Protein 3RP8 (pdb70)

Structure (mmCIF, N/CA/C/O backbone):
data_3RP8
#
_entry.id   3RP8
#
_cell.length_a   67.031
_cell.length_b   68.769
_cell.length_c   81.584
_cell.angle_alpha   90.000
_cell.angle_beta   90.000
_cell.angle_gamma   90.000
#
_symmetry.space_group_name_H-M   'P 21 21 21'
#
loop_
_entity.id
_entity.type
_entity.pdbx_description
1 polymer 'flavoprotein monooxygenase'
2 non-polymer 'FLAVIN-ADENINE DINUCLEOTIDE'
3 non-polymer 'CHLORIDE ION'
4 water water
#
loop_
_atom_site.group_PDB
_atom_site.id
_atom_site.type_symbol
_atom_site.label_atom_id
_atom_site.label_alt_id
_atom_site.label_comp_id
_atom_site.label_asym_id
_atom_site.label_entity_id
_atom_site.label_seq_id
_atom_site.pdbx_PDB_ins_code
_atom_site.Cartn_x
_atom_site.Cartn_y
_atom_site.Cartn_z
_atom_site.occupancy
_atom_site.B_iso_or_equiv
_atom_site.auth_seq_id
_atom_site.auth_comp_id
_atom_site.auth_asym_id
_atom_site.auth_atom_id
_atom_site.pdbx_PDB_model_num
ATOM 1 N N . HIS A 1 23 ? -3.856 7.260 20.562 1.00 63.18 0 HIS A N 1
ATOM 2 C CA . HIS A 1 23 ? -4.696 6.353 19.786 1.00 62.39 0 HIS A CA 1
ATOM 3 C C . HIS A 1 23 ? -4.207 6.211 18.342 1.00 53.93 0 HIS A C 1
ATOM 4 O O . HIS A 1 23 ? -3.525 5.243 18.003 1.00 59.66 0 HIS A O 1
ATOM 11 N N . MET A 1 24 ? -4.561 7.166 17.487 1.00 49.82 1 MET A N 1
ATOM 12 C CA . MET A 1 24 ? -4.067 7.151 16.113 1.00 42.66 1 MET A CA 1
ATOM 13 C C . MET A 1 24 ? -2.940 8.171 15.960 1.00 36.25 1 MET A C 1
ATOM 14 O O . MET A 1 24 ? -3.087 9.319 16.367 1.00 34.03 1 MET A O 1
ATOM 19 N N . LYS A 1 25 ? -1.819 7.741 15.382 1.00 33.82 2 LYS A N 1
ATOM 20 C CA . LYS A 1 25 ? -0.645 8.600 15.251 1.00 34.58 2 LYS A CA 1
ATOM 21 C C . LYS A 1 25 ? -0.428 9.001 13.801 1.00 25.33 2 LYS A C 1
ATOM 22 O O . LYS A 1 25 ? -0.317 8.149 12.928 1.00 28.64 2 LYS A O 1
ATOM 24 N N . ALA A 1 26 ? -0.385 10.303 13.549 1.00 25.64 3 ALA A N 1
ATOM 25 C CA . ALA A 1 26 ? -0.056 10.791 12.223 1.00 28.81 3 ALA A CA 1
ATOM 26 C C . ALA A 1 26 ? 1.340 11.362 12.255 1.00 24.45 3 ALA A C 1
ATOM 27 O O . ALA A 1 26 ? 1.698 12.093 13.173 1.00 28.25 3 ALA A O 1
ATOM 29 N N . ILE A 1 27 ? 2.134 11.024 11.257 1.00 21.62 4 ILE A N 1
ATOM 30 C CA . ILE A 1 27 ? 3.422 11.674 11.100 1.00 22.56 4 ILE A CA 1
ATOM 31 C C . ILE A 1 27 ? 3.255 12.771 10.039 1.00 22.94 4 ILE A C 1
ATOM 32 O O . ILE A 1 27 ? 2.813 12.495 8.931 1.00 22.58 4 ILE A O 1
ATOM 37 N N . VAL A 1 28 ? 3.600 14.008 10.387 1.00 21.10 5 VAL A N 1
ATOM 38 C CA . VAL A 1 28 ? 3.532 15.115 9.440 1.00 18.11 5 VAL A CA 1
ATOM 39 C C . VAL A 1 28 ? 4.950 15.586 9.099 1.00 21.29 5 VAL A C 1
ATOM 40 O O . VAL A 1 28 ? 5.716 15.969 9.988 1.00 24.77 5 VAL A O 1
ATOM 44 N N . ILE A 1 29 ? 5.297 15.541 7.816 1.00 19.18 6 ILE A N 1
ATOM 45 C CA . ILE A 1 29 ? 6.624 15.971 7.368 1.00 20.87 6 ILE A CA 1
ATOM 46 C C . ILE A 1 29 ? 6.520 17.356 6.759 1.00 22.64 6 ILE A C 1
ATOM 47 O O . ILE A 1 29 ? 5.825 17.541 5.756 1.00 19.07 6 ILE A O 1
ATOM 52 N N . GLY A 1 30 ? 7.197 18.324 7.378 1.00 20.60 7 GLY A N 1
ATOM 53 C CA . GLY A 1 30 ? 7.172 19.713 6.944 1.00 20.33 7 GLY A CA 1
ATOM 54 C C . GLY A 1 30 ? 6.470 20.587 7.978 1.00 23.32 7 GLY A C 1
ATOM 55 O O . GLY A 1 30 ? 5.376 20.262 8.415 1.00 23.44 7 GLY A O 1
ATOM 56 N N . ALA A 1 31 ? 7.105 21.684 8.376 1.00 19.11 8 ALA A N 1
ATOM 57 C CA . ALA A 1 31 ? 6.507 22.624 9.325 1.00 21.77 8 ALA A CA 1
ATOM 58 C C . ALA A 1 31 ? 6.238 23.967 8.668 1.00 22.47 8 ALA A C 1
ATOM 59 O O . ALA A 1 31 ? 6.352 25.026 9.307 1.00 21.92 8 ALA A O 1
ATOM 61 N N . GLY A 1 32 ? 5.907 23.937 7.383 1.00 21.85 9 GLY A N 1
ATOM 62 C CA . GLY A 1 32 ? 5.485 25.147 6.707 1.00 19.32 9 GLY A CA 1
ATOM 63 C C . GLY A 1 32 ? 3.987 25.334 6.892 1.00 22.02 9 GLY A C 1
ATOM 64 O O . GLY A 1 32 ? 3.355 24.649 7.705 1.00 19.40 9 GLY A O 1
ATOM 65 N N . ILE A 1 33 ? 3.407 26.269 6.146 1.00 18.78 10 ILE A N 1
ATOM 66 C CA . ILE A 1 33 ? 1.964 26.490 6.222 1.00 18.56 10 ILE A CA 1
ATOM 67 C C . ILE A 1 33 ? 1.198 25.178 6.115 1.00 21.63 10 ILE A C 1
ATOM 68 O O . ILE A 1 33 ? 0.219 24.957 6.833 1.00 19.85 10 ILE A O 1
ATOM 73 N N . GLY A 1 34 ? 1.632 24.306 5.210 1.00 20.22 11 GLY A N 1
ATOM 74 C CA . GLY A 1 34 ? 0.898 23.078 4.970 1.00 20.69 11 GLY A CA 1
ATOM 75 C C . GLY A 1 34 ? 0.937 22.103 6.145 1.00 23.65 11 GLY A C 1
ATOM 76 O O . GLY A 1 34 ? -0.100 21.664 6.632 1.00 20.14 11 GLY A O 1
ATOM 77 N N . GLY A 1 35 ? 2.144 21.747 6.574 1.00 19.18 12 GLY A N 1
ATOM 78 C CA . GLY A 1 35 ? 2.343 20.795 7.649 1.00 18.90 12 GLY A CA 1
ATOM 79 C C . GLY A 1 35 ? 1.701 21.255 8.951 1.00 21.50 12 GLY A C 1
ATOM 80 O O . GLY A 1 35 ? 1.021 20.481 9.612 1.00 20.65 12 GLY A O 1
ATOM 81 N N . LEU A 1 36 ? 1.911 22.513 9.318 1.00 20.54 13 LEU A N 1
ATOM 82 C CA . LEU A 1 36 ? 1.318 23.050 10.549 1.00 21.79 13 LEU A CA 1
ATOM 83 C C . LEU A 1 36 ? -0.208 23.115 10.470 1.00 22.66 13 LEU A C 1
ATOM 84 O O . LEU A 1 36 ? -0.899 22.757 11.427 1.00 22.19 13 LEU A O 1
ATOM 89 N N . SER A 1 37 ? -0.748 23.557 9.336 1.00 21.59 14 SER A N 1
ATOM 90 C CA . SER A 1 37 ? -2.205 23.505 9.157 1.00 20.85 14 SER A CA 1
ATOM 91 C C . SER A 1 37 ? -2.764 22.075 9.233 1.00 19.52 14 SER A C 1
ATOM 92 O O . SER A 1 37 ? -3.818 21.850 9.807 1.00 21.28 14 SER A O 1
ATOM 95 N N . ALA A 1 38 ? -2.074 21.116 8.630 1.00 20.17 15 ALA A N 1
ATOM 96 C CA . ALA A 1 38 ? -2.535 19.728 8.658 1.00 20.29 15 ALA A CA 1
ATOM 97 C C . ALA A 1 38 ? -2.525 19.167 10.079 1.00 21.67 15 ALA A C 1
ATOM 98 O O . ALA A 1 38 ? -3.457 18.465 10.469 1.00 18.32 15 ALA A O 1
ATOM 100 N N . ALA A 1 39 ? -1.473 19.491 10.836 1.00 21.30 16 ALA A N 1
ATOM 101 C CA . ALA A 1 39 ? -1.324 19.021 12.216 1.00 23.54 16 ALA A CA 1
ATOM 102 C C . ALA A 1 39 ? -2.414 19.623 13.100 1.00 23.08 16 ALA A C 1
ATOM 103 O O . ALA A 1 39 ? -3.002 18.936 13.938 1.00 22.33 16 ALA A O 1
ATOM 105 N N . VAL A 1 40 ? -2.690 20.902 12.898 1.00 22.79 17 VAL A N 1
ATOM 106 C CA . VAL A 1 40 ? -3.796 21.540 13.593 1.00 22.53 17 VAL A CA 1
ATOM 107 C C . VAL A 1 40 ? -5.142 20.887 13.260 1.00 24.84 17 VAL A C 1
ATOM 108 O O . VAL A 1 40 ? -5.969 20.671 14.152 1.00 23.62 17 VAL A O 1
ATOM 112 N N . ALA A 1 41 ? -5.354 20.556 11.987 1.00 19.70 18 ALA A N 1
ATOM 113 C CA . ALA A 1 41 ? -6.631 19.979 11.545 1.00 20.99 18 ALA A CA 1
ATOM 114 C C . ALA A 1 41 ? -6.829 18.544 12.008 1.00 22.53 18 ALA A C 1
ATOM 115 O O . ALA A 1 41 ? -7.941 18.124 12.335 1.00 27.18 18 ALA A O 1
ATOM 117 N N . LEU A 1 42 ? -5.749 17.779 11.998 1.00 21.44 19 LEU A N 1
ATOM 118 C CA . LEU A 1 42 ? -5.815 16.398 12.426 1.00 22.27 19 LEU A CA 1
ATOM 119 C C . LEU A 1 42 ? -6.108 16.342 13.920 1.00 25.56 19 LEU A C 1
ATOM 120 O O . LEU A 1 42 ? -6.876 15.500 14.374 1.00 27.99 19 LEU A O 1
ATOM 125 N N . LYS A 1 43 ? -5.524 17.269 14.674 1.00 25.59 20 LYS A N 1
ATOM 126 C CA . LYS A 1 43 ? -5.723 17.300 16.123 1.00 26.15 20 LYS A CA 1
ATOM 127 C C . LYS A 1 43 ? -7.171 17.678 16.450 1.00 29.74 20 LYS A C 1
ATOM 128 O O . LYS A 1 43 ? -7.805 17.050 17.305 1.00 30.52 20 LYS A O 1
ATOM 134 N N . GLN A 1 44 ? -7.697 18.690 15.756 1.00 26.78 21 GLN A N 1
ATOM 135 C CA . GLN A 1 44 ? -9.121 18.996 15.827 1.00 29.14 21 GLN A CA 1
ATOM 136 C C . GLN A 1 44 ? -9.975 17.742 15.664 1.00 28.51 21 GLN A C 1
ATOM 137 O O . GLN A 1 44 ? -11.064 17.658 16.224 1.00 30.23 21 GLN A O 1
ATOM 143 N N . SER A 1 45 ? -9.499 16.774 14.888 1.00 24.93 22 SER A N 1
ATOM 144 C CA . SER A 1 45 ? -10.266 15.548 14.671 1.00 28.42 22 SER A CA 1
ATOM 145 C C . SER A 1 45 ? -9.840 14.401 15.592 1.00 30.05 22 SER A C 1
ATOM 146 O O . SER A 1 45 ? -10.206 13.247 15.373 1.00 27.15 22 SER A O 1
ATOM 149 N N . GLY A 1 46 ? -9.062 14.727 16.616 1.00 27.74 23 GLY A N 1
ATOM 150 C CA . GLY A 1 46 ? -8.720 13.761 17.645 1.00 31.21 23 GLY A CA 1
ATOM 151 C C . GLY A 1 46 ? -7.546 12.871 17.290 1.00 29.94 23 GLY A C 1
ATOM 152 O O . GLY A 1 46 ? -7.390 11.798 17.863 1.00 31.87 23 GLY A O 1
ATOM 153 N N . ILE A 1 47 ? -6.725 13.313 16.341 1.00 25.67 24 ILE A N 1
ATOM 154 C CA . ILE A 1 47 ? -5.569 12.536 15.900 1.00 27.36 24 ILE A CA 1
ATOM 155 C C . ILE A 1 47 ? -4.270 13.163 16.412 1.00 28.14 24 ILE A C 1
ATOM 156 O O . ILE A 1 47 ? -4.062 14.371 16.292 1.00 27.89 24 ILE A O 1
ATOM 161 N N . ASP A 1 48 ? -3.414 12.349 17.019 1.00 25.90 25 ASP A N 1
ATOM 162 C CA . ASP A 1 48 ? -2.139 12.842 17.548 1.00 32.36 25 ASP A CA 1
ATOM 163 C C . ASP A 1 48 ? -1.122 12.978 16.430 1.00 25.64 25 ASP A C 1
ATOM 164 O O . ASP A 1 48 ? -0.906 12.029 15.687 1.00 29.20 25 ASP A O 1
ATOM 169 N N . CYS A 1 49 ? -0.483 14.139 16.334 1.00 23.45 26 CYS A N 1
ATOM 170 C CA . CYS A 1 49 ? 0.490 14.387 15.267 1.00 25.17 26 CYS A CA 1
ATOM 171 C C . CYS A 1 49 ? 1.884 14.698 15.785 1.00 26.62 26 CYS A C 1
ATOM 172 O O . CYS A 1 49 ? 2.056 15.562 16.644 1.00 27.61 26 CYS A O 1
ATOM 175 N N . ASP A 1 50 ? 2.879 14.005 15.244 1.00 26.44 27 ASP A N 1
ATOM 176 C CA . ASP A 1 50 ? 4.264 14.417 15.423 1.00 29.50 27 ASP A CA 1
ATOM 177 C C . ASP A 1 50 ? 4.751 15.091 14.145 1.00 26.61 27 ASP A C 1
ATOM 178 O O . ASP A 1 50 ? 4.733 14.480 13.070 1.00 28.40 27 ASP A O 1
ATOM 183 N N . VAL A 1 51 ? 5.202 16.331 14.274 1.00 23.69 28 VAL A N 1
ATOM 184 C CA . VAL A 1 51 ? 5.636 17.113 13.122 1.00 27.11 28 VAL A CA 1
ATOM 185 C C . VAL A 1 51 ? 7.163 17.132 13.019 1.00 28.28 28 VAL A C 1
ATOM 186 O O . VAL A 1 51 ? 7.877 17.414 13.998 1.00 24.51 28 VAL A O 1
ATOM 190 N N . TYR A 1 52 ? 7.653 16.818 11.825 1.00 24.06 29 TYR A N 1
ATOM 191 C CA . TYR A 1 52 ? 9.085 16.765 11.564 1.00 20.99 29 TYR A CA 1
ATOM 192 C C . TYR A 1 52 ? 9.456 17.802 10.504 1.00 27.34 29 TYR A C 1
ATOM 193 O O . TYR A 1 52 ? 8.725 17.991 9.537 1.00 28.41 29 TYR A O 1
ATOM 202 N N . GLU A 1 53 ? 10.594 18.461 10.690 1.00 23.16 30 GLU A N 1
ATOM 203 C CA . G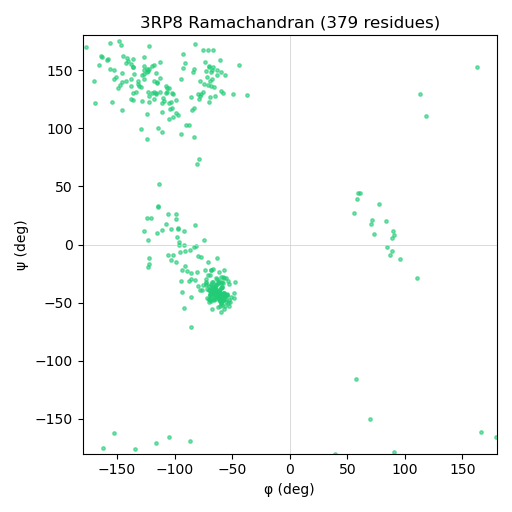LU A 1 53 ? 11.044 19.518 9.798 1.00 23.85 30 GLU A CA 1
ATOM 204 C C . GLU A 1 53 ? 12.534 19.358 9.498 1.00 25.08 30 GLU A C 1
ATOM 205 O O . GLU A 1 53 ? 13.334 19.198 10.420 1.00 24.43 30 GLU A O 1
ATOM 211 N N . ALA A 1 54 ? 12.905 19.399 8.214 1.00 21.55 31 ALA A N 1
ATOM 212 C CA . ALA A 1 54 ? 14.308 19.213 7.814 1.00 24.97 31 ALA A CA 1
ATOM 213 C C . ALA A 1 54 ? 15.275 20.280 8.355 1.00 26.51 31 ALA A C 1
ATOM 214 O O . ALA A 1 54 ? 16.374 19.948 8.803 1.00 26.13 31 ALA A O 1
ATOM 216 N N . VAL A 1 55 ? 14.876 21.552 8.306 1.00 21.84 32 VAL A N 1
ATOM 217 C CA . VAL A 1 55 ? 15.800 22.635 8.646 1.00 27.99 32 VAL A CA 1
ATOM 218 C C . VAL A 1 55 ? 16.019 22.660 10.146 1.00 28.54 32 VAL A C 1
ATOM 219 O O . VAL A 1 55 ? 15.196 22.144 10.906 1.00 27.86 32 VAL A O 1
ATOM 223 N N . LYS A 1 56 ? 17.134 23.232 10.582 1.00 29.44 33 LYS A N 1
ATOM 224 C CA . LYS A 1 56 ? 17.450 23.205 12.014 1.00 34.01 33 LYS A CA 1
ATOM 225 C C . LYS A 1 56 ? 16.906 24.427 12.727 1.00 40.29 33 LYS A C 1
ATOM 226 O O . LYS A 1 56 ? 16.759 24.432 13.953 1.00 47.86 33 LYS A O 1
ATOM 232 N N . GLU A 1 57 ? 16.599 25.457 11.949 1.00 37.37 34 GLU A N 1
ATOM 233 C CA . GLU A 1 57 ? 15.912 26.632 12.466 1.00 48.79 34 GLU A CA 1
ATOM 234 C C . GLU A 1 57 ? 15.384 27.471 11.306 1.00 46.80 34 GLU A C 1
ATOM 235 O O . GLU A 1 57 ? 15.921 27.413 10.200 1.00 45.42 34 GLU A O 1
ATOM 237 N N . ILE A 1 58 ? 14.330 28.241 11.562 1.00 56.34 35 ILE A N 1
ATOM 238 C CA . ILE A 1 58 ? 13.769 29.154 10.562 1.00 57.04 35 ILE A CA 1
ATOM 239 C C . ILE A 1 58 ? 13.762 28.568 9.147 1.00 56.63 35 ILE A C 1
ATOM 240 O O . ILE A 1 58 ? 13.479 29.271 8.172 1.00 57.15 35 ILE A O 1
ATOM 242 N N . ALA A 1 63 ? 9.071 36.850 2.204 1.00 47.87 40 ALA A N 1
ATOM 243 C CA . ALA A 1 63 ? 8.604 38.218 2.425 1.00 37.34 40 ALA A CA 1
ATOM 244 C C . ALA A 1 63 ? 7.157 38.247 2.902 1.00 33.96 40 ALA A C 1
ATOM 245 O O . ALA A 1 63 ? 6.889 38.569 4.061 1.00 33.08 40 ALA A O 1
ATOM 247 N N . ALA A 1 64 ? 6.222 37.920 2.011 1.00 30.06 41 ALA A N 1
ATOM 248 C CA . ALA A 1 64 ? 4.805 37.955 2.375 1.00 28.34 41 ALA A CA 1
ATOM 249 C C . ALA A 1 64 ? 3.905 37.180 1.414 1.00 25.41 41 ALA A C 1
ATOM 250 O O . ALA A 1 64 ? 4.286 36.880 0.283 1.00 25.75 41 ALA A O 1
ATOM 252 N N . ILE A 1 65 ? 2.706 36.860 1.874 1.00 25.58 42 ILE A N 1
ATOM 253 C CA . ILE A 1 65 ? 1.700 36.303 0.979 1.00 22.11 42 ILE A CA 1
ATOM 254 C C . ILE A 1 65 ? 0.385 36.979 1.284 1.00 26.21 42 ILE A C 1
ATOM 255 O O . ILE A 1 65 ? 0.158 37.466 2.403 1.00 27.04 42 ILE A O 1
ATOM 260 N N . SER A 1 66 ? -0.470 37.040 0.277 1.00 21.75 43 SER A N 1
ATOM 261 C CA . SER A 1 66 ? -1.797 37.580 0.461 1.00 22.88 43 SER A CA 1
ATOM 262 C C . SER A 1 66 ? -2.762 36.428 0.679 1.00 22.81 43 SER A C 1
ATOM 263 O O . SER A 1 66 ? -3.016 35.645 -0.233 1.00 22.98 43 SER A O 1
ATOM 266 N N . VAL A 1 67 ? -3.291 36.311 1.893 1.00 23.82 44 VAL A N 1
ATOM 267 C CA . VAL A 1 67 ? -4.251 35.251 2.194 1.00 25.51 44 VAL A CA 1
ATOM 268 C C . VAL A 1 67 ? -5.661 35.710 1.868 1.00 23.68 44 VAL A C 1
ATOM 269 O O . VAL A 1 67 ? -6.260 36.486 2.612 1.00 24.52 44 VAL A O 1
ATOM 273 N N . TRP A 1 68 ? -6.182 35.231 0.741 1.00 22.52 45 TRP A N 1
ATOM 274 C CA . TRP A 1 68 ? -7.499 35.652 0.275 1.00 22.53 45 TRP A CA 1
ATOM 275 C C . TRP A 1 68 ? -8.576 35.060 1.165 1.00 19.33 45 TRP A C 1
ATOM 276 O O . TRP A 1 68 ? -8.289 34.187 1.989 1.00 23.33 45 TRP A O 1
ATOM 287 N N . PRO A 1 69 ? -9.815 35.549 1.036 1.00 24.23 46 PRO A N 1
ATOM 288 C CA . PRO A 1 69 ? -10.876 35.134 1.964 1.00 22.56 46 PRO A CA 1
ATOM 289 C C . PRO A 1 69 ? -11.076 33.620 2.112 1.00 23.12 46 PRO A C 1
ATOM 290 O O . PRO A 1 69 ? -11.431 33.209 3.219 1.00 21.94 46 PRO A O 1
ATOM 294 N N . ASN A 1 70 ? -10.886 32.818 1.061 1.00 19.46 47 ASN A N 1
ATOM 295 C CA . ASN A 1 70 ? -10.977 31.355 1.224 1.00 21.92 47 ASN A CA 1
ATOM 296 C C . ASN A 1 70 ? -9.921 30.835 2.216 1.00 22.16 47 ASN A C 1
ATOM 297 O O . ASN A 1 70 ? -10.208 30.030 3.108 1.00 21.85 47 ASN A O 1
ATOM 302 N N . GLY A 1 71 ? -8.693 31.306 2.053 1.00 19.12 48 GLY A N 1
ATOM 303 C CA . GLY A 1 71 ? -7.638 31.022 3.007 1.00 21.27 48 GLY A CA 1
ATOM 304 C C . GLY A 1 71 ? -7.987 31.508 4.405 1.00 23.05 48 GLY A C 1
ATOM 305 O O . GLY A 1 71 ? -7.815 30.777 5.370 1.00 26.12 48 GLY A O 1
ATOM 306 N N . VAL A 1 72 ? -8.509 32.730 4.521 1.00 21.74 49 VAL A N 1
ATOM 307 C CA . VAL A 1 72 ? -8.806 33.295 5.833 1.00 19.66 49 VAL A CA 1
ATOM 308 C C . VAL A 1 72 ? -9.857 32.445 6.546 1.00 23.06 49 VAL A C 1
ATOM 309 O O . VAL A 1 72 ? -9.710 32.104 7.717 1.00 24.73 49 VAL A O 1
ATOM 313 N N . LYS A 1 73 ? -10.907 32.079 5.821 1.00 24.56 50 LYS A N 1
ATOM 314 C CA . LYS A 1 73 ? -11.987 31.277 6.392 1.00 25.66 50 LYS A CA 1
ATOM 315 C C . LYS A 1 73 ? -11.485 29.910 6.854 1.00 24.54 50 LYS A C 1
ATOM 316 O O . LYS A 1 73 ? -11.986 29.366 7.841 1.00 23.19 50 LYS A O 1
ATOM 322 N N . CYS A 1 74 ? -10.486 29.369 6.151 1.00 20.94 51 CYS A N 1
ATOM 323 C CA . CYS A 1 74 ? -9.906 28.087 6.533 1.00 21.94 51 CYS A CA 1
ATOM 324 C C . CYS A 1 74 ? -9.129 28.222 7.834 1.00 22.58 51 CYS A C 1
ATOM 325 O O . CYS A 1 74 ? -9.299 27.412 8.746 1.00 24.47 51 CYS A O 1
ATOM 328 N N . MET A 1 75 ? -8.279 29.241 7.920 1.00 23.70 52 MET A N 1
ATOM 329 C CA . MET A 1 75 ? -7.544 29.520 9.150 1.00 24.29 52 MET A CA 1
ATOM 330 C C . MET A 1 75 ? -8.529 29.652 10.314 1.00 26.90 52 MET A C 1
ATOM 331 O O . MET A 1 75 ? -8.299 29.111 11.400 1.00 27.15 52 MET A O 1
ATOM 336 N N . ALA A 1 76 ? -9.635 30.351 10.073 1.00 22.51 53 ALA A N 1
ATOM 337 C CA . ALA A 1 76 ? -10.648 30.556 11.113 1.00 26.79 53 ALA A CA 1
ATOM 338 C C . ALA A 1 76 ? -11.273 29.231 11.533 1.00 27.48 53 ALA A C 1
ATOM 339 O O . ALA A 1 76 ? -11.480 28.967 12.715 1.00 26.77 53 ALA A O 1
ATOM 341 N N . HIS A 1 77 ? -11.576 28.402 10.547 1.00 23.84 54 HIS A N 1
ATOM 342 C CA . HIS A 1 77 ? -12.090 27.073 10.796 1.00 27.62 54 HIS A CA 1
ATOM 343 C C . HIS A 1 77 ? -11.092 26.245 11.617 1.00 29.56 54 HIS A C 1
ATOM 344 O O . HIS A 1 77 ? -11.482 25.407 12.431 1.00 24.38 54 HIS A O 1
ATOM 351 N N . LEU A 1 78 ? -9.803 26.491 11.400 1.00 28.02 55 LEU A N 1
ATOM 352 C CA . LEU A 1 78 ? -8.746 25.727 12.066 1.00 28.90 55 LEU A CA 1
ATOM 353 C C . LEU A 1 78 ? -8.428 26.251 13.468 1.00 27.26 55 LEU A C 1
ATOM 354 O O . LEU A 1 78 ? -7.573 25.697 14.159 1.00 28.01 55 LEU A O 1
ATOM 359 N N . GLY A 1 79 ? -9.098 27.324 13.881 1.00 27.44 56 GLY A N 1
ATOM 360 C CA . GLY A 1 79 ? -8.835 27.908 15.184 1.00 27.69 56 GLY A CA 1
ATOM 361 C C . GLY A 1 79 ? -7.733 28.953 15.174 1.00 30.88 56 GLY A C 1
ATOM 362 O O . GLY A 1 79 ? -7.345 29.472 16.221 1.00 28.55 56 GLY A O 1
ATOM 363 N N . MET A 1 80 ? -7.231 29.277 13.989 1.00 28.30 57 MET A N 1
ATOM 364 C CA . MET A 1 80 ? -6.183 30.288 13.856 1.00 29.45 57 MET A CA 1
ATOM 365 C C . MET A 1 80 ? -6.698 31.612 13.278 1.00 31.58 57 MET A C 1
ATOM 366 O O . MET A 1 80 ? -5.942 32.383 12.675 1.00 29.97 57 MET A O 1
ATOM 371 N N . GLY A 1 81 ? -7.983 31.882 13.472 1.00 29.21 58 GLY A N 1
ATOM 372 C CA . GLY A 1 81 ? -8.575 33.100 12.945 1.00 31.64 58 GLY A CA 1
ATOM 373 C C . GLY A 1 81 ? -7.909 34.368 13.453 1.00 32.12 58 GLY A C 1
ATOM 374 O O . GLY A 1 81 ? -7.773 35.343 12.711 1.00 29.50 58 GLY A O 1
ATOM 375 N N . ASP A 1 82 ? -7.484 34.353 14.716 1.00 33.18 59 ASP A N 1
ATOM 376 C CA . ASP A 1 82 ? -6.841 35.519 15.330 1.00 34.49 59 ASP A CA 1
ATOM 377 C C . ASP A 1 82 ? -5.544 35.924 14.636 1.00 35.88 59 ASP A C 1
ATOM 378 O O . ASP A 1 82 ? -5.202 37.105 14.589 1.00 34.72 59 ASP A O 1
ATOM 383 N N . ILE A 1 83 ? -4.804 34.951 14.114 1.00 31.12 60 ILE A N 1
ATOM 384 C CA . ILE A 1 83 ? -3.560 35.269 13.428 1.00 34.00 60 ILE A CA 1
ATOM 385 C C . ILE A 1 83 ? -3.821 36.169 12.214 1.00 33.39 60 ILE A C 1
ATOM 386 O O . ILE A 1 83 ? -3.143 37.175 12.021 1.00 34.44 60 ILE A O 1
ATOM 391 N N . MET A 1 84 ? -4.804 35.789 11.398 1.00 34.37 61 MET A N 1
ATOM 392 C CA . MET A 1 84 ? -5.162 36.545 10.200 1.00 34.18 61 MET A CA 1
ATOM 393 C C . MET A 1 84 ? -5.607 37.953 10.556 1.00 35.77 61 MET A C 1
ATOM 394 O O . MET A 1 84 ? -5.116 38.935 10.000 1.00 34.47 61 MET A O 1
ATOM 399 N N . GLU A 1 85 ? -6.564 38.040 11.469 1.00 34.06 62 GLU A N 1
ATOM 400 C CA . GLU A 1 85 ? -7.162 39.324 11.798 1.00 38.05 62 GLU A CA 1
ATOM 401 C C . GLU A 1 85 ? -6.121 40.279 12.361 1.00 38.23 62 GLU A C 1
ATOM 402 O O . GLU A 1 85 ? -6.121 41.464 12.039 1.00 40.36 62 GLU A O 1
ATOM 408 N N . THR A 1 86 ? -5.227 39.751 13.191 1.00 37.70 63 THR A N 1
ATOM 409 C CA . THR A 1 86 ? -4.228 40.568 13.863 1.00 35.55 63 THR A CA 1
ATOM 410 C C . THR A 1 86 ? -3.078 40.997 12.953 1.00 35.92 63 THR A C 1
ATOM 411 O O . THR A 1 86 ? -2.607 42.132 13.045 1.00 32.63 63 THR A O 1
ATOM 415 N N . PHE A 1 87 ? -2.633 40.098 12.074 1.00 32.11 64 PHE A N 1
ATOM 416 C CA . PHE A 1 87 ? -1.446 40.357 11.254 1.00 32.82 64 PHE A CA 1
ATOM 417 C C . PHE A 1 87 ? -1.733 40.670 9.786 1.00 34.35 64 PHE A C 1
ATOM 418 O O . PHE A 1 87 ? -0.826 41.058 9.045 1.00 33.35 64 PHE A O 1
ATOM 426 N N . GLY A 1 88 ? -2.985 40.493 9.371 1.00 28.35 65 GLY A N 1
ATOM 427 C CA . GLY A 1 88 ? -3.391 40.834 8.018 1.00 30.84 65 GLY A CA 1
ATOM 428 C C . GLY A 1 88 ? -3.404 42.337 7.800 1.00 34.60 65 GLY A C 1
ATOM 429 O O . GLY A 1 88 ? -4.090 43.066 8.514 1.00 32.89 65 GLY A O 1
ATOM 430 N N . GLY A 1 89 ? -2.639 42.803 6.816 1.00 32.80 66 GLY A N 1
ATOM 431 C CA . GLY A 1 89 ? -2.566 44.223 6.520 1.00 30.53 66 GLY A CA 1
ATOM 432 C C . GLY A 1 89 ? -3.920 44.792 6.134 1.00 34.39 66 GLY A C 1
ATOM 433 O O . GLY A 1 89 ? -4.808 44.054 5.716 1.00 33.67 66 GLY A O 1
ATOM 434 N N . PRO A 1 90 ? -4.086 46.119 6.269 1.00 37.69 67 PRO A N 1
ATOM 435 C CA . PRO A 1 90 ? -5.364 46.766 5.964 1.00 34.72 67 PRO A CA 1
ATOM 436 C C . PRO A 1 90 ? -5.560 46.959 4.463 1.00 38.10 67 PRO A C 1
ATOM 437 O O . PRO A 1 90 ? -5.464 48.090 3.970 1.00 37.62 67 PRO A O 1
ATOM 441 N N . LEU A 1 91 ? -5.833 45.871 3.750 1.00 35.77 68 LEU A N 1
ATOM 442 C CA . LEU A 1 91 ? -6.107 45.937 2.318 1.00 33.37 68 LEU A CA 1
ATOM 443 C C . LEU A 1 91 ? -7.584 46.250 2.068 1.00 34.15 68 LEU A C 1
ATOM 444 O O . LEU A 1 91 ? -8.458 45.445 2.399 1.00 34.59 68 LEU A O 1
ATOM 449 N N . ARG A 1 92 ? -7.869 47.407 1.465 1.00 31.81 69 ARG A N 1
ATOM 450 C CA . ARG A 1 92 ? -9.264 47.837 1.289 1.00 32.27 69 ARG A CA 1
ATOM 451 C C . ARG A 1 92 ? -9.687 48.115 -0.155 1.00 32.87 69 ARG A C 1
ATOM 452 O O . ARG A 1 92 ? -10.885 48.132 -0.463 1.00 32.20 69 ARG A O 1
ATOM 460 N N . ARG A 1 93 ? -8.712 48.333 -1.032 1.00 29.62 70 ARG A N 1
ATOM 461 C CA . ARG A 1 93 ? -8.985 48.598 -2.439 1.00 31.02 70 ARG A CA 1
ATOM 462 C C . ARG A 1 93 ? -7.767 48.229 -3.268 1.00 31.05 70 ARG A C 1
ATOM 463 O O . ARG A 1 93 ? -6.704 47.906 -2.720 1.00 33.51 70 ARG A O 1
ATOM 471 N N . MET A 1 94 ? -7.912 48.282 -4.589 1.00 28.82 71 MET A N 1
ATOM 472 C CA . MET A 1 94 ? -6.795 47.949 -5.465 1.00 31.50 71 MET A CA 1
ATOM 473 C C . MET A 1 94 ? -6.787 48.793 -6.726 1.00 29.04 71 MET A C 1
ATOM 474 O O . MET A 1 94 ? -7.794 49.395 -7.094 1.00 32.04 71 MET A O 1
ATOM 479 N N . ALA A 1 95 ? -5.637 48.826 -7.386 1.00 34.20 72 ALA A N 1
ATOM 480 C CA . ALA A 1 95 ? -5.450 49.670 -8.554 1.00 32.26 72 ALA A CA 1
ATOM 481 C C . ALA A 1 95 ? -4.398 49.070 -9.463 1.00 31.01 72 ALA A C 1
ATOM 482 O O . ALA A 1 95 ? -3.484 48.381 -9.002 1.00 26.13 72 ALA A O 1
ATOM 484 N N . TYR A 1 96 ? -4.528 49.330 -10.758 1.00 30.27 73 TYR A N 1
ATOM 485 C CA . TYR A 1 96 ? -3.446 49.072 -11.694 1.00 25.63 73 TYR A CA 1
ATOM 486 C C . TYR A 1 96 ? -3.014 50.420 -12.258 1.00 32.11 73 TYR A C 1
ATOM 487 O O . TYR A 1 96 ? -3.862 51.270 -12.534 1.00 32.62 73 TYR A O 1
ATOM 496 N N . ARG A 1 97 ? -1.708 50.623 -12.412 1.00 29.19 74 ARG A N 1
ATOM 497 C CA . ARG A 1 97 ? -1.197 51.897 -12.910 1.00 31.17 74 ARG A CA 1
ATOM 498 C C . ARG A 1 97 ? -0.350 51.712 -14.151 1.00 31.64 74 ARG A C 1
ATOM 499 O O . ARG A 1 97 ? 0.281 50.679 -14.327 1.00 27.36 74 ARG A O 1
ATOM 507 N N . ASP A 1 98 ? -0.365 52.714 -15.023 1.00 33.30 75 ASP A N 1
ATOM 508 C CA . ASP A 1 98 ? 0.426 52.683 -16.241 1.00 29.84 75 ASP A CA 1
ATOM 509 C C . ASP A 1 98 ? 1.899 52.707 -15.868 1.00 28.84 75 ASP A C 1
ATOM 510 O O . ASP A 1 98 ? 2.306 53.472 -15.002 1.00 30.42 75 ASP A O 1
ATOM 515 N N . PHE A 1 99 ? 2.707 51.871 -16.507 1.00 30.55 76 PHE A N 1
ATOM 516 C CA . PHE A 1 99 ? 4.116 51.777 -16.113 1.00 32.64 76 PHE A CA 1
ATOM 517 C C . PHE A 1 99 ? 4.904 53.065 -16.367 1.00 35.59 76 PHE A C 1
ATOM 518 O O . PHE A 1 99 ? 5.777 53.438 -15.583 1.00 36.05 76 PHE A O 1
ATOM 526 N N . ARG A 1 100 ? 4.590 53.736 -17.467 1.00 33.39 77 ARG A N 1
ATOM 527 C CA . ARG A 1 100 ? 5.375 54.880 -17.913 1.00 33.21 77 ARG A CA 1
ATOM 528 C C . ARG A 1 100 ? 4.889 56.148 -17.230 1.00 32.17 77 ARG A C 1
ATOM 529 O O . ARG A 1 100 ? 5.684 56.936 -16.726 1.00 37.24 77 ARG A O 1
ATOM 537 N N . SER A 1 101 ? 3.574 56.320 -17.175 1.00 33.82 78 SER A N 1
ATOM 538 C CA . SER A 1 101 ? 2.993 57.545 -16.644 1.00 32.72 78 SER A CA 1
ATOM 539 C C . SER A 1 101 ? 2.651 57.466 -15.156 1.00 38.91 78 SER A C 1
ATOM 540 O O . SER A 1 101 ? 2.524 58.493 -14.483 1.00 34.05 78 SER A O 1
ATOM 543 N N . GLY A 1 102 ? 2.486 56.254 -14.635 1.00 33.54 79 GLY A N 1
ATOM 544 C CA . GLY A 1 102 ? 2.097 56.102 -13.244 1.00 31.73 79 GLY A CA 1
ATOM 545 C C . GLY A 1 102 ? 0.646 56.464 -12.966 1.00 33.99 79 GLY A C 1
ATOM 546 O O . GLY A 1 102 ? 0.228 56.533 -11.807 1.00 33.39 79 GLY A O 1
ATOM 547 N N . GLU A 1 103 ? -0.138 56.689 -14.016 1.00 31.91 80 GLU A N 1
ATOM 548 C CA . GLU A 1 103 ? -1.537 57.051 -13.823 1.00 35.31 80 GLU A CA 1
ATOM 549 C C . GLU A 1 103 ? -2.413 55.815 -13.639 1.00 34.73 80 GLU A C 1
ATOM 550 O O . GLU A 1 103 ? -2.123 54.755 -14.194 1.00 32.69 80 GLU A O 1
ATOM 552 N N . ASN A 1 104 ? -3.476 55.955 -12.850 1.00 35.04 81 ASN A N 1
ATOM 553 C CA . ASN A 1 104 ? -4.448 54.877 -12.680 1.00 34.44 81 ASN A CA 1
ATOM 554 C C . ASN A 1 104 ? -5.081 54.441 -13.995 1.00 38.68 81 ASN A C 1
ATOM 555 O O . ASN A 1 104 ? -5.545 55.268 -14.781 1.00 38.10 81 ASN A O 1
ATOM 560 N N . MET A 1 105 ? -5.083 53.136 -14.239 1.00 32.37 82 MET A N 1
ATOM 561 C CA . MET A 1 105 ? -5.828 52.562 -15.350 1.00 31.45 82 MET A CA 1
ATOM 562 C C . MET A 1 105 ? -7.185 52.156 -14.786 1.00 39.02 82 MET A C 1
ATOM 563 O O . MET A 1 105 ? -8.240 52.362 -15.399 1.00 32.20 82 MET A O 1
ATOM 568 N N . THR A 1 106 ? -7.145 51.605 -13.581 1.00 34.51 83 THR A N 1
ATOM 569 C CA . THR A 1 106 ? -8.350 51.234 -12.874 1.00 35.28 83 THR A CA 1
ATOM 570 C C . THR A 1 106 ? -8.052 51.293 -11.378 1.00 37.76 83 THR A C 1
ATOM 571 O O . THR A 1 106 ? -6.939 50.982 -10.940 1.00 34.20 83 THR A O 1
ATOM 575 N N . GLN A 1 107 ? -9.027 51.753 -10.605 1.00 32.31 84 GLN A N 1
ATOM 576 C CA . GLN A 1 107 ? -8.899 51.804 -9.158 1.00 31.36 84 GLN A CA 1
ATOM 577 C C . GLN A 1 107 ? -10.293 51.605 -8.582 1.00 39.42 84 GLN A C 1
ATOM 578 O O . GLN A 1 107 ? -11.265 52.186 -9.076 1.00 36.40 84 GLN A O 1
ATOM 584 N N . PHE A 1 108 ? -10.403 50.763 -7.560 1.00 33.53 85 PHE A N 1
ATOM 585 C CA . PHE A 1 108 ? -11.713 50.418 -7.015 1.00 33.08 85 PHE A CA 1
ATOM 586 C C . PHE A 1 108 ? -11.625 49.772 -5.641 1.00 37.68 85 PHE A C 1
ATOM 587 O O . PHE A 1 108 ? -10.568 49.287 -5.225 1.00 33.93 85 PHE A O 1
ATOM 595 N N . SER A 1 109 ? -12.750 49.766 -4.939 1.00 32.86 86 SER A N 1
ATOM 596 C CA . SER A 1 109 ? -12.805 49.210 -3.600 1.00 34.91 86 SER A CA 1
ATOM 597 C C . SER A 1 109 ? -12.981 47.693 -3.623 1.00 30.48 86 SER A C 1
ATOM 598 O O . SER A 1 109 ? -13.576 47.143 -4.547 1.00 32.22 86 SER A O 1
ATOM 601 N N . LEU A 1 110 ? -12.469 47.025 -2.598 1.00 31.22 87 LEU A N 1
ATOM 602 C CA . LEU A 1 110 ? -12.663 45.584 -2.461 1.00 31.25 87 LEU A CA 1
ATOM 603 C C . LEU A 1 110 ? -13.726 45.325 -1.413 1.00 34.97 87 LEU A C 1
ATOM 604 O O . LEU A 1 110 ? -13.881 44.207 -0.951 1.00 31.45 87 LEU A O 1
ATOM 609 N N . ALA A 1 111 ? -14.462 46.366 -1.033 1.00 30.80 88 ALA A N 1
ATOM 610 C CA . ALA A 1 111 ? -15.539 46.188 -0.077 1.00 32.47 88 ALA A CA 1
ATOM 611 C C . ALA A 1 111 ? -16.538 45.128 -0.536 1.00 32.50 88 ALA A C 1
ATOM 612 O O . ALA A 1 111 ? -16.960 44.301 0.259 1.00 37.44 88 ALA A O 1
ATOM 614 N N . PRO A 1 112 ? -16.918 45.144 -1.826 1.00 30.30 89 PRO A N 1
ATOM 615 C CA . PRO A 1 112 ? -17.868 44.136 -2.323 1.00 32.32 89 PRO A CA 1
ATOM 616 C C . PRO A 1 112 ? -17.319 42.703 -2.252 1.00 35.99 89 PRO A C 1
ATOM 617 O O . PRO A 1 112 ? -18.080 41.736 -2.128 1.00 36.32 89 PRO A O 1
ATOM 621 N N . LEU A 1 113 ? -16.003 42.572 -2.354 1.00 35.07 90 LEU A N 1
ATOM 622 C CA . LEU A 1 113 ? -15.353 41.271 -2.285 1.00 32.81 90 LEU A CA 1
ATOM 623 C C . LEU A 1 113 ? -15.563 40.732 -0.877 1.00 34.00 90 LEU A C 1
ATOM 624 O O . LEU A 1 113 ? -15.948 39.581 -0.685 1.00 37.61 90 LEU A O 1
ATOM 629 N N . ILE A 1 114 ? -15.334 41.594 0.106 1.00 31.79 91 ILE A N 1
ATOM 630 C CA . ILE A 1 114 ? -15.484 41.236 1.505 1.00 33.34 91 ILE A CA 1
ATOM 631 C C . ILE A 1 114 ? -16.930 40.916 1.866 1.00 37.86 91 ILE A C 1
ATOM 632 O O . ILE A 1 114 ? -17.204 40.025 2.676 1.00 37.21 91 ILE A O 1
ATOM 637 N N . GLU A 1 115 ? -17.860 41.641 1.259 1.00 36.47 92 GLU A N 1
ATOM 638 C CA . GLU A 1 115 ? -19.274 41.425 1.528 1.00 39.35 92 GLU A CA 1
ATOM 639 C C . GLU A 1 115 ? -19.738 40.089 0.962 1.00 39.59 92 GLU A C 1
ATOM 640 O O . GLU A 1 115 ? -20.478 39.355 1.615 1.00 39.72 92 GLU A O 1
ATOM 646 N N . ARG A 1 116 ? -19.305 39.774 -0.254 1.00 33.54 93 ARG A N 1
ATOM 647 C CA . ARG A 1 116 ? -19.735 38.542 -0.912 1.00 37.47 93 ARG A CA 1
ATOM 648 C C . ARG A 1 116 ? -19.111 37.264 -0.331 1.00 37.08 93 ARG A C 1
ATOM 649 O O . ARG A 1 116 ? -19.741 36.207 -0.333 1.00 34.01 93 ARG A O 1
ATOM 657 N N . THR A 1 117 ? -17.879 37.358 0.161 1.00 29.76 94 THR A N 1
ATOM 658 C CA . THR A 1 117 ? -17.154 36.163 0.600 1.00 29.14 94 THR A CA 1
ATOM 659 C C . THR A 1 117 ? -17.112 36.006 2.121 1.00 35.13 94 THR A C 1
ATOM 660 O O . THR A 1 117 ? -16.731 34.953 2.630 1.00 36.40 94 THR A O 1
ATOM 664 N N . GLY A 1 118 ? -17.475 37.060 2.845 1.00 32.45 95 GLY A N 1
ATOM 665 C CA . GLY A 1 118 ? -17.614 36.974 4.288 1.00 30.20 95 GLY A CA 1
ATOM 666 C C . GLY A 1 118 ? -16.349 37.216 5.090 1.00 35.47 95 GLY A C 1
ATOM 667 O O . GLY A 1 118 ? -16.405 37.307 6.311 1.00 40.77 95 GLY A O 1
ATOM 668 N N . SER A 1 119 ? -15.206 37.307 4.417 1.00 32.34 96 SER A N 1
ATOM 669 C CA . SER A 1 119 ? -13.940 37.554 5.098 1.00 31.89 96 SER A CA 1
ATOM 670 C C . SER A 1 119 ? -13.134 38.554 4.288 1.00 31.54 96 SER A C 1
ATOM 671 O O . SER A 1 119 ? -13.328 38.690 3.085 1.00 32.30 96 SER A O 1
ATOM 674 N N . ARG A 1 120 ? -12.235 39.268 4.946 1.00 33.37 97 ARG A N 1
ATOM 675 C CA . ARG A 1 120 ? -11.399 40.215 4.235 1.00 31.39 97 ARG A CA 1
ATOM 676 C C . ARG A 1 120 ? -10.117 39.514 3.793 1.00 31.27 97 ARG A C 1
ATOM 677 O O . ARG A 1 120 ? -9.723 38.506 4.392 1.00 29.35 97 ARG A O 1
ATOM 685 N N . PRO A 1 121 ? -9.464 40.036 2.742 1.00 31.35 98 PRO A N 1
ATOM 686 C CA . PRO A 1 121 ? -8.148 39.496 2.384 1.00 27.09 98 PRO A CA 1
ATOM 687 C C . PRO A 1 121 ? -7.090 39.973 3.366 1.00 31.89 98 PRO A C 1
ATOM 688 O O . PRO A 1 121 ? -7.096 41.136 3.781 1.00 32.26 98 PRO A O 1
ATOM 692 N N . CYS A 1 122 ? -6.206 39.065 3.758 1.00 26.48 99 CYS A N 1
ATOM 693 C CA . CYS A 1 122 ? -5.219 39.356 4.781 1.00 28.70 99 CYS A CA 1
ATOM 694 C C . CYS A 1 122 ? -3.803 39.115 4.283 1.00 27.73 99 CYS A C 1
ATOM 695 O O . CYS A 1 122 ? -3.298 38.002 4.412 1.00 26.58 99 CYS A O 1
ATOM 698 N N . PRO A 1 123 ? -3.156 40.151 3.710 1.00 27.73 100 PRO A N 1
ATOM 699 C CA . PRO A 1 123 ? -1.729 40.041 3.382 1.00 27.96 100 PRO A CA 1
ATOM 700 C C . PRO A 1 123 ? -0.916 39.975 4.664 1.00 30.46 100 PRO A C 1
ATOM 701 O O . PRO A 1 123 ? -1.193 40.742 5.579 1.00 35.67 100 PRO A O 1
ATOM 705 N N . VAL A 1 124 ? 0.067 39.082 4.733 1.00 28.88 101 VAL A N 1
ATOM 706 C CA . VAL A 1 124 ? 0.795 38.847 5.976 1.00 29.05 101 VAL A CA 1
ATOM 707 C C . VAL A 1 124 ? 2.242 38.531 5.660 1.00 30.32 101 VAL A C 1
ATOM 708 O O . VAL A 1 124 ? 2.529 37.817 4.703 1.00 25.76 101 VAL A O 1
ATOM 712 N N . SER A 1 125 ? 3.168 39.058 6.449 1.00 26.94 102 SER A N 1
ATOM 713 C CA . SER A 1 125 ? 4.561 38.736 6.201 1.00 28.56 102 SER A CA 1
ATOM 714 C C . SER A 1 125 ? 4.776 37.259 6.515 1.00 29.03 102 SER A C 1
ATOM 715 O O . SER A 1 125 ? 4.189 36.733 7.457 1.00 28.85 102 SER A O 1
ATOM 718 N N . ARG A 1 126 ? 5.605 36.596 5.714 1.00 30.30 103 ARG A N 1
ATOM 719 C CA . ARG A 1 126 ? 5.888 35.172 5.894 1.00 31.23 103 ARG A CA 1
ATOM 720 C C . ARG A 1 126 ? 6.429 34.893 7.284 1.00 32.77 103 ARG A C 1
ATOM 721 O O . ARG A 1 126 ? 6.046 33.911 7.922 1.00 31.87 103 ARG A O 1
ATOM 729 N N . ALA A 1 127 ? 7.320 35.766 7.745 1.00 32.78 104 ALA A N 1
ATOM 730 C CA . ALA A 1 127 ? 7.977 35.592 9.036 1.00 34.03 104 ALA A CA 1
ATOM 731 C C . ALA A 1 127 ? 6.966 35.539 10.166 1.00 34.25 104 ALA A C 1
ATOM 732 O O . ALA A 1 127 ? 6.976 34.614 10.974 1.00 37.12 104 ALA A O 1
ATOM 734 N N . GLU A 1 128 ? 6.086 36.529 10.219 1.00 31.62 105 GLU A N 1
ATOM 735 C CA . GLU A 1 128 ? 5.063 36.567 11.252 1.00 31.04 105 GLU A CA 1
ATOM 736 C C . GLU A 1 128 ? 4.115 35.377 11.145 1.00 33.20 105 GLU A C 1
ATOM 737 O O . GLU A 1 128 ? 3.781 34.746 12.150 1.00 31.62 105 GLU A O 1
ATOM 743 N N . LEU A 1 129 ? 3.679 35.061 9.930 1.00 29.40 106 LEU A N 1
ATOM 744 C CA . LEU A 1 129 ? 2.752 33.950 9.752 1.00 28.19 106 LEU A CA 1
ATOM 745 C C . LEU A 1 129 ? 3.378 32.644 10.244 1.00 28.14 106 LEU A C 1
ATOM 746 O O . LEU A 1 129 ? 2.750 31.881 10.975 1.00 26.13 106 LEU A O 1
ATOM 751 N N . GLN A 1 130 ? 4.615 32.392 9.838 1.00 29.76 107 GLN A N 1
ATOM 752 C CA . GLN A 1 130 ? 5.332 31.194 10.276 1.00 31.50 107 GLN A CA 1
ATOM 753 C C . GLN A 1 130 ? 5.471 31.162 11.805 1.00 35.82 107 GLN A C 1
ATOM 754 O O . GLN A 1 130 ? 5.154 30.163 12.448 1.00 34.01 107 GLN A O 1
ATOM 760 N N . ARG A 1 131 ? 5.939 32.265 12.380 1.00 35.38 108 ARG A N 1
ATOM 761 C CA . ARG A 1 131 ? 6.129 32.374 13.824 1.00 37.01 108 ARG A CA 1
ATOM 762 C C . ARG A 1 131 ? 4.839 32.099 14.593 1.00 35.54 108 ARG A C 1
ATOM 763 O O . ARG A 1 131 ? 4.841 31.369 15.591 1.00 32.89 108 ARG A O 1
ATOM 771 N N . GLU A 1 132 ? 3.738 32.688 14.135 1.00 30.02 109 GLU A N 1
ATOM 772 C CA . GLU A 1 132 ? 2.454 32.541 14.822 1.00 31.19 109 GLU A CA 1
ATOM 773 C C . GLU A 1 132 ? 1.875 31.131 14.692 1.00 31.32 109 GLU A C 1
ATOM 774 O O . GLU A 1 132 ? 1.300 30.594 15.639 1.00 28.38 109 GLU A O 1
ATOM 780 N N . MET A 1 133 ? 2.019 30.528 13.519 1.00 28.88 110 MET A N 1
ATOM 781 C CA . MET A 1 133 ? 1.509 29.176 13.324 1.00 24.91 110 MET A CA 1
ATOM 782 C C . MET A 1 133 ? 2.299 28.177 14.168 1.00 29.00 110 MET A C 1
ATOM 783 O O . MET A 1 133 ? 1.729 27.242 14.735 1.00 27.46 110 MET A O 1
ATOM 788 N N . LEU A 1 134 ? 3.608 28.391 14.254 1.00 26.77 111 LEU A N 1
ATOM 789 C CA . LEU A 1 134 ? 4.477 27.516 15.031 1.00 35.90 111 LEU A CA 1
ATOM 790 C C . LEU A 1 134 ? 4.140 27.649 16.519 1.00 34.09 111 LEU A C 1
ATOM 791 O O . LEU A 1 134 ? 4.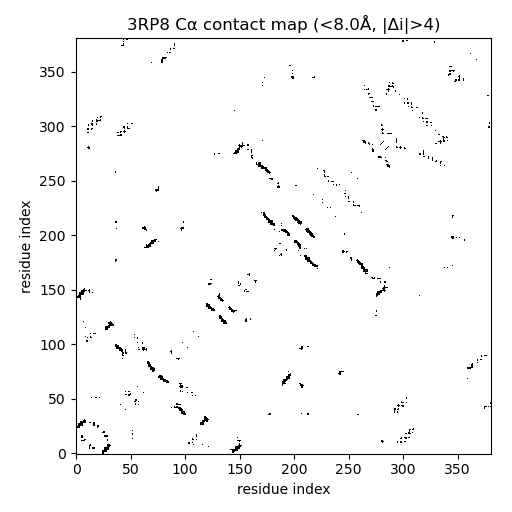077 26.655 17.247 1.00 32.84 111 LEU A O 1
ATOM 796 N N . ASP A 1 135 ? 3.918 28.885 16.958 1.00 33.16 112 ASP A N 1
ATOM 797 C CA . ASP A 1 135 ? 3.481 29.163 18.328 1.00 36.60 112 ASP A CA 1
ATOM 798 C C . ASP A 1 135 ? 2.125 28.516 18.627 1.00 36.39 112 ASP A C 1
ATOM 799 O O . ASP A 1 135 ? 1.906 27.989 19.715 1.00 32.52 112 ASP A O 1
ATOM 804 N N . TYR A 1 136 ? 1.218 28.541 17.655 1.00 33.55 113 TYR A N 1
ATOM 805 C CA . TYR A 1 136 ? -0.099 27.959 17.858 1.00 32.54 113 TYR A CA 1
ATOM 806 C C . TYR A 1 136 ? -0.006 26.440 18.014 1.00 32.98 113 TYR A C 1
ATOM 807 O O . TYR A 1 136 ? -0.607 25.865 18.918 1.00 30.82 113 TYR A O 1
ATOM 816 N N . TRP A 1 137 ? 0.750 25.790 17.136 1.00 30.95 114 TRP A N 1
ATOM 817 C CA . TRP A 1 137 ? 0.958 24.350 17.257 1.00 33.50 114 TRP A CA 1
ATOM 818 C C . TRP A 1 137 ? 1.807 24.002 18.487 1.00 30.08 114 TRP A C 1
ATOM 819 O O . TRP A 1 137 ? 1.445 23.126 19.263 1.00 32.72 114 TRP A O 1
ATOM 830 N N . GLY A 1 138 ? 2.932 24.695 18.644 1.00 31.33 115 GLY A N 1
ATOM 831 C CA . GLY A 1 138 ? 3.870 24.449 19.733 1.00 35.52 115 GLY A CA 1
ATOM 832 C C . GLY A 1 138 ? 5.237 24.010 19.238 1.00 31.86 115 GLY A C 1
ATOM 833 O O . GLY A 1 138 ? 5.384 22.911 18.730 1.00 29.31 115 GLY A O 1
ATOM 834 N N . ARG A 1 139 ? 6.243 24.862 19.383 1.00 35.08 116 ARG A N 1
ATOM 835 C CA . ARG A 1 139 ? 7.566 24.567 18.818 1.00 40.27 116 ARG A CA 1
ATOM 836 C C . ARG A 1 139 ? 8.198 23.270 19.322 1.00 40.51 116 ARG A C 1
ATOM 837 O O . ARG A 1 139 ? 8.946 22.610 18.594 1.00 37.28 116 ARG A O 1
ATOM 845 N N . ASP A 1 140 ? 7.908 22.907 20.566 1.00 39.91 117 ASP A N 1
ATOM 846 C CA . ASP A 1 140 ? 8.488 21.708 21.158 1.00 38.38 117 ASP A CA 1
ATOM 847 C C . ASP A 1 140 ? 7.813 20.451 20.650 1.00 41.99 117 ASP A C 1
ATOM 848 O O . ASP A 1 140 ? 8.282 19.342 20.905 1.00 43.66 117 ASP A O 1
ATOM 853 N N . SER A 1 141 ? 6.700 20.619 19.948 1.00 32.53 118 SER A N 1
ATOM 854 C CA . SER A 1 141 ? 6.043 19.483 19.320 1.00 38.99 118 SER A CA 1
ATOM 855 C C . SER A 1 141 ? 6.452 19.371 17.851 1.00 37.03 118 SER A C 1
ATOM 856 O O . SER A 1 141 ? 5.796 18.674 17.068 1.00 42.90 118 SER A O 1
ATOM 859 N N . VAL A 1 142 ? 7.510 20.087 17.474 1.00 31.68 119 VAL A N 1
ATOM 860 C CA . VAL A 1 142 ? 8.113 19.927 16.155 1.00 28.62 119 VAL A CA 1
ATOM 861 C C . VAL A 1 142 ? 9.545 19.456 16.336 1.00 30.60 119 VAL A C 1
ATOM 862 O O . VAL A 1 142 ? 10.299 20.032 17.123 1.00 27.68 119 VAL A O 1
ATOM 866 N N . GLN A 1 143 ? 9.923 18.413 15.609 1.00 26.49 120 GLN A N 1
ATOM 867 C CA . GLN A 1 143 ? 11.297 17.933 15.653 1.00 25.97 120 GLN A CA 1
ATOM 868 C C . GLN A 1 143 ? 12.068 18.462 14.454 1.00 27.39 120 GLN A C 1
ATOM 869 O O . GLN A 1 143 ? 11.767 18.126 13.302 1.00 25.80 120 GLN A O 1
ATOM 875 N N . PHE A 1 144 ? 13.037 19.330 14.736 1.00 26.81 1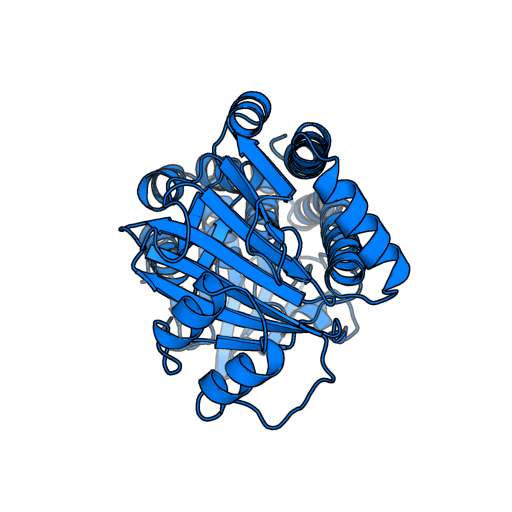21 PHE A N 1
ATOM 876 C CA . PHE A 1 144 ? 13.780 20.024 13.699 1.00 25.68 121 PHE A CA 1
ATOM 877 C C . PHE A 1 144 ? 15.035 19.235 13.353 1.00 25.11 121 PHE A C 1
ATOM 878 O O . PHE A 1 144 ? 15.439 18.348 14.096 1.00 28.90 121 PHE A O 1
ATOM 886 N N . GLY A 1 145 ? 15.644 19.538 12.217 1.00 27.47 122 GLY A N 1
ATOM 887 C CA . GLY A 1 145 ? 16.819 18.801 11.779 1.00 26.26 122 GLY A CA 1
ATOM 888 C C . GLY A 1 145 ? 16.507 17.392 11.323 1.00 27.77 122 GLY A C 1
ATOM 889 O O . GLY A 1 145 ? 17.388 16.529 11.278 1.00 26.44 122 GLY A O 1
ATOM 890 N N . LYS A 1 146 ? 15.246 17.150 10.970 1.00 25.50 123 LYS A N 1
ATOM 891 C CA . LYS A 1 146 ? 14.808 15.821 10.565 1.00 21.97 123 LYS A CA 1
ATOM 892 C C . LYS A 1 146 ? 14.396 15.806 9.099 1.00 23.41 123 LYS A C 1
ATOM 893 O O . LYS A 1 146 ? 13.286 16.205 8.746 1.00 20.66 123 LYS A O 1
ATOM 899 N N . ARG A 1 147 ? 15.287 15.328 8.248 1.00 22.67 124 ARG A N 1
ATOM 900 C CA . ARG A 1 147 ? 15.062 15.380 6.809 1.00 23.98 124 ARG A CA 1
ATOM 901 C C . ARG A 1 147 ? 14.692 14.010 6.284 1.00 22.85 124 ARG A C 1
ATOM 902 O O . ARG A 1 147 ? 15.532 13.106 6.214 1.00 19.46 124 ARG A O 1
ATOM 910 N N . VAL A 1 148 ? 13.425 13.844 5.914 1.00 20.64 125 VAL A N 1
ATOM 911 C CA . VAL A 1 148 ? 12.953 12.530 5.492 1.00 19.89 125 VAL A CA 1
ATOM 912 C C . VAL A 1 148 ? 13.500 12.147 4.127 1.00 23.21 125 VAL A C 1
ATOM 913 O O . VAL A 1 148 ? 13.648 12.986 3.229 1.00 22.80 125 VAL A O 1
ATOM 917 N N . THR A 1 149 ? 13.796 10.868 3.955 1.00 17.11 126 THR A N 1
ATOM 918 C CA . THR A 1 149 ? 14.365 10.412 2.705 1.00 21.65 126 THR A CA 1
ATOM 919 C C . THR A 1 149 ? 13.500 9.337 2.066 1.00 27.50 126 THR A C 1
ATOM 920 O O . THR A 1 149 ? 13.641 9.030 0.881 1.00 26.52 126 THR A O 1
ATOM 924 N N . ARG A 1 150 ? 12.612 8.749 2.856 1.00 25.41 127 ARG A N 1
ATOM 925 C CA . ARG A 1 150 ? 11.965 7.521 2.429 1.00 31.02 127 ARG A CA 1
ATOM 926 C C . ARG A 1 150 ? 10.820 7.172 3.362 1.00 25.64 127 ARG A C 1
ATOM 927 O O . ARG A 1 150 ? 10.930 7.353 4.570 1.00 23.96 127 ARG A O 1
ATOM 935 N N . CYS A 1 151 ? 9.723 6.683 2.792 1.00 25.65 128 CYS A N 1
ATOM 936 C CA . CYS A 1 151 ? 8.655 6.095 3.588 1.00 27.95 128 CYS A CA 1
ATOM 937 C C . CYS A 1 151 ? 8.402 4.669 3.105 1.00 27.68 128 CYS A C 1
ATOM 938 O O . CYS A 1 151 ? 8.649 4.339 1.945 1.00 26.90 128 CYS A O 1
ATOM 941 N N . GLU A 1 152 ? 7.951 3.816 4.017 1.00 29.15 129 GLU A N 1
ATOM 942 C CA . GLU A 1 152 ? 7.600 2.435 3.688 1.00 31.12 129 GLU A CA 1
ATOM 943 C C . GLU A 1 152 ? 6.311 2.117 4.426 1.00 29.95 129 GLU A C 1
ATOM 944 O O . GLU A 1 152 ? 6.167 2.473 5.590 1.00 28.86 129 GLU A O 1
ATOM 950 N N . GLU A 1 153 ? 5.380 1.457 3.749 1.00 34.88 130 GLU A N 1
ATOM 951 C CA . GLU A 1 153 ? 4.110 1.073 4.362 1.00 34.50 130 GLU A CA 1
ATOM 952 C C . GLU A 1 153 ? 3.964 -0.444 4.426 1.00 36.97 130 GLU A C 1
ATOM 953 O O . GLU A 1 153 ? 4.200 -1.140 3.440 1.00 36.56 130 GLU A O 1
ATOM 959 N N . ASP A 1 154 ? 3.611 -0.955 5.603 1.00 39.12 131 ASP A N 1
ATOM 960 C CA . ASP A 1 154 ? 3.287 -2.370 5.753 1.00 41.57 131 ASP A CA 1
ATOM 961 C C . ASP A 1 154 ? 1.818 -2.492 6.159 1.00 43.40 131 ASP A C 1
ATOM 962 O O . ASP A 1 154 ? 1.083 -1.504 6.131 1.00 37.61 131 ASP A O 1
ATOM 967 N N . ALA A 1 155 ? 1.384 -3.691 6.533 1.00 41.48 132 ALA A N 1
ATOM 968 C CA . ALA A 1 155 ? -0.025 -3.890 6.853 1.00 42.24 132 ALA A CA 1
ATOM 969 C C . ALA A 1 155 ? -0.476 -2.998 8.006 1.00 38.51 132 ALA A C 1
ATOM 970 O O . ALA A 1 155 ? -1.592 -2.478 7.999 1.00 40.56 132 ALA A O 1
ATOM 972 N N . ASP A 1 156 ? 0.404 -2.815 8.985 1.00 36.48 133 ASP A N 1
ATOM 973 C CA . ASP A 1 156 ? 0.039 -2.168 10.244 1.00 39.12 133 ASP A CA 1
ATOM 974 C C . ASP A 1 156 ? 0.324 -0.667 10.329 1.00 36.70 133 ASP A C 1
ATOM 975 O O . ASP A 1 156 ? -0.033 -0.026 11.314 1.00 33.31 133 ASP A O 1
ATOM 980 N N . GLY A 1 157 ? 0.986 -0.100 9.332 1.00 34.05 134 GLY A N 1
ATOM 981 C CA . GLY A 1 157 ? 1.352 1.302 9.443 1.00 31.89 134 GLY A CA 1
ATOM 982 C C . GLY A 1 157 ? 2.376 1.777 8.437 1.00 27.71 134 GLY A C 1
ATOM 983 O O . GLY A 1 157 ? 2.581 1.150 7.403 1.00 30.78 134 GLY A O 1
ATOM 984 N N . VAL A 1 158 ? 3.011 2.900 8.740 1.00 27.65 135 VAL A N 1
ATOM 985 C CA . VAL A 1 158 ? 3.965 3.491 7.815 1.00 26.89 135 VAL A CA 1
ATOM 986 C C . VAL A 1 158 ? 5.202 3.911 8.585 1.00 28.63 135 VAL A C 1
ATOM 987 O O . VAL A 1 158 ? 5.117 4.285 9.751 1.00 28.83 135 VAL A O 1
ATOM 991 N N . THR A 1 159 ? 6.356 3.821 7.942 1.00 25.31 136 THR A N 1
ATOM 992 C CA . THR A 1 159 ? 7.590 4.282 8.565 1.00 25.79 136 THR A CA 1
ATOM 993 C C . THR A 1 159 ? 8.338 5.233 7.643 1.00 22.01 136 THR A C 1
ATOM 994 O O . THR A 1 159 ? 8.266 5.087 6.428 1.00 22.06 136 THR A O 1
ATOM 998 N N . VAL A 1 160 ? 9.007 6.221 8.241 1.00 23.75 137 VAL A N 1
ATOM 999 C CA . VAL A 1 160 ? 9.861 7.151 7.520 1.00 23.47 137 VAL A CA 1
ATOM 1000 C C . VAL A 1 160 ? 11.284 7.107 8.079 1.00 25.95 137 VAL A C 1
ATOM 1001 O O . VAL A 1 160 ? 11.493 6.818 9.264 1.00 25.44 137 VAL A O 1
ATOM 1005 N N . TRP A 1 161 ? 12.258 7.389 7.218 1.00 24.17 138 TRP A N 1
ATOM 1006 C CA . TRP A 1 161 ? 13.660 7.472 7.625 1.00 26.13 138 TRP A CA 1
ATOM 1007 C C . TRP A 1 161 ? 14.169 8.884 7.418 1.00 24.78 138 TRP A C 1
ATOM 1008 O O . TRP A 1 161 ? 13.733 9.563 6.494 1.00 22.60 138 TRP A O 1
ATOM 1019 N N . PHE A 1 162 ? 15.095 9.316 8.273 1.00 19.98 139 PHE A N 1
ATOM 1020 C CA . PHE A 1 162 ? 15.630 10.666 8.209 1.00 19.80 139 PHE A CA 1
ATOM 1021 C C . PHE A 1 162 ? 17.138 10.594 7.924 1.00 23.70 139 PHE A C 1
ATOM 1022 O O . PHE A 1 162 ? 17.772 9.587 8.217 1.00 25.76 139 PHE A O 1
ATOM 1030 N N . THR A 1 163 ? 17.702 11.638 7.322 1.00 24.00 140 THR A N 1
ATOM 1031 C CA . THR A 1 163 ? 19.126 11.616 6.992 1.00 23.97 140 THR A CA 1
ATOM 1032 C C . THR A 1 163 ? 20.031 11.411 8.203 1.00 24.33 140 THR A C 1
ATOM 1033 O O . THR A 1 163 ? 21.142 10.893 8.058 1.00 25.39 140 THR A O 1
ATOM 1037 N N . ASP A 1 164 ? 19.578 11.832 9.385 1.00 24.98 141 ASP A N 1
ATOM 1038 C CA . ASP A 1 164 ? 20.375 11.682 10.601 1.00 28.49 141 ASP A CA 1
ATOM 1039 C C . ASP A 1 164 ? 20.408 10.243 11.124 1.00 27.79 141 ASP A C 1
ATOM 1040 O O . ASP A 1 164 ? 20.985 9.971 12.170 1.00 31.15 141 ASP A O 1
ATOM 1045 N N . GLY A 1 165 ? 19.795 9.329 10.386 1.00 24.66 142 GLY A N 1
ATOM 1046 C CA . GLY A 1 165 ? 19.836 7.917 10.731 1.00 26.27 142 GLY A CA 1
ATOM 1047 C C . GLY A 1 165 ? 18.637 7.436 11.533 1.00 32.69 142 GLY A C 1
ATOM 1048 O O . GLY A 1 165 ? 18.436 6.233 11.684 1.00 34.05 142 GLY A O 1
ATOM 1049 N N . SER A 1 166 ? 17.836 8.363 12.049 1.00 32.12 143 SER A N 1
ATOM 1050 C CA . SER A 1 166 ? 16.670 7.963 12.832 1.00 31.46 143 SER A CA 1
ATOM 1051 C C . SER A 1 166 ? 15.485 7.597 11.937 1.00 29.71 143 SER A C 1
ATOM 1052 O O . SER A 1 166 ? 15.525 7.759 10.711 1.00 25.74 143 SER A O 1
ATOM 1055 N N . SER A 1 167 ? 14.436 7.077 12.557 1.00 30.61 144 SER A N 1
ATOM 1056 C CA . SER A 1 167 ? 13.213 6.758 11.839 1.00 29.30 144 SER A CA 1
ATOM 1057 C C . SER A 1 167 ? 12.019 6.989 12.754 1.00 33.82 144 SER A C 1
ATOM 1058 O O . SER A 1 167 ? 12.183 7.251 13.945 1.00 31.90 144 SER A O 1
ATOM 1061 N N . ALA A 1 168 ? 10.820 6.908 12.190 1.00 30.15 145 ALA A N 1
ATOM 1062 C CA . ALA A 1 168 ? 9.608 7.020 12.989 1.00 31.94 145 ALA A CA 1
ATOM 1063 C C . ALA A 1 168 ? 8.454 6.326 12.278 1.00 29.23 145 ALA A C 1
ATOM 1064 O O . ALA A 1 168 ? 8.429 6.225 11.046 1.00 29.21 145 ALA A O 1
ATOM 1066 N N . SER A 1 169 ? 7.513 5.830 13.070 1.00 30.78 146 SER A N 1
ATOM 1067 C CA . SER A 1 169 ? 6.409 5.025 12.573 1.00 29.72 146 SER A CA 1
ATOM 1068 C C . SER A 1 169 ? 5.095 5.623 13.039 1.00 31.95 146 SER A C 1
ATOM 1069 O O . SER A 1 169 ? 5.021 6.234 14.106 1.00 31.67 146 SER A O 1
ATOM 1072 N N . GLY A 1 170 ? 4.053 5.434 12.243 1.00 28.61 147 GLY A N 1
ATOM 1073 C CA . GLY A 1 170 ? 2.744 5.911 12.630 1.00 27.94 147 GLY A CA 1
ATOM 1074 C C . GLY A 1 170 ? 1.675 5.227 11.822 1.00 25.16 147 GLY A C 1
ATOM 1075 O O . GLY A 1 170 ? 1.967 4.342 11.015 1.00 24.16 147 GLY A O 1
ATOM 1076 N N . ASP A 1 171 ? 0.434 5.667 12.014 1.00 27.17 148 ASP A N 1
ATOM 1077 C CA . ASP A 1 171 ? -0.699 5.096 11.296 1.00 27.03 148 ASP A CA 1
ATOM 1078 C C . ASP A 1 171 ? -0.932 5.787 9.965 1.00 28.09 148 ASP A C 1
ATOM 1079 O O . ASP A 1 171 ? -1.385 5.155 9.000 1.00 23.46 148 ASP A O 1
ATOM 1084 N N . LEU A 1 172 ? -0.598 7.079 9.929 1.00 23.08 149 LEU A N 1
ATOM 1085 C CA . LEU A 1 172 ? -0.883 7.948 8.792 1.00 24.06 149 LEU A CA 1
ATOM 1086 C C . LEU A 1 172 ? 0.331 8.839 8.513 1.00 24.63 149 LEU A C 1
ATOM 1087 O O . LEU A 1 172 ? 0.992 9.290 9.439 1.00 22.00 149 LEU A O 1
ATOM 1092 N N . LEU A 1 173 ? 0.620 9.099 7.239 1.00 23.13 150 LEU A N 1
ATOM 1093 C CA . LEU A 1 173 ? 1.720 10.002 6.878 1.00 20.61 150 LEU A CA 1
ATOM 1094 C C . LEU A 1 173 ? 1.240 11.173 6.014 1.00 20.24 150 LEU A C 1
ATOM 1095 O O . LEU A 1 173 ? 0.685 10.957 4.941 1.00 21.74 150 LEU A O 1
ATOM 1100 N N . ILE A 1 174 ? 1.468 12.401 6.473 1.00 18.47 151 ILE A N 1
ATOM 1101 C CA . ILE A 1 174 ? 1.168 13.578 5.661 1.00 17.89 151 ILE A CA 1
ATOM 1102 C C . ILE A 1 174 ? 2.471 14.149 5.118 1.00 18.86 151 ILE A C 1
ATOM 1103 O O . ILE A 1 174 ? 3.332 14.585 5.873 1.00 19.14 151 ILE A O 1
ATOM 1108 N N . ALA A 1 175 ? 2.612 14.134 3.807 1.00 21.15 152 ALA A N 1
ATOM 1109 C CA . ALA A 1 175 ? 3.804 14.669 3.180 1.00 21.01 152 ALA A CA 1
ATOM 1110 C C . ALA A 1 175 ? 3.504 16.110 2.794 1.00 18.61 152 ALA A C 1
ATOM 1111 O O . ALA A 1 175 ? 2.916 16.370 1.751 1.00 19.43 152 ALA A O 1
ATOM 1113 N N . ALA A 1 176 ? 3.879 17.044 3.662 1.00 18.11 153 ALA A N 1
ATOM 1114 C CA . ALA A 1 176 ? 3.784 18.462 3.341 1.00 17.65 153 ALA A CA 1
ATOM 1115 C C . ALA A 1 176 ? 5.195 19.037 3.256 1.00 17.48 153 ALA A C 1
ATOM 1116 O O . ALA A 1 176 ? 5.531 20.050 3.895 1.00 18.69 153 ALA A O 1
ATOM 1118 N N . ASP A 1 177 ? 6.022 18.378 2.451 1.00 18.47 154 ASP A N 1
ATOM 1119 C CA . ASP A 1 177 ? 7.440 18.691 2.401 1.00 20.49 154 ASP A CA 1
ATOM 1120 C C . ASP A 1 177 ? 7.840 19.595 1.224 1.00 22.69 154 ASP A C 1
ATOM 1121 O O . ASP A 1 177 ? 8.998 19.617 0.814 1.00 20.87 154 ASP A O 1
ATOM 1126 N N . GLY A 1 178 ? 6.877 20.338 0.683 1.00 19.19 155 GLY A N 1
ATOM 1127 C CA . GLY A 1 178 ? 7.198 21.428 -0.229 1.00 19.52 155 GLY A CA 1
ATOM 1128 C C . GLY A 1 178 ? 7.274 21.095 -1.709 1.00 20.89 155 GLY A C 1
ATOM 1129 O O . GLY A 1 178 ? 7.063 19.962 -2.119 1.00 19.36 155 GLY A O 1
ATOM 1130 N N . SER A 1 179 ? 7.594 22.094 -2.531 1.00 22.22 156 SER A N 1
ATOM 1131 C CA . SER A 1 179 ? 7.570 21.873 -3.975 1.00 18.43 156 SER A CA 1
ATOM 1132 C C . SER A 1 179 ? 8.673 20.910 -4.464 1.00 21.12 156 SER A C 1
ATOM 1133 O O . SER A 1 179 ? 8.536 20.316 -5.532 1.00 23.60 156 SER A O 1
ATOM 1136 N N . HIS A 1 180 ? 9.751 20.749 -3.690 1.00 21.99 157 HIS A N 1
ATOM 1137 C CA . HIS A 1 180 ? 10.797 19.758 -3.997 1.00 24.48 157 HIS A CA 1
ATOM 1138 C C . HIS A 1 180 ? 10.618 18.472 -3.170 1.00 25.63 157 HIS A C 1
ATOM 1139 O O . HIS A 1 180 ? 11.579 17.746 -2.889 1.00 25.02 157 HIS A O 1
ATOM 1146 N N . SER A 1 181 ? 9.381 18.203 -2.781 1.00 20.15 158 SER A N 1
ATOM 1147 C CA . SER A 1 181 ? 9.034 17.067 -1.917 1.00 21.77 158 SER A CA 1
ATOM 1148 C C . SER A 1 181 ? 9.838 15.792 -2.184 1.00 24.08 158 SER A C 1
ATOM 1149 O O . SER A 1 181 ? 9.910 15.322 -3.307 1.00 20.49 158 SER A O 1
ATOM 1152 N N . ALA A 1 182 ? 10.413 15.227 -1.130 1.00 20.00 159 ALA A N 1
ATOM 1153 C CA . ALA A 1 182 ? 11.145 13.974 -1.211 1.00 21.91 159 ALA A CA 1
ATOM 1154 C C . ALA A 1 182 ? 10.191 12.769 -1.208 1.00 18.61 159 ALA A C 1
ATOM 1155 O O . ALA A 1 182 ? 10.528 11.695 -1.698 1.00 20.60 159 ALA A O 1
ATOM 1157 N N . LEU A 1 183 ? 8.994 12.951 -0.667 1.00 19.52 160 LEU A N 1
ATOM 1158 C CA . LEU A 1 183 ? 8.050 11.832 -0.559 1.00 21.49 160 LEU A CA 1
ATOM 1159 C C . LEU A 1 183 ? 7.167 11.700 -1.784 1.00 21.40 160 LEU A C 1
ATOM 1160 O O . LEU A 1 183 ? 6.628 10.619 -2.066 1.00 20.20 160 LEU A O 1
ATOM 1165 N N . ARG A 1 184 ? 7.022 12.799 -2.516 1.00 21.13 161 ARG A N 1
ATOM 1166 C CA . ARG A 1 184 ? 6.136 12.813 -3.670 1.00 18.65 161 ARG A CA 1
ATOM 1167 C C . ARG A 1 184 ? 6.367 11.659 -4.661 1.00 22.98 161 ARG A C 1
ATOM 1168 O O . ARG A 1 184 ? 5.413 11.017 -5.095 1.00 22.12 161 ARG A O 1
ATOM 1176 N N . PRO A 1 185 ? 7.634 11.371 -5.006 1.00 18.21 162 PRO A N 1
ATOM 1177 C CA . PRO A 1 185 ? 7.873 10.273 -5.951 1.00 23.54 162 PRO A CA 1
ATOM 1178 C C . PRO A 1 185 ? 7.422 8.903 -5.433 1.00 24.87 162 PRO A C 1
ATOM 1179 O O . PRO A 1 185 ? 7.064 8.052 -6.245 1.00 26.58 162 PRO A O 1
ATOM 1183 N N . TRP A 1 186 ? 7.438 8.683 -4.122 1.00 26.21 163 TRP A N 1
ATOM 1184 C CA . TRP A 1 186 ? 6.959 7.411 -3.590 1.00 25.09 163 TRP A CA 1
ATOM 1185 C C . TRP A 1 186 ? 5.452 7.322 -3.765 1.00 29.90 163 TRP A C 1
ATOM 1186 O O . TRP A 1 186 ? 4.922 6.267 -4.098 1.00 28.79 163 TRP A O 1
ATOM 1197 N N . VAL A 1 187 ? 4.763 8.441 -3.560 1.00 25.77 164 VAL A N 1
ATOM 1198 C CA . VAL A 1 187 ? 3.311 8.474 -3.730 1.00 26.50 164 VAL A CA 1
ATOM 1199 C C . VAL A 1 187 ? 2.853 8.326 -5.183 1.00 27.54 164 VAL A C 1
ATOM 1200 O O . VAL A 1 187 ? 1.904 7.596 -5.473 1.00 27.06 164 VAL A O 1
ATOM 1204 N N . LEU A 1 188 ? 3.524 9.019 -6.096 1.00 25.91 165 LEU A N 1
ATOM 1205 C CA . LEU A 1 188 ? 3.136 8.998 -7.505 1.00 25.31 165 LEU A CA 1
ATOM 1206 C C . LEU A 1 188 ? 3.720 7.834 -8.312 1.00 29.02 165 LEU A C 1
ATOM 1207 O O . LEU A 1 188 ? 3.170 7.438 -9.345 1.00 30.72 165 LEU A O 1
ATOM 1212 N N . GLY A 1 189 ? 4.845 7.297 -7.862 1.00 28.26 166 GLY A N 1
ATOM 1213 C CA . GLY A 1 189 ? 5.527 6.275 -8.634 1.00 29.04 166 GLY A CA 1
ATOM 1214 C C . GLY A 1 189 ? 6.445 6.829 -9.718 1.00 32.96 166 GLY A C 1
ATOM 1215 O O . GLY A 1 189 ? 7.100 6.064 -10.433 1.00 31.75 166 GLY A O 1
ATOM 1216 N N . PHE A 1 190 ? 6.485 8.152 -9.867 1.00 28.66 167 PHE A N 1
ATOM 1217 C CA . PHE A 1 190 ? 7.481 8.778 -10.733 1.00 28.78 167 PHE A CA 1
ATOM 1218 C C . PHE A 1 190 ? 7.863 10.147 -10.185 1.00 29.06 167 PHE A C 1
ATOM 1219 O O . PHE A 1 190 ? 7.274 10.609 -9.216 1.00 24.62 167 PHE A O 1
ATOM 1227 N N . THR A 1 191 ? 8.838 10.798 -10.818 1.00 26.12 168 THR A N 1
ATOM 1228 C CA . THR A 1 191 ? 9.369 12.055 -10.302 1.00 27.06 168 THR A CA 1
ATOM 1229 C C . THR A 1 191 ? 8.987 13.237 -11.189 1.00 26.11 168 THR A C 1
ATOM 1230 O O . THR A 1 191 ? 9.621 13.493 -12.214 1.00 23.95 168 THR A O 1
ATOM 1234 N N . PRO A 1 192 ? 7.921 13.951 -10.809 1.00 24.35 169 PRO A N 1
ATOM 1235 C CA . PRO A 1 192 ? 7.576 15.154 -11.570 1.00 22.79 169 PRO A CA 1
ATOM 1236 C C . PRO A 1 192 ? 8.728 16.149 -11.540 1.00 27.95 169 PRO A C 1
ATOM 1237 O O . PRO A 1 192 ? 9.473 16.201 -10.557 1.00 27.33 169 PRO A O 1
ATOM 1241 N N . GLN A 1 193 ? 8.871 16.916 -12.615 1.00 25.30 170 GLN A N 1
ATOM 1242 C CA . GLN A 1 193 ? 9.878 17.960 -12.691 1.00 28.31 170 GLN A CA 1
ATOM 1243 C C . GLN A 1 193 ? 9.239 19.348 -12.729 1.00 27.80 170 GLN A C 1
ATOM 1244 O O . GLN A 1 193 ? 8.179 19.561 -13.331 1.00 27.35 170 GLN A O 1
ATOM 1250 N N . ARG A 1 194 ? 9.898 20.295 -12.082 1.00 23.13 171 ARG A N 1
ATOM 1251 C CA . ARG A 1 194 ? 9.430 21.674 -12.055 1.00 26.91 171 ARG A CA 1
ATOM 1252 C C . ARG A 1 194 ? 9.600 22.339 -13.424 1.00 26.87 171 ARG A C 1
ATOM 1253 O O . ARG A 1 194 ? 10.604 22.142 -14.094 1.00 25.45 171 ARG A O 1
ATOM 1261 N N . ARG A 1 195 ? 8.588 23.096 -13.840 1.00 24.20 172 ARG A N 1
ATOM 1262 C CA . ARG A 1 195 ? 8.588 23.754 -15.138 1.00 24.73 172 ARG A CA 1
ATOM 1263 C C . ARG A 1 195 ? 8.850 25.240 -14.938 1.00 24.74 172 ARG A C 1
ATOM 1264 O O . ARG A 1 195 ? 8.104 25.921 -14.217 1.00 22.82 172 ARG A O 1
ATOM 1272 N N . TYR A 1 196 ? 9.907 25.757 -15.560 1.00 22.52 173 TYR A N 1
ATOM 1273 C CA . TYR A 1 196 ? 10.184 27.184 -15.456 1.00 24.00 173 TYR A CA 1
ATOM 1274 C C . TYR A 1 196 ? 9.069 27.965 -16.128 1.00 23.19 173 TYR A C 1
ATOM 1275 O O . TYR A 1 196 ? 8.750 27.712 -17.283 1.00 21.77 173 TYR A O 1
ATOM 1284 N N . ALA A 1 197 ? 8.494 28.930 -15.414 1.00 18.77 174 ALA A N 1
ATOM 1285 C CA . ALA A 1 197 ? 7.356 29.668 -15.936 1.00 22.41 174 ALA A CA 1
ATOM 1286 C C . ALA A 1 197 ? 7.762 30.869 -16.800 1.00 23.78 174 ALA A C 1
ATOM 1287 O O . ALA A 1 197 ? 6.898 31.536 -17.356 1.00 22.82 174 ALA A O 1
ATOM 1289 N N . GLY A 1 198 ? 9.058 31.158 -16.898 1.00 20.60 175 GLY A N 1
ATOM 1290 C CA . GLY A 1 198 ? 9.508 32.199 -17.811 1.00 23.29 175 GLY A CA 1
ATOM 1291 C C . GLY A 1 198 ? 9.606 33.602 -17.235 1.00 25.76 175 GLY A C 1
ATOM 1292 O O . GLY A 1 198 ? 9.835 34.569 -17.964 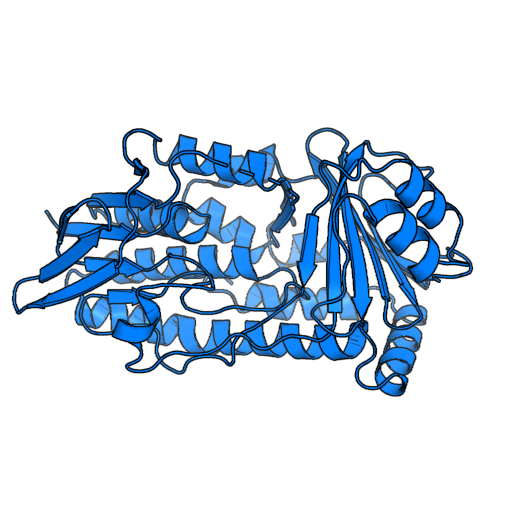1.00 22.51 175 GLY A O 1
ATOM 1293 N N . TYR A 1 199 ? 9.442 33.732 -15.922 1.00 23.51 176 TYR A N 1
ATOM 1294 C CA . TYR A 1 199 ? 9.708 35.013 -15.285 1.00 19.45 176 TYR A CA 1
ATOM 1295 C C . TYR A 1 199 ? 10.373 34.902 -13.915 1.00 23.31 176 TYR A C 1
ATOM 1296 O O . TYR A 1 199 ? 10.369 33.843 -13.266 1.00 22.21 176 TYR A O 1
ATOM 1305 N N . VAL A 1 200 ? 10.977 36.012 -13.516 1.00 19.70 177 VAL A N 1
ATOM 1306 C CA . VAL A 1 200 ? 11.706 36.102 -12.272 1.00 22.87 177 VAL A CA 1
ATOM 1307 C C . VAL A 1 200 ? 10.981 37.091 -11.380 1.00 22.85 177 VAL A C 1
ATOM 1308 O O . VAL A 1 200 ? 10.491 38.116 -11.847 1.00 22.89 177 VAL A O 1
ATOM 1312 N N . ASN A 1 201 ? 10.902 36.763 -10.098 1.00 22.99 178 ASN A N 1
ATOM 1313 C CA . ASN A 1 201 ? 10.201 37.583 -9.120 1.00 21.63 178 ASN A CA 1
ATOM 1314 C C . ASN A 1 201 ? 11.203 38.068 -8.073 1.00 23.93 178 ASN A C 1
AT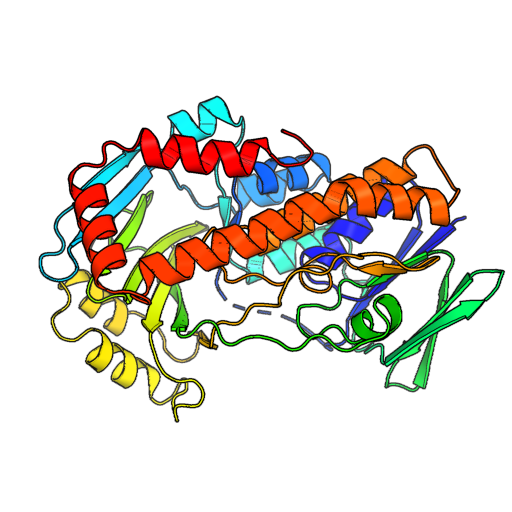OM 1315 O O . ASN A 1 201 ? 11.929 37.269 -7.490 1.00 23.51 178 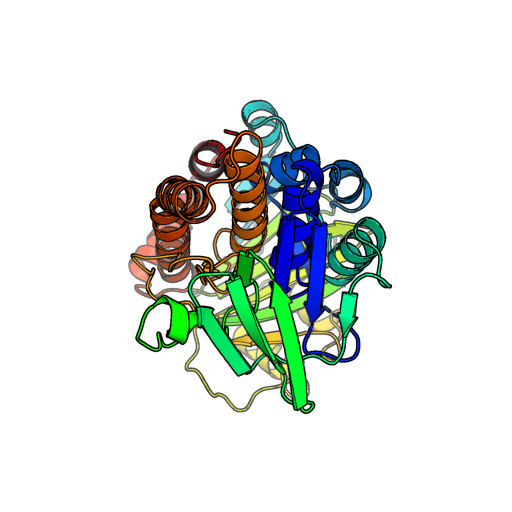ASN A O 1
ATOM 1320 N N . TRP A 1 202 ? 11.281 39.379 -7.870 1.00 24.27 179 TRP A N 1
ATOM 1321 C CA . TRP A 1 202 ? 12.049 39.912 -6.753 1.00 23.92 179 TRP A CA 1
ATOM 1322 C C . TRP A 1 202 ? 11.045 40.403 -5.724 1.00 25.19 179 TRP A C 1
ATOM 1323 O O . TRP A 1 202 ? 10.117 41.119 -6.059 1.00 24.49 179 TRP A O 1
ATOM 1334 N N . ASN A 1 203 ? 11.224 40.026 -4.466 1.00 25.13 180 ASN A N 1
ATOM 1335 C CA . ASN A 1 203 ? 10.240 40.378 -3.458 1.00 23.46 180 ASN A CA 1
ATOM 1336 C C . ASN A 1 203 ? 10.882 40.731 -2.123 1.00 22.60 180 ASN A C 1
ATOM 1337 O O . ASN A 1 203 ? 11.991 40.291 -1.821 1.00 23.92 180 ASN A O 1
ATOM 1342 N N . GLY A 1 204 ? 10.167 41.514 -1.326 1.00 25.31 181 GLY A N 1
ATOM 1343 C CA . GLY A 1 204 ? 10.678 41.963 -0.050 1.00 25.91 181 GLY A CA 1
ATOM 1344 C C . GLY A 1 204 ? 9.671 42.856 0.638 1.00 26.36 181 GLY A C 1
ATOM 1345 O O . GLY A 1 204 ? 8.499 42.911 0.261 1.00 28.16 181 GLY A O 1
ATOM 1346 N N . LEU A 1 205 ? 10.134 43.563 1.660 1.00 25.42 182 LEU A N 1
ATOM 1347 C CA . LEU A 1 205 ? 9.277 44.437 2.426 1.00 25.20 182 LEU A CA 1
ATOM 1348 C C . LEU A 1 205 ? 9.962 45.786 2.582 1.00 27.41 182 LEU A C 1
ATOM 1349 O O . LEU A 1 205 ? 11.171 45.843 2.760 1.00 26.77 182 LEU A O 1
ATOM 1354 N N . VAL A 1 206 ? 9.184 46.860 2.495 1.00 29.07 183 VAL A N 1
ATOM 1355 C CA . VAL A 1 206 ? 9.676 48.211 2.748 1.00 32.37 183 VAL A CA 1
ATOM 1356 C C . VAL A 1 206 ? 8.649 48.949 3.608 1.00 33.62 183 VAL A C 1
ATOM 1357 O O . VAL A 1 206 ? 7.490 48.551 3.665 1.00 29.23 183 VAL A O 1
ATOM 1361 N N . GLU A 1 207 ? 9.070 50.015 4.286 1.00 34.53 184 GLU A N 1
ATOM 1362 C CA . GLU A 1 207 ? 8.127 50.813 5.065 1.00 34.65 184 GLU A CA 1
ATOM 1363 C C . GLU A 1 207 ? 7.184 51.542 4.110 1.00 36.38 184 GLU A C 1
ATOM 1364 O O . GLU A 1 207 ? 7.561 51.883 2.991 1.00 34.30 184 GLU A O 1
ATOM 1366 N N . ILE A 1 208 ? 5.953 51.759 4.552 1.00 34.66 185 ILE A N 1
ATOM 1367 C CA . ILE A 1 208 ? 4.952 52.432 3.740 1.00 36.19 185 ILE A CA 1
ATOM 1368 C C . ILE A 1 208 ? 5.275 53.912 3.544 1.00 42.36 185 ILE A C 1
ATOM 1369 O O . ILE A 1 208 ? 5.740 54.583 4.466 1.00 41.32 185 ILE A O 1
ATOM 1374 N N . ASP A 1 209 ? 5.030 54.402 2.332 1.00 41.87 186 ASP A N 1
ATOM 1375 C CA . ASP A 1 209 ? 5.252 55.805 1.976 1.00 44.68 186 ASP A CA 1
ATOM 1376 C C . ASP A 1 209 ? 4.316 56.146 0.819 1.00 44.88 186 ASP A C 1
ATOM 1377 O O . ASP A 1 209 ? 4.363 55.492 -0.218 1.00 45.55 186 ASP A O 1
ATOM 1382 N N . GLU A 1 210 ? 3.462 57.154 0.989 1.00 48.70 187 GLU A N 1
ATOM 1383 C CA . GLU A 1 210 ? 2.536 57.537 -0.083 1.00 49.37 187 GLU A CA 1
ATOM 1384 C C . GLU A 1 210 ? 3.253 58.027 -1.345 1.00 48.19 187 GLU A C 1
ATOM 1385 O O . GLU A 1 210 ? 2.635 58.182 -2.398 1.00 47.99 187 GLU A O 1
ATOM 1391 N N . ALA A 1 211 ? 4.555 58.267 -1.234 1.00 49.67 188 ALA A N 1
ATOM 1392 C CA . ALA A 1 211 ? 5.377 58.580 -2.401 1.00 48.30 188 ALA A CA 1
ATOM 1393 C C . ALA A 1 211 ? 5.493 57.351 -3.301 1.00 49.46 188 ALA A C 1
ATOM 1394 O O . ALA A 1 211 ? 5.794 57.463 -4.493 1.00 45.54 188 ALA A O 1
ATOM 1396 N N . LEU A 1 212 ? 5.272 56.177 -2.710 1.00 47.09 189 LEU A N 1
ATOM 1397 C CA . LEU A 1 212 ? 5.248 54.916 -3.449 1.00 42.09 189 LEU A CA 1
ATOM 1398 C C . LEU A 1 212 ? 3.821 54.612 -3.885 1.00 42.29 189 LEU A C 1
ATOM 1399 O O . LEU A 1 212 ? 3.568 54.396 -5.069 1.00 48.67 189 LEU A O 1
ATOM 1404 N N . ALA A 1 213 ? 2.892 54.601 -2.925 1.00 40.29 190 ALA A N 1
ATOM 1405 C CA . ALA A 1 213 ? 1.482 54.300 -3.202 1.00 37.98 190 ALA A CA 1
ATOM 1406 C C . ALA A 1 213 ? 0.600 54.432 -1.952 1.00 38.00 190 ALA A C 1
ATOM 1407 O O . ALA A 1 213 ? 1.108 54.568 -0.839 1.00 41.86 190 ALA A O 1
ATOM 1409 N N . PRO A 1 214 ? -0.733 54.387 -2.126 1.00 36.26 191 PRO A N 1
ATOM 1410 C CA . PRO A 1 214 ? -1.623 54.485 -0.961 1.00 36.32 191 PRO A CA 1
ATOM 1411 C C . PRO A 1 214 ? -1.436 53.312 0.016 1.00 42.13 191 PRO A C 1
ATOM 1412 O O . PRO A 1 214 ? -1.164 52.188 -0.413 1.00 32.15 191 PRO A O 1
ATOM 1416 N N . GLY A 1 215 ? -1.595 53.586 1.311 1.00 37.54 192 GLY A N 1
ATOM 1417 C CA . GLY A 1 215 ? -1.231 52.646 2.357 1.00 35.86 192 GLY A CA 1
ATOM 1418 C C . GLY A 1 215 ? -2.224 51.531 2.629 1.00 35.63 192 GLY A C 1
ATOM 1419 O O . GLY A 1 215 ? -1.909 50.585 3.362 1.00 37.52 192 GLY A O 1
ATOM 1420 N N . ASP A 1 216 ? -3.413 51.628 2.041 1.00 32.76 193 ASP A N 1
ATOM 1421 C CA . ASP A 1 216 ? -4.450 50.615 2.234 1.00 31.83 193 ASP A CA 1
ATOM 1422 C C . ASP A 1 216 ? -4.847 49.987 0.908 1.00 32.76 193 ASP A C 1
ATOM 1423 O O . ASP A 1 216 ? -5.949 49.455 0.770 1.00 28.76 193 ASP A O 1
ATOM 1428 N N . GLN A 1 217 ? -3.952 50.057 -0.068 1.00 30.35 194 GLN A N 1
ATOM 1429 C CA . GLN A 1 217 ? -4.283 49.644 -1.424 1.00 34.05 194 GLN A CA 1
ATOM 1430 C C . GLN A 1 217 ? -3.304 48.619 -1.977 1.00 26.19 194 GLN A C 1
ATOM 1431 O O . GLN A 1 217 ? -2.116 48.661 -1.668 1.00 26.82 194 GLN A O 1
ATOM 1437 N N . TRP A 1 218 ? -3.818 47.714 -2.803 1.00 30.63 195 TRP A N 1
ATOM 1438 C CA . TRP A 1 218 ? -2.977 46.841 -3.613 1.00 28.34 195 TRP A CA 1
ATOM 1439 C C . TRP A 1 218 ? -2.719 47.540 -4.942 1.00 26.61 195 TRP A C 1
ATOM 1440 O O . TRP A 1 218 ? -3.601 47.580 -5.811 1.00 26.29 195 TRP A O 1
ATOM 1451 N N . THR A 1 219 ? -1.517 48.099 -5.093 1.00 23.03 196 THR A N 1
ATOM 1452 C CA . THR A 1 219 ? -1.178 48.874 -6.288 1.00 26.16 196 THR A CA 1
ATOM 1453 C C . THR A 1 219 ? -0.171 48.153 -7.170 1.00 26.34 196 THR A C 1
ATOM 1454 O O . THR A 1 219 ? 0.905 47.771 -6.715 1.00 28.54 196 THR A O 1
ATOM 1458 N N . THR A 1 220 ? -0.510 47.982 -8.436 1.00 22.54 197 THR A N 1
ATOM 1459 C CA . THR A 1 220 ? 0.397 47.310 -9.350 1.00 25.86 197 THR A CA 1
ATOM 1460 C C . THR A 1 220 ? 0.625 48.139 -10.610 1.00 29.38 197 THR A C 1
ATOM 1461 O O . THR A 1 220 ? -0.336 48.481 -11.317 1.00 27.67 197 THR A O 1
ATOM 1465 N N . PHE A 1 221 ? 1.891 48.445 -10.890 1.00 24.86 198 PHE A N 1
ATOM 1466 C CA . PHE A 1 221 ? 2.275 49.067 -12.156 1.00 26.85 198 PHE A CA 1
ATOM 1467 C C . PHE A 1 221 ? 2.489 47.981 -13.193 1.00 29.14 198 PHE A C 1
ATOM 1468 O O . PHE A 1 221 ? 3.252 47.046 -12.955 1.00 28.13 198 PHE A O 1
ATOM 1476 N N . VAL A 1 222 ? 1.835 48.099 -14.346 1.00 22.82 199 VAL A N 1
ATOM 1477 C CA . VAL A 1 222 ? 1.961 47.093 -15.383 1.00 21.64 199 VAL A CA 1
ATOM 1478 C C . VAL A 1 222 ? 2.416 47.674 -16.718 1.00 29.13 199 VAL A C 1
ATOM 1479 O O . VAL A 1 222 ? 2.132 48.835 -17.043 1.00 28.68 199 VAL A O 1
ATOM 1483 N N . GLY A 1 223 ? 3.149 46.864 -17.471 1.00 26.61 200 GLY A N 1
ATOM 1484 C CA . GLY A 1 223 ? 3.650 47.267 -18.768 1.00 29.90 200 GLY A CA 1
ATOM 1485 C C . GLY A 1 223 ? 4.770 46.364 -19.218 1.00 25.61 200 GLY A C 1
ATOM 1486 O O . GLY A 1 223 ? 5.464 45.777 -18.387 1.00 26.88 200 GLY A O 1
ATOM 1487 N N . GLU A 1 224 ? 4.944 46.238 -20.533 1.00 26.30 201 GLU A N 1
ATOM 1488 C CA . GLU A 1 224 ? 6.080 45.494 -21.092 1.00 28.84 201 GLU A CA 1
ATOM 1489 C C . GLU A 1 224 ? 6.163 44.049 -20.579 1.00 27.80 201 GLU A C 1
ATOM 1490 O O . GLU A 1 224 ? 7.245 43.471 -20.527 1.00 24.32 201 GLU A O 1
ATOM 1496 N N . GLY A 1 225 ? 5.029 43.466 -20.202 1.00 27.23 202 GLY A N 1
ATOM 1497 C CA . GLY A 1 225 ? 5.022 42.093 -19.717 1.00 23.79 202 GLY A CA 1
ATOM 1498 C C . GLY A 1 225 ? 5.659 41.954 -18.350 1.00 22.03 202 GLY A C 1
ATOM 1499 O O . GLY A 1 225 ? 6.024 40.865 -17.935 1.00 25.11 202 GLY A O 1
ATOM 1500 N N . LYS A 1 226 ? 5.788 43.077 -17.658 1.00 22.64 203 LYS A N 1
ATOM 1501 C CA . LYS A 1 226 ? 6.413 43.146 -16.357 1.00 21.15 203 LYS A CA 1
ATOM 1502 C C . LYS A 1 226 ? 5.393 43.718 -15.407 1.00 22.99 203 LYS A C 1
ATOM 1503 O O . LYS A 1 226 ? 4.331 44.180 -15.834 1.00 22.58 203 LYS A O 1
ATOM 1509 N N . GLN A 1 227 ? 5.710 43.695 -14.116 1.00 25.65 204 GLN A N 1
ATOM 1510 C CA . GLN A 1 227 ? 4.891 44.385 -13.137 1.00 22.80 204 GLN A CA 1
ATOM 1511 C C . GLN A 1 227 ? 5.642 44.710 -11.859 1.00 26.14 204 GLN A C 1
ATOM 1512 O O . GLN A 1 227 ? 6.682 44.128 -11.554 1.00 27.50 204 GLN A O 1
ATOM 1518 N N . VAL A 1 228 ? 5.109 45.672 -11.125 1.00 22.09 205 VAL A N 1
ATOM 1519 C CA . VAL A 1 228 ? 5.681 46.078 -9.860 1.00 24.32 205 VAL A CA 1
ATOM 1520 C C . VAL A 1 228 ? 4.503 46.267 -8.949 1.00 27.38 205 VAL A C 1
ATOM 1521 O O . VAL A 1 228 ? 3.573 47.015 -9.267 1.00 25.88 205 VAL A O 1
ATOM 1525 N N . SER A 1 229 ? 4.532 45.581 -7.817 1.00 24.65 206 SER A N 1
ATOM 1526 C CA . SER A 1 229 ? 3.359 45.500 -6.975 1.00 27.56 206 SER A CA 1
ATOM 1527 C C . SER A 1 229 ? 3.666 45.909 -5.549 1.00 26.01 206 SER A C 1
ATOM 1528 O O . SER A 1 229 ? 4.723 45.580 -5.025 1.00 26.30 206 SER A O 1
ATOM 1531 N N . LEU A 1 230 ? 2.723 46.604 -4.924 1.00 26.80 207 LEU A N 1
ATOM 1532 C CA . LEU A 1 230 ? 2.827 46.971 -3.518 1.00 26.62 207 LEU A CA 1
ATOM 1533 C C . LEU A 1 230 ? 1.534 46.612 -2.823 1.00 27.34 207 LEU A C 1
ATOM 1534 O O . LEU A 1 230 ? 0.449 46.894 -3.325 1.00 25.49 207 LEU A O 1
ATOM 1539 N N . MET A 1 231 ? 1.656 46.022 -1.643 1.00 27.40 208 MET A N 1
ATOM 1540 C CA . MET A 1 231 ? 0.499 45.642 -0.868 1.00 27.53 208 MET A CA 1
ATOM 1541 C C . MET A 1 231 ? 0.825 45.754 0.611 1.00 27.75 208 MET A C 1
ATOM 1542 O O . MET A 1 231 ? 1.906 45.358 1.034 1.00 27.25 208 MET A O 1
ATOM 1547 N N . PRO A 1 232 ? -0.106 46.306 1.408 1.00 26.38 209 PRO A N 1
ATOM 1548 C CA . PRO A 1 232 ? 0.189 46.532 2.826 1.00 31.42 209 PRO A CA 1
ATOM 1549 C C . PRO A 1 232 ? 0.118 45.264 3.669 1.00 26.75 209 PRO A C 1
ATOM 1550 O O . PRO A 1 232 ? -0.858 44.537 3.592 1.00 31.44 209 PRO A O 1
ATOM 1554 N N . VAL A 1 233 ? 1.153 45.002 4.453 1.00 29.82 210 VAL A N 1
ATOM 1555 C CA . VAL A 1 233 ? 1.069 43.996 5.502 1.00 30.96 210 VAL A CA 1
ATOM 1556 C C . VAL A 1 233 ? 0.966 44.740 6.829 1.00 36.00 210 VAL A C 1
ATOM 1557 O O . VAL A 1 233 ? 0.693 45.937 6.850 1.00 33.51 210 VAL A O 1
ATOM 1561 N N . SER A 1 234 ? 1.173 44.045 7.935 1.00 34.06 211 SER A N 1
ATOM 1562 C CA . SER A 1 234 ? 1.021 44.686 9.230 1.00 38.08 211 SER A CA 1
ATOM 1563 C C . SER A 1 234 ? 2.081 45.764 9.450 1.00 32.18 211 SER A C 1
ATOM 1564 O O . SER A 1 234 ? 3.052 45.861 8.701 1.00 35.57 211 SER A O 1
ATOM 1567 N N . ALA A 1 235 ? 1.880 46.575 10.483 1.00 37.25 212 ALA A N 1
ATOM 1568 C CA . ALA A 1 235 ? 2.940 47.439 11.009 1.00 35.03 212 ALA A CA 1
ATOM 1569 C C . ALA A 1 235 ? 3.527 48.417 9.992 1.00 33.88 212 ALA A C 1
ATOM 1570 O O . ALA A 1 235 ? 4.740 48.645 9.974 1.00 35.68 212 ALA A O 1
ATOM 1572 N N . GLY A 1 236 ? 2.668 48.980 9.146 1.00 35.99 213 GLY A N 1
ATOM 1573 C CA . GLY A 1 236 ? 3.062 50.060 8.254 1.00 37.82 213 GLY A CA 1
ATOM 1574 C C . GLY A 1 236 ? 4.183 49.707 7.296 1.00 40.30 213 GLY A C 1
ATOM 1575 O O . GLY A 1 236 ? 5.119 50.488 7.103 1.00 32.56 213 GLY A O 1
ATOM 1576 N N . ARG A 1 237 ? 4.077 48.524 6.692 1.00 37.97 214 ARG A N 1
ATOM 1577 C CA . ARG A 1 237 ? 5.030 48.063 5.692 1.00 31.41 214 ARG A CA 1
ATOM 1578 C C . ARG A 1 237 ? 4.299 47.643 4.424 1.00 31.12 214 ARG A C 1
ATOM 1579 O O . ARG A 1 237 ? 3.125 47.272 4.466 1.00 30.45 214 ARG A O 1
ATOM 1587 N N . PHE A 1 238 ? 4.998 47.716 3.297 1.00 31.03 215 PHE A N 1
ATOM 1588 C CA . PHE A 1 238 ? 4.488 47.183 2.040 1.00 32.38 215 PHE A CA 1
ATOM 1589 C C . PHE A 1 238 ? 5.206 45.885 1.723 1.00 26.29 215 PHE A C 1
ATOM 1590 O O . PHE A 1 238 ? 6.432 45.789 1.837 1.00 27.69 215 PHE A O 1
ATOM 1598 N N . TYR A 1 239 ? 4.442 44.881 1.327 1.00 27.56 216 TYR A N 1
ATOM 1599 C CA . TYR A 1 239 ? 5.011 43.750 0.605 1.00 24.46 216 TYR A CA 1
ATOM 1600 C C . TYR A 1 239 ? 5.170 44.241 -0.827 1.00 25.75 216 TYR A C 1
ATOM 1601 O O . TYR A 1 239 ? 4.212 44.735 -1.415 1.00 27.50 216 TYR A O 1
ATOM 1610 N N . PHE A 1 240 ? 6.374 44.147 -1.386 1.00 26.34 217 PHE A N 1
ATOM 1611 C CA . PHE A 1 240 ? 6.578 44.566 -2.770 1.00 26.84 217 PHE A CA 1
ATOM 1612 C C . PHE A 1 240 ? 7.066 43.400 -3.609 1.00 25.79 217 PHE A C 1
ATOM 1613 O O . PHE A 1 240 ? 7.690 42.470 -3.097 1.00 23.55 217 PHE A O 1
ATOM 1621 N N . PHE A 1 241 ? 6.787 43.444 -4.901 1.00 23.61 218 PHE A N 1
ATOM 1622 C CA . PHE A 1 241 ? 7.433 42.507 -5.806 1.00 24.52 218 PHE A CA 1
ATOM 1623 C C . PHE A 1 241 ? 7.608 43.048 -7.220 1.00 24.99 218 PHE A C 1
ATOM 1624 O O . PHE A 1 241 ? 6.777 43.820 -7.714 1.00 27.21 218 PHE A O 1
ATOM 1632 N N . PHE A 1 242 ? 8.726 42.672 -7.836 1.00 23.08 219 PHE A N 1
ATOM 1633 C CA . PHE A 1 242 ? 9.016 43.014 -9.225 1.00 24.04 219 PHE A CA 1
ATOM 1634 C C . PHE A 1 242 ? 9.011 41.741 -10.060 1.00 25.21 219 PHE A C 1
ATOM 1635 O O . PHE A 1 242 ? 9.682 40.777 -9.700 1.00 24.90 219 PHE A O 1
ATOM 1643 N N . ASP A 1 243 ? 8.297 41.747 -11.187 1.00 22.29 220 ASP A N 1
ATOM 1644 C CA . ASP A 1 243 ? 8.252 40.597 -12.093 1.00 23.06 220 ASP A CA 1
ATOM 1645 C C . ASP A 1 243 ? 8.868 40.970 -13.432 1.00 24.56 220 ASP A C 1
ATOM 1646 O O . ASP A 1 243 ? 8.489 41.987 -14.016 1.00 22.25 220 ASP A O 1
ATOM 1651 N N . VAL A 1 244 ? 9.796 40.149 -13.924 1.00 21.54 221 VAL A N 1
ATOM 1652 C CA . VAL A 1 244 ? 10.369 40.370 -15.249 1.00 22.75 221 VAL A CA 1
ATOM 1653 C C . VAL A 1 244 ? 10.478 39.071 -16.032 1.00 18.59 221 VAL A C 1
ATOM 1654 O O . VAL A 1 244 ? 11.114 38.136 -15.569 1.00 25.07 221 VAL A O 1
ATOM 1658 N N . PRO A 1 245 ? 9.885 39.009 -17.241 1.00 23.75 222 PRO A N 1
ATOM 1659 C CA . PRO A 1 245 ? 10.083 37.800 -18.054 1.00 23.88 222 PRO A CA 1
ATOM 1660 C C . PRO A 1 245 ? 11.533 37.715 -18.543 1.00 25.88 222 PRO A C 1
ATOM 1661 O O . PRO A 1 245 ? 12.056 38.675 -19.113 1.00 26.32 222 PRO A O 1
ATOM 1665 N N . LEU A 1 246 ? 12.180 36.583 -18.293 1.00 27.83 223 LEU A N 1
ATOM 1666 C CA . LEU A 1 246 ? 13.610 36.415 -18.550 1.00 26.61 223 LEU A CA 1
ATOM 1667 C C . LEU A 1 246 ? 13.927 34.938 -18.679 1.00 29.17 223 LEU A C 1
ATOM 1668 O O . LEU A 1 246 ? 13.184 34.099 -18.158 1.00 25.57 223 LEU A O 1
ATOM 1673 N N . PRO A 1 247 ? 15.053 34.612 -19.338 1.00 26.32 224 PRO A N 1
ATOM 1674 C CA . PRO A 1 247 ? 15.546 33.234 -19.382 1.00 26.74 224 PRO A CA 1
ATOM 1675 C C . PRO A 1 247 ? 15.977 32.847 -17.981 1.00 24.53 224 PRO A C 1
ATOM 1676 O O . PRO A 1 247 ? 16.391 33.737 -17.230 1.00 28.30 224 PRO A O 1
ATOM 1680 N N . ALA A 1 248 ? 15.882 31.567 -17.631 1.00 26.64 225 ALA A N 1
ATOM 1681 C CA . ALA A 1 248 ? 16.414 31.083 -16.361 1.00 27.12 225 ALA A CA 1
ATOM 1682 C C . ALA A 1 248 ? 17.945 31.112 -16.374 1.00 31.16 225 ALA A C 1
ATOM 1683 O O . ALA A 1 248 ? 18.576 31.007 -17.427 1.00 29.41 225 ALA A O 1
ATOM 1685 N N . GLY A 1 249 ? 18.539 31.238 -15.198 1.00 29.75 226 GLY A N 1
ATOM 1686 C CA . GLY A 1 249 ? 19.966 31.022 -15.061 1.00 32.58 226 GLY A CA 1
ATOM 1687 C C . GLY A 1 249 ? 20.865 32.223 -15.265 1.00 33.98 226 GLY A C 1
ATOM 1688 O O . GLY A 1 249 ? 22.077 32.074 -15.371 1.00 32.55 226 GLY A O 1
ATOM 1689 N N . LEU A 1 250 ? 20.291 33.414 -15.318 1.00 32.26 227 LEU A N 1
ATOM 1690 C CA . LEU A 1 250 ? 21.113 34.614 -15.437 1.00 33.02 227 LEU A CA 1
ATOM 1691 C C . LEU A 1 250 ? 22.012 34.780 -14.210 1.00 35.90 227 LEU A C 1
ATOM 1692 O O . LEU A 1 250 ? 21.665 34.347 -13.111 1.00 32.83 227 LEU A O 1
ATOM 1697 N N . ALA A 1 251 ? 23.174 35.400 -14.407 1.00 39.97 228 ALA A N 1
ATOM 1698 C CA . ALA A 1 251 ? 24.137 35.579 -13.325 1.00 37.71 228 ALA A CA 1
ATOM 1699 C C . ALA A 1 251 ? 23.750 36.762 -12.454 1.00 37.43 228 ALA A C 1
ATOM 1700 O O . ALA A 1 251 ? 24.419 37.796 -12.451 1.00 39.72 228 ALA A O 1
ATOM 1702 N N . GLU A 1 252 ? 22.661 36.603 -11.714 1.00 37.52 229 GLU A N 1
ATOM 1703 C CA . GLU A 1 252 ? 22.128 37.684 -10.897 1.00 35.09 229 GLU A CA 1
ATOM 1704 C C . GLU A 1 252 ? 21.835 37.210 -9.481 1.00 36.80 229 GLU A C 1
ATOM 1705 O O . GLU A 1 252 ? 21.311 36.108 -9.289 1.00 38.66 229 GLU A O 1
ATOM 1711 N N . ASP A 1 253 ? 22.177 38.039 -8.495 1.00 34.52 230 ASP A N 1
ATOM 1712 C CA . ASP A 1 253 ? 21.847 37.758 -7.100 1.00 35.84 230 ASP A CA 1
ATOM 1713 C C . ASP A 1 253 ? 21.714 39.056 -6.311 1.00 40.61 230 ASP A C 1
ATOM 1714 O O . ASP A 1 253 ? 21.542 40.124 -6.901 1.00 35.30 230 ASP A O 1
ATOM 1719 N N . ARG A 1 254 ? 21.787 38.970 -4.986 1.00 34.03 231 ARG A N 1
ATOM 1720 C CA . ARG A 1 254 ? 21.591 40.155 -4.156 1.00 38.05 231 ARG A CA 1
ATOM 1721 C C . ARG A 1 254 ? 22.626 41.254 -4.428 1.00 40.23 231 ARG A C 1
ATOM 1722 O O . ARG A 1 254 ? 22.356 42.426 -4.176 1.00 34.31 231 ARG A O 1
ATOM 1730 N N . ASP A 1 255 ? 23.791 40.871 -4.960 1.00 41.17 232 ASP A N 1
ATOM 1731 C CA . ASP A 1 255 ? 24.880 41.817 -5.255 1.00 39.04 232 ASP A CA 1
ATOM 1732 C C . ASP A 1 255 ? 24.618 42.662 -6.495 1.00 42.10 232 ASP A C 1
ATOM 1733 O O . ASP A 1 255 ? 25.034 43.823 -6.573 1.00 39.30 232 ASP A O 1
ATOM 1738 N N . THR A 1 256 ? 23.962 42.056 -7.479 1.00 38.03 233 THR A N 1
ATOM 1739 C CA . THR A 1 256 ? 23.640 42.734 -8.725 1.00 38.13 233 THR A CA 1
ATOM 1740 C C . THR A 1 256 ? 22.226 43.286 -8.668 1.00 37.63 233 THR A C 1
ATOM 1741 O O . THR A 1 256 ? 21.763 43.918 -9.616 1.00 36.29 233 THR A O 1
ATOM 1745 N N . LEU A 1 257 ? 21.553 43.061 -7.543 1.00 35.30 234 LEU A N 1
ATOM 1746 C CA . LEU A 1 257 ? 20.108 43.262 -7.469 1.00 35.09 234 LEU A CA 1
ATOM 1747 C C . LEU A 1 257 ? 19.634 44.665 -7.843 1.00 36.52 234 LEU A C 1
ATOM 1748 O O . LEU A 1 257 ? 18.773 44.819 -8.711 1.00 32.27 234 LEU A O 1
ATOM 1753 N N . ARG A 1 258 ? 20.158 45.690 -7.176 1.00 36.09 235 ARG A N 1
ATOM 1754 C CA . ARG A 1 258 ? 19.663 47.034 -7.443 1.00 33.14 235 ARG A CA 1
ATOM 1755 C C . ARG A 1 258 ? 19.962 47.446 -8.875 1.00 35.72 235 ARG A C 1
ATOM 1756 O O . ARG A 1 258 ? 19.171 48.148 -9.504 1.00 37.55 235 ARG A O 1
ATOM 1764 N N . ALA A 1 259 ? 21.100 46.998 -9.398 1.00 38.37 236 ALA A N 1
ATOM 1765 C CA . ALA A 1 259 ? 21.458 47.298 -10.777 1.00 38.84 236 ALA A CA 1
ATOM 1766 C C . ALA A 1 259 ? 20.542 46.567 -11.765 1.00 39.28 236 ALA A C 1
ATOM 1767 O O . ALA A 1 259 ? 20.095 47.153 -12.755 1.00 32.97 236 ALA A O 1
ATOM 1769 N N . ASP A 1 260 ? 20.269 45.290 -11.495 1.00 36.31 237 ASP A N 1
ATOM 1770 C CA . ASP A 1 260 ? 19.356 44.515 -12.334 1.00 35.77 237 ASP A CA 1
ATOM 1771 C C . ASP A 1 260 ? 18.003 45.225 -12.440 1.00 31.06 237 ASP A C 1
ATOM 1772 O O . ASP A 1 260 ? 17.457 45.400 -13.533 1.00 31.88 237 ASP A O 1
ATOM 1777 N N . LEU A 1 261 ? 17.456 45.629 -11.299 1.00 31.78 238 LEU A N 1
ATOM 1778 C CA . LEU A 1 261 ? 16.133 46.241 -11.288 1.00 29.19 238 LEU A CA 1
ATOM 1779 C C . LEU A 1 261 ? 16.141 47.585 -12.009 1.00 34.01 238 LEU A C 1
ATOM 1780 O O . LEU A 1 261 ? 15.209 47.895 -12.764 1.00 26.78 238 LEU A O 1
ATOM 1785 N N . SER A 1 262 ? 17.194 48.376 -11.780 1.00 32.54 239 SER A N 1
ATOM 1786 C CA . SER A 1 262 ? 17.316 49.679 -12.425 1.00 33.04 239 SER A CA 1
ATOM 1787 C C . SER A 1 262 ? 17.259 49.529 -13.934 1.00 31.36 239 SER A C 1
ATOM 1788 O O . SER A 1 262 ? 16.609 50.315 -14.617 1.00 32.16 239 SER A O 1
ATOM 1791 N N . ARG A 1 263 ? 17.922 48.506 -14.461 1.00 33.81 240 ARG A N 1
ATOM 1792 C CA . ARG A 1 263 ? 17.920 48.321 -15.904 1.00 35.79 240 ARG A CA 1
ATOM 1793 C C . ARG A 1 263 ? 16.641 47.659 -16.454 1.00 37.53 240 ARG A C 1
ATOM 1794 O O . ARG A 1 263 ? 16.193 48.018 -17.545 1.00 36.68 240 ARG A O 1
ATOM 1802 N N . TYR A 1 264 ? 16.043 46.717 -15.716 1.00 31.84 241 TYR A N 1
ATOM 1803 C CA . TYR A 1 264 ? 14.799 46.098 -16.198 1.00 32.75 241 TYR A CA 1
ATOM 1804 C C . TYR A 1 264 ? 13.623 47.068 -16.134 1.00 26.39 241 TYR A C 1
ATOM 1805 O O . TYR A 1 264 ? 12.671 46.947 -16.901 1.00 33.27 241 TYR A O 1
ATOM 1814 N N . PHE A 1 265 ? 13.695 48.043 -15.231 1.00 26.78 242 PHE A N 1
ATOM 1815 C CA . PHE A 1 265 ? 12.603 48.988 -15.069 1.00 29.33 242 PHE A CA 1
ATOM 1816 C C . PHE A 1 265 ? 13.014 50.402 -15.451 1.00 32.25 242 PHE A C 1
ATOM 1817 O O . PHE A 1 265 ? 12.535 51.394 -14.892 1.00 32.56 242 PHE A O 1
ATOM 1825 N N . ALA A 1 266 ? 13.917 50.472 -16.418 1.00 33.94 243 ALA A N 1
ATOM 1826 C CA . ALA A 1 266 ? 14.328 51.747 -16.970 1.00 35.13 243 ALA A CA 1
ATOM 1827 C C . ALA A 1 266 ? 13.095 52.415 -17.551 1.00 35.29 243 ALA A C 1
ATOM 1828 O O . ALA A 1 266 ? 12.323 51.782 -18.279 1.00 35.14 243 ALA A O 1
ATOM 1830 N N . GLY A 1 267 ? 12.904 53.685 -17.222 1.00 35.02 244 GLY A N 1
ATOM 1831 C CA . GLY A 1 267 ? 11.851 54.472 -17.835 1.00 37.53 244 GLY A CA 1
ATOM 1832 C C . GLY A 1 267 ? 10.527 54.378 -17.111 1.00 42.35 244 GLY A C 1
ATOM 1833 O O . GLY A 1 267 ? 9.570 55.075 -17.459 1.00 36.21 244 GLY A O 1
ATOM 1834 N N . TRP A 1 268 ? 10.466 53.519 -16.097 1.00 36.21 245 TRP A N 1
ATOM 1835 C CA . TRP A 1 268 ? 9.235 53.354 -15.336 1.00 32.40 245 TRP A CA 1
ATOM 1836 C C . TRP A 1 268 ? 8.988 54.552 -14.437 1.00 33.20 245 TRP A C 1
ATOM 1837 O O . TRP A 1 268 ? 9.932 55.196 -13.981 1.00 35.12 245 TRP A O 1
ATOM 1848 N N . ALA A 1 269 ? 7.712 54.854 -14.203 1.00 30.66 246 ALA A N 1
ATOM 1849 C CA . ALA A 1 269 ? 7.312 56.014 -13.408 1.00 35.00 246 ALA A CA 1
ATOM 1850 C C . ALA A 1 269 ? 8.137 56.186 -12.135 1.00 38.37 246 ALA A C 1
ATOM 1851 O O . ALA A 1 269 ? 8.703 55.215 -11.616 1.00 34.80 246 ALA A O 1
ATOM 1853 N N . PRO A 1 270 ? 8.222 57.435 -11.637 1.00 37.77 247 PRO A N 1
ATOM 1854 C CA . PRO A 1 270 ? 8.986 57.790 -10.437 1.00 34.18 247 PRO A CA 1
ATOM 1855 C C . PRO A 1 270 ? 8.741 56.902 -9.212 1.00 32.85 247 PRO A C 1
ATOM 1856 O O . PRO A 1 270 ? 9.717 56.505 -8.584 1.00 32.01 247 PRO A O 1
ATOM 1860 N N . PRO A 1 271 ? 7.474 56.597 -8.874 1.00 33.89 248 PRO A N 1
ATOM 1861 C CA . PRO A 1 271 ? 7.265 55.737 -7.704 1.00 33.18 248 PRO A CA 1
ATOM 1862 C C . PRO A 1 271 ? 8.050 54.426 -7.799 1.00 33.91 248 PRO A C 1
ATOM 1863 O O . PRO A 1 271 ? 8.480 53.891 -6.773 1.00 34.74 248 PRO A O 1
ATOM 1867 N N . VAL A 1 272 ? 8.251 53.923 -9.014 1.00 35.12 249 VAL A N 1
ATOM 1868 C CA . VAL A 1 272 ? 8.971 52.665 -9.195 1.00 30.51 249 VAL A CA 1
ATOM 1869 C C . VAL A 1 272 ? 10.456 52.854 -8.915 1.00 33.52 249 VAL A C 1
ATOM 1870 O O . VAL A 1 272 ? 11.079 52.055 -8.206 1.00 28.70 249 VAL A O 1
ATOM 1874 N N . GLN A 1 273 ? 11.018 53.924 -9.467 1.00 32.02 250 GLN A N 1
ATOM 1875 C CA . GLN A 1 273 ? 12.403 54.282 -9.195 1.00 31.92 250 GLN A CA 1
ATOM 1876 C C . GLN A 1 273 ? 12.623 54.524 -7.702 1.00 26.22 250 GLN A C 1
ATOM 1877 O O . GLN A 1 273 ? 13.654 54.156 -7.153 1.00 32.72 250 GLN A O 1
ATOM 1883 N N . LYS A 1 274 ? 11.650 55.130 -7.036 1.00 30.83 251 LYS A N 1
ATOM 1884 C CA . LYS A 1 274 ? 11.774 55.399 -5.605 1.00 31.27 251 LYS A CA 1
ATOM 1885 C C . LYS A 1 274 ? 11.805 54.112 -4.779 1.00 33.15 251 LYS A C 1
ATOM 1886 O O . LYS A 1 274 ? 12.526 54.011 -3.783 1.00 32.77 251 LYS A O 1
ATOM 1892 N N . LEU A 1 275 ? 11.015 53.130 -5.201 1.00 31.31 252 LEU A N 1
ATOM 1893 C CA . LEU A 1 275 ? 10.995 51.831 -4.544 1.00 28.83 252 LEU A CA 1
ATOM 1894 C C . LEU A 1 275 ? 12.340 51.133 -4.696 1.00 28.65 252 LEU A C 1
ATOM 1895 O O . LEU A 1 275 ? 12.893 50.589 -3.728 1.00 27.91 252 LEU A O 1
ATOM 1900 N N . ILE A 1 276 ? 12.862 51.138 -5.916 1.00 25.09 253 ILE A N 1
ATOM 1901 C CA . ILE A 1 276 ? 14.155 50.518 -6.189 1.00 28.44 253 ILE A CA 1
ATOM 1902 C C . ILE A 1 276 ? 15.245 51.117 -5.308 1.00 32.17 253 ILE A C 1
ATOM 1903 O O . ILE A 1 276 ? 16.223 50.448 -4.961 1.00 32.62 253 ILE A O 1
ATOM 1908 N N . ALA A 1 277 ? 15.067 52.378 -4.930 1.00 33.00 254 ALA A N 1
ATOM 1909 C CA . ALA A 1 277 ? 16.070 53.059 -4.119 1.00 33.35 254 ALA A CA 1
ATOM 1910 C C . ALA A 1 277 ? 15.860 52.797 -2.637 1.00 35.01 254 ALA A C 1
ATOM 1911 O O . ALA A 1 277 ? 16.821 52.797 -1.869 1.00 32.99 254 ALA A O 1
ATOM 1913 N N . ALA A 1 278 ? 14.604 52.582 -2.232 1.00 32.63 255 ALA A N 1
ATOM 1914 C CA . ALA A 1 278 ? 14.287 52.387 -0.813 1.00 30.50 255 ALA A CA 1
ATOM 1915 C C . ALA A 1 278 ? 14.516 50.964 -0.296 1.00 35.27 255 ALA A C 1
ATOM 1916 O O . ALA A 1 278 ? 14.821 50.767 0.883 1.00 32.65 255 ALA A O 1
ATOM 1918 N N . LEU A 1 279 ? 14.356 49.973 -1.167 1.00 32.90 256 LEU A N 1
ATOM 1919 C CA . LEU A 1 279 ? 14.502 48.578 -0.757 1.00 32.40 256 LEU A CA 1
ATOM 1920 C C . LEU A 1 279 ? 15.935 48.225 -0.348 1.00 36.87 256 LEU A C 1
ATOM 1921 O O . LEU A 1 279 ? 16.911 48.827 -0.816 1.00 37.93 256 LEU A O 1
ATOM 1926 N N . ASP A 1 280 ? 16.050 47.236 0.526 1.00 33.22 257 ASP A N 1
ATOM 1927 C CA . ASP A 1 280 ? 17.342 46.711 0.935 1.00 35.85 257 ASP A CA 1
ATOM 1928 C C . ASP A 1 280 ? 17.629 45.396 0.212 1.00 34.77 257 ASP A C 1
ATOM 1929 O O . ASP A 1 280 ? 16.997 44.381 0.492 1.00 38.06 257 ASP A O 1
ATOM 1934 N N . PRO A 1 281 ? 18.588 45.416 -0.724 1.00 35.30 258 PRO A N 1
ATOM 1935 C CA . PRO A 1 281 ? 18.905 44.241 -1.544 1.00 36.72 258 PRO A CA 1
ATOM 1936 C C . PRO A 1 281 ? 19.246 43.019 -0.703 1.00 37.47 258 PRO A C 1
ATOM 1937 O O . PRO A 1 281 ? 19.018 41.884 -1.134 1.00 35.47 258 PRO A O 1
ATOM 1941 N N . GLN A 1 282 ? 19.783 43.248 0.490 1.00 39.22 259 GLN A N 1
ATOM 1942 C CA . GLN A 1 282 ? 20.270 42.146 1.310 1.00 39.66 259 GLN A CA 1
ATOM 1943 C C . GLN A 1 282 ? 19.122 41.348 1.921 1.00 40.53 259 GLN A C 1
ATOM 1944 O O . GLN A 1 282 ? 19.295 40.180 2.277 1.00 44.95 259 GLN A O 1
ATOM 1946 N N . THR A 1 283 ? 17.950 41.971 2.032 1.00 38.82 260 THR A N 1
ATOM 1947 C CA . THR A 1 283 ? 16.765 41.265 2.499 1.00 36.80 260 THR A CA 1
ATOM 1948 C C . THR A 1 283 ? 15.727 41.082 1.394 1.00 35.54 260 THR A C 1
ATOM 1949 O O . THR A 1 283 ? 14.589 40.712 1.666 1.00 35.17 260 THR A O 1
ATOM 1953 N N . THR A 1 284 ? 16.120 41.343 0.155 1.00 33.36 261 THR A N 1
ATOM 1954 C CA . THR A 1 284 ? 15.234 41.104 -0.982 1.00 34.75 261 THR A CA 1
ATOM 1955 C C . THR A 1 284 ? 15.514 39.724 -1.585 1.00 30.07 261 THR A C 1
ATOM 1956 O O . THR A 1 284 ? 16.666 39.294 -1.659 1.00 32.69 261 THR A O 1
ATOM 1960 N N . ASN A 1 285 ? 14.466 39.031 -2.020 1.00 28.84 262 ASN A N 1
ATOM 1961 C CA . ASN A 1 285 ? 14.620 37.693 -2.596 1.00 25.73 262 ASN A CA 1
ATOM 1962 C C . ASN A 1 285 ? 14.406 37.653 -4.103 1.00 27.52 262 ASN A C 1
ATOM 1963 O O . ASN A 1 285 ? 13.450 38.233 -4.598 1.00 28.24 262 ASN A O 1
ATOM 1968 N N . ARG A 1 286 ? 15.268 36.932 -4.817 1.00 23.90 263 ARG A N 1
ATOM 1969 C CA . ARG A 1 286 ? 15.118 36.723 -6.257 1.00 25.63 263 ARG A CA 1
ATOM 1970 C C . ARG A 1 286 ? 14.762 35.276 -6.558 1.00 27.73 263 ARG A C 1
ATOM 1971 O O . ARG A 1 286 ? 15.573 34.376 -6.349 1.00 23.65 263 ARG A O 1
ATOM 1979 N N . ILE A 1 287 ? 13.560 35.050 -7.070 1.00 24.91 264 ILE A N 1
ATOM 1980 C CA . ILE A 1 287 ? 13.084 33.694 -7.297 1.00 23.57 264 ILE A CA 1
ATOM 1981 C C . ILE A 1 287 ? 12.728 33.514 -8.762 1.00 24.48 264 ILE A C 1
ATOM 1982 O O . ILE A 1 287 ? 11.959 34.295 -9.322 1.00 22.95 264 ILE A O 1
ATOM 1987 N N . GLU A 1 288 ? 13.277 32.470 -9.369 1.00 19.93 265 GLU A N 1
ATOM 1988 C CA . GLU A 1 288 ? 12.903 32.085 -10.710 1.00 22.17 265 GLU A CA 1
ATOM 1989 C C . GLU A 1 288 ? 11.644 31.235 -10.586 1.00 22.55 265 GLU A C 1
ATOM 1990 O O . GLU A 1 288 ? 11.661 30.181 -9.967 1.00 22.48 265 GLU A O 1
ATOM 1996 N N . ILE A 1 289 ? 10.551 31.714 -11.166 1.00 20.56 266 ILE A N 1
ATOM 1997 C CA . ILE A 1 289 ? 9.239 31.133 -10.904 1.00 20.61 266 ILE A CA 1
ATOM 1998 C C . ILE A 1 289 ? 9.010 29.829 -11.669 1.00 23.15 266 ILE A C 1
ATOM 1999 O O . ILE A 1 289 ? 9.203 29.788 -12.879 1.00 20.12 266 ILE A O 1
ATOM 2004 N N . HIS A 1 290 ? 8.611 28.771 -10.953 1.00 19.33 267 HIS A N 1
ATOM 2005 C CA . HIS A 1 290 ? 8.252 27.487 -11.577 1.00 19.05 267 HIS A CA 1
ATOM 2006 C C . HIS A 1 290 ? 6.864 27.009 -11.146 1.00 22.43 267 HIS A C 1
ATOM 2007 O O . HIS A 1 290 ? 6.321 27.439 -10.121 1.00 19.70 267 HIS A O 1
ATOM 2014 N N . ASP A 1 291 ? 6.310 26.094 -11.925 1.00 18.70 268 ASP A N 1
ATOM 2015 C CA . ASP A 1 291 ? 5.193 25.303 -11.446 1.00 25.20 268 ASP A CA 1
ATOM 2016 C C . ASP A 1 291 ? 5.423 23.839 -11.802 1.00 23.25 268 ASP A C 1
ATOM 2017 O O . ASP A 1 291 ? 6.486 23.464 -12.323 1.00 22.18 268 ASP A O 1
ATOM 2022 N N . ILE A 1 292 ? 4.441 23.007 -11.500 1.00 18.90 269 ILE A N 1
ATOM 2023 C CA . ILE A 1 292 ? 4.539 21.603 -11.831 1.00 20.88 269 ILE A CA 1
ATOM 2024 C C . ILE A 1 292 ? 3.224 21.186 -12.467 1.00 23.63 269 ILE A C 1
ATOM 2025 O O . ILE A 1 292 ? 2.157 21.488 -11.938 1.00 21.07 269 ILE A O 1
ATOM 2030 N N . GLU A 1 293 ? 3.293 20.511 -13.609 1.00 20.46 270 GLU A N 1
ATOM 2031 C CA . GLU A 1 293 ? 2.083 19.982 -14.232 1.00 24.77 270 GLU A CA 1
ATOM 2032 C C . GLU A 1 293 ? 1.257 19.209 -13.193 1.00 25.08 270 GLU A C 1
ATOM 2033 O O . GLU A 1 293 ? 1.787 18.354 -12.494 1.00 23.82 270 GLU A O 1
ATOM 2039 N N . PRO A 1 294 ? -0.050 19.513 -13.092 1.00 26.76 271 PRO A N 1
ATOM 2040 C CA . PRO A 1 294 ? -0.902 18.950 -12.036 1.00 28.78 271 PRO A CA 1
ATOM 2041 C C . PRO A 1 294 ? -0.911 17.422 -12.008 1.00 28.70 271 PRO A C 1
ATOM 2042 O O . PRO A 1 294 ? -0.827 16.799 -13.060 1.00 28.59 271 PRO A O 1
ATOM 2046 N N . PHE A 1 295 ? -1.018 16.843 -10.812 1.00 28.26 272 PHE A N 1
ATOM 2047 C CA . PHE A 1 295 ? -1.018 15.389 -10.636 1.00 28.69 272 PHE A CA 1
ATOM 2048 C C . PHE A 1 295 ? -2.440 14.874 -10.650 1.00 30.04 272 PHE A C 1
ATOM 2049 O O . PHE A 1 295 ? -3.365 15.589 -10.267 1.00 30.19 272 PHE A O 1
ATOM 2057 N N . SER A 1 296 ? -2.624 13.630 -11.071 1.00 26.71 273 SER A N 1
ATOM 2058 C CA . SER A 1 296 ? -3.962 13.053 -11.036 1.00 29.66 273 SER A CA 1
ATOM 2059 C C . SER A 1 296 ? -4.143 12.205 -9.791 1.00 30.91 273 SER A C 1
ATOM 2060 O O . SER A 1 296 ? -5.149 11.510 -9.664 1.00 34.92 273 SER A O 1
ATOM 2063 N N . ARG A 1 297 ? -3.154 12.233 -8.899 1.00 26.46 274 ARG A N 1
ATOM 2064 C CA . ARG A 1 297 ? -3.202 11.466 -7.652 1.00 29.19 274 ARG A CA 1
ATOM 2065 C C . ARG A 1 297 ? -2.585 12.261 -6.507 1.00 26.50 274 ARG A C 1
ATOM 2066 O O . ARG A 1 297 ? -1.564 12.919 -6.691 1.00 25.20 274 ARG A O 1
ATOM 2074 N N . LEU A 1 298 ? -3.185 12.178 -5.322 1.00 19.44 275 LEU A N 1
ATOM 2075 C CA . LEU A 1 298 ? -2.642 12.861 -4.144 1.00 20.46 275 LEU A CA 1
ATOM 2076 C C . LEU A 1 298 ? -2.333 11.919 -2.988 1.00 21.14 275 LEU A C 1
ATOM 2077 O O . LEU A 1 298 ? -1.702 12.323 -2.014 1.00 22.30 275 LEU A O 1
ATOM 2082 N N . VAL A 1 299 ? -2.803 10.679 -3.074 1.00 19.60 276 VAL A N 1
ATOM 2083 C CA . VAL A 1 299 ? -2.627 9.741 -1.965 1.00 22.45 276 VAL A CA 1
ATOM 2084 C C . VAL A 1 299 ? -2.197 8.361 -2.440 1.00 20.94 276 VAL A C 1
ATOM 2085 O O . VAL A 1 299 ? -2.474 7.968 -3.567 1.00 21.81 276 VAL A O 1
ATOM 2089 N N . ARG A 1 300 ? -1.498 7.641 -1.571 1.00 23.43 277 ARG A N 1
ATOM 2090 C CA . ARG A 1 300 ? -1.257 6.223 -1.786 1.00 24.82 277 ARG A CA 1
ATOM 2091 C C . ARG A 1 300 ? -1.249 5.529 -0.440 1.00 23.77 277 ARG A C 1
ATOM 2092 O O . ARG A 1 300 ? -0.397 5.809 0.404 1.00 22.78 277 ARG A O 1
ATOM 2100 N N . GLY A 1 301 ? -2.213 4.633 -0.23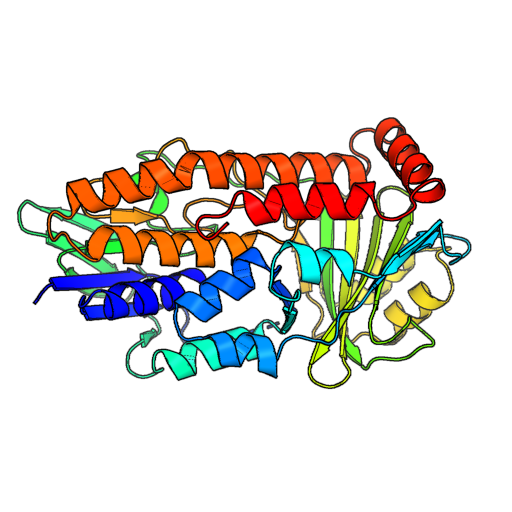9 1.00 27.08 278 GLY A N 1
ATOM 2101 C CA . GLY A 1 301 ? -2.351 3.920 1.020 1.00 24.70 278 GLY A CA 1
ATOM 2102 C C . GLY A 1 301 ? -2.522 4.853 2.204 1.00 24.16 278 GLY A C 1
ATOM 2103 O O . GLY A 1 301 ? -3.510 5.581 2.293 1.00 28.38 278 GLY A O 1
ATOM 2104 N N . ARG A 1 302 ? -1.553 4.830 3.115 1.00 24.71 279 ARG A N 1
ATOM 2105 C CA . ARG A 1 302 ? -1.599 5.631 4.339 1.00 24.75 279 ARG A CA 1
ATOM 2106 C C . ARG A 1 302 ? -0.934 7.012 4.208 1.00 22.25 279 ARG A C 1
ATOM 2107 O O . ARG A 1 302 ? -0.709 7.702 5.213 1.00 21.75 279 ARG A O 1
ATOM 2115 N N . VAL A 1 303 ? -0.626 7.409 2.978 1.00 22.94 280 VAL A N 1
ATOM 2116 C CA . VAL A 1 303 ? 0.185 8.601 2.738 1.00 22.14 280 VAL A CA 1
ATOM 2117 C C . VAL A 1 303 ? -0.541 9.603 1.841 1.00 21.67 280 VAL A C 1
ATOM 2118 O O . VAL A 1 303 ? -1.056 9.236 0.790 1.00 22.12 280 VAL A O 1
ATOM 2122 N N . ALA A 1 304 ? -0.561 10.868 2.253 1.00 19.02 281 ALA A N 1
ATOM 2123 C CA . ALA A 1 304 ? -1.188 11.915 1.456 1.00 18.36 281 ALA A CA 1
ATOM 2124 C C . ALA A 1 304 ? -0.248 13.090 1.263 1.00 19.62 281 ALA A C 1
ATOM 2125 O O . ALA A 1 304 ? 0.387 13.554 2.216 1.00 18.21 281 ALA A O 1
ATOM 2127 N N . LEU A 1 305 ? -0.201 13.580 0.032 1.00 18.83 282 LEU A N 1
ATOM 2128 C CA . LEU A 1 305 ? 0.470 14.827 -0.299 1.00 19.99 282 LEU A CA 1
ATOM 2129 C C . LEU A 1 305 ? -0.410 16.007 0.095 1.00 18.96 282 LEU A C 1
ATOM 2130 O O . LEU A 1 305 ? -1.623 15.980 -0.115 1.00 18.89 282 LEU A O 1
ATOM 2135 N N . LEU A 1 306 ? 0.204 17.055 0.630 1.00 14.20 283 LEU A N 1
ATOM 2136 C CA . LEU A 1 306 ? -0.530 18.253 1.007 1.00 18.33 283 LEU A CA 1
ATOM 2137 C C . LEU A 1 306 ? 0.315 19.502 0.775 1.00 17.69 283 LEU A C 1
ATOM 2138 O O . LEU A 1 306 ? 1.545 19.463 0.920 1.00 19.66 283 LEU A O 1
ATOM 2143 N N . GLY A 1 307 ? -0.329 20.610 0.422 1.00 17.76 284 GLY A N 1
ATOM 2144 C CA . GLY A 1 307 ? 0.405 21.846 0.175 1.00 18.52 284 GLY A CA 1
ATOM 2145 C C . GLY A 1 307 ? 1.220 21.720 -1.103 1.00 18.70 284 GLY A C 1
ATOM 2146 O O . GLY A 1 307 ? 0.817 21.000 -2.016 1.00 17.53 284 GLY A O 1
ATOM 2147 N N . ASP A 1 308 ? 2.358 22.414 -1.178 1.00 18.93 285 ASP A N 1
ATOM 2148 C CA . ASP A 1 308 ? 3.137 22.467 -2.418 1.00 19.29 285 ASP A CA 1
ATOM 2149 C C . ASP A 1 308 ? 3.585 21.078 -2.872 1.00 18.01 285 ASP A C 1
ATOM 2150 O O . ASP A 1 308 ? 3.777 20.854 -4.059 1.00 18.29 285 ASP A O 1
ATOM 2155 N N . ALA A 1 309 ? 3.751 20.159 -1.925 1.00 17.85 286 ALA A N 1
ATOM 2156 C CA . ALA A 1 309 ? 4.095 18.765 -2.245 1.00 18.23 286 ALA A CA 1
ATOM 2157 C C . ALA A 1 309 ? 3.055 18.122 -3.162 1.00 20.37 286 ALA A C 1
ATOM 2158 O O . ALA A 1 309 ? 3.396 17.288 -3.982 1.00 20.45 286 ALA A O 1
ATOM 2160 N N . GLY A 1 310 ? 1.788 18.506 -3.015 1.00 20.44 287 GLY A N 1
ATOM 2161 C CA . GLY A 1 310 ? 0.729 17.920 -3.825 1.00 17.89 287 GLY A CA 1
ATOM 2162 C C . GLY A 1 310 ? 0.261 18.782 -4.994 1.00 22.30 287 GLY A C 1
ATOM 2163 O O . GLY A 1 310 ? -0.505 18.311 -5.838 1.00 23.11 287 GLY A O 1
ATOM 2164 N N . HIS A 1 311 ? 0.722 20.034 -5.041 1.00 19.66 288 HIS A N 1
ATOM 2165 C CA . HIS A 1 311 ? 0.353 20.979 -6.103 1.00 19.13 288 HIS A CA 1
ATOM 2166 C C . HIS A 1 311 ? 1.242 22.207 -6.012 1.00 20.91 288 HIS A C 1
ATOM 2167 O O . HIS A 1 311 ? 1.278 22.871 -4.988 1.00 21.47 288 HIS A O 1
ATOM 2174 N N . SER A 1 312 ? 1.968 22.499 -7.083 1.00 19.21 289 SER A N 1
ATOM 2175 C CA . SER A 1 312 ? 2.911 23.603 -7.064 1.00 18.94 289 SER A CA 1
ATOM 2176 C C . SER A 1 312 ? 2.614 24.603 -8.193 1.00 18.88 289 SER A C 1
ATOM 2177 O O . SER A 1 312 ? 2.770 24.295 -9.370 1.00 20.26 289 SER A O 1
ATOM 2180 N N . THR A 1 313 ? 2.176 25.800 -7.808 1.00 18.55 290 THR A N 1
ATOM 2181 C CA . THR A 1 313 ? 1.632 26.785 -8.744 1.00 19.96 290 THR A CA 1
ATOM 2182 C C . THR A 1 313 ? 2.546 27.992 -8.842 1.00 20.30 290 THR A C 1
ATOM 2183 O O . THR A 1 313 ? 3.306 28.277 -7.921 1.00 19.55 290 THR A O 1
ATOM 2187 N N . THR A 1 314 ? 2.454 28.723 -9.949 1.00 19.08 291 THR A N 1
ATOM 2188 C CA . THR A 1 314 ? 3.023 30.058 -9.997 1.00 21.64 291 THR A CA 1
ATOM 2189 C C . THR A 1 314 ? 2.134 30.872 -9.084 1.00 20.80 291 THR A C 1
ATOM 2190 O O . THR A 1 314 ? 0.958 30.524 -8.904 1.00 20.46 291 THR A O 1
ATOM 2194 N N . PRO A 1 315 ? 2.684 31.949 -8.492 1.00 21.10 292 PRO A N 1
ATOM 2195 C CA . PRO A 1 315 ? 1.969 32.707 -7.458 1.00 21.71 292 PRO A CA 1
ATOM 2196 C C . PRO A 1 315 ? 0.990 33.724 -8.030 1.00 24.39 292 PRO A C 1
ATOM 2197 O O . PRO A 1 315 ? 0.519 34.594 -7.294 1.00 22.08 292 PRO A O 1
ATOM 2201 N N . ASP A 1 316 ? 0.641 33.579 -9.306 1.00 22.98 293 ASP A N 1
ATOM 2202 C CA . ASP A 1 316 ? -0.069 34.634 -10.030 1.00 23.79 293 ASP A CA 1
ATOM 2203 C C . ASP A 1 316 ? -1.504 34.937 -9.571 1.00 23.64 293 ASP A C 1
ATOM 2204 O O . ASP A 1 316 ? -2.007 36.030 -9.807 1.00 25.07 293 ASP A O 1
ATOM 2209 N N . ILE A 1 317 ? -2.159 34.005 -8.890 1.00 22.79 294 ILE A N 1
ATOM 2210 C CA . ILE A 1 317 ? -3.438 34.356 -8.276 1.00 20.24 294 ILE A CA 1
ATOM 2211 C C . ILE A 1 317 ? -3.420 34.302 -6.755 1.00 21.97 294 ILE A C 1
ATOM 2212 O O . ILE A 1 317 ? -4.469 34.408 -6.109 1.00 22.32 294 ILE A O 1
ATOM 2217 N N . GLY A 1 318 ? -2.229 34.157 -6.187 1.00 20.11 295 GLY A N 1
ATOM 2218 C CA . GLY A 1 318 ? -2.079 34.153 -4.745 1.00 19.09 295 GLY A CA 1
ATOM 2219 C C . GLY A 1 318 ? -2.833 33.044 -4.027 1.00 23.26 295 GLY A C 1
ATOM 2220 O O . GLY A 1 318 ? -3.458 33.295 -3.005 1.00 24.19 295 GLY A O 1
ATOM 2221 N N . GLN A 1 319 ? -2.777 31.817 -4.543 1.00 18.71 296 GLN A N 1
ATOM 2222 C CA . GLN A 1 319 ? -3.575 30.738 -3.962 1.00 22.36 296 GLN A CA 1
ATOM 2223 C C . GLN A 1 319 ? -2.786 29.505 -3.486 1.00 20.41 296 GLN A C 1
ATOM 2224 O O . GLN A 1 319 ? -3.384 28.533 -3.045 1.00 20.47 296 GLN A O 1
ATOM 2230 N N . GLY A 1 320 ? -1.457 29.547 -3.573 1.00 19.05 297 GLY A N 1
ATOM 2231 C CA . GLY A 1 320 ? -0.630 28.464 -3.070 1.00 18.91 297 GLY A CA 1
ATOM 2232 C C . GLY A 1 320 ? -0.791 28.181 -1.580 1.00 18.89 297 GLY A C 1
ATOM 2233 O O . GLY A 1 320 ? -1.139 27.069 -1.181 1.00 20.20 297 GLY A O 1
ATOM 2234 N N . GLY A 1 321 ? -0.542 29.189 -0.752 1.00 17.39 298 GLY A N 1
ATOM 2235 C CA . GLY A 1 321 ? -0.729 29.051 0.681 1.00 20.09 298 GLY A CA 1
ATOM 2236 C C . GLY A 1 321 ? -2.183 28.835 1.046 1.00 19.91 298 GLY A C 1
ATOM 2237 O O . GLY A 1 321 ? -2.495 28.012 1.916 1.00 18.07 298 GLY A O 1
ATOM 2238 N N . CYS A 1 322 ? -3.084 29.569 0.389 1.00 17.03 299 CYS A N 1
ATOM 2239 C CA . CYS A 1 322 ? -4.515 29.349 0.596 1.00 19.50 299 CYS A CA 1
ATOM 2240 C C . CYS A 1 322 ? -4.910 27.884 0.345 1.00 19.35 299 CYS A C 1
ATOM 2241 O O . CYS A 1 322 ? -5.640 27.293 1.142 1.00 18.46 299 CYS A O 1
ATOM 2244 N N . ALA A 1 323 ? -4.441 27.302 -0.759 1.00 18.70 300 ALA A N 1
ATOM 2245 C CA . ALA A 1 323 ? -4.801 25.903 -1.088 1.00 19.40 300 ALA A CA 1
ATOM 2246 C C . ALA A 1 323 ? -4.249 24.886 -0.073 1.00 18.25 300 ALA A C 1
ATOM 2247 O O . ALA A 1 323 ? -4.884 23.859 0.217 1.00 17.16 300 ALA A O 1
ATOM 2249 N N . ALA A 1 324 ? -3.067 25.161 0.468 1.00 20.13 301 ALA A N 1
ATOM 2250 C CA . ALA A 1 324 ? -2.526 24.302 1.523 1.00 15.65 301 ALA A CA 1
ATOM 2251 C C . ALA A 1 324 ? -3.453 24.350 2.742 1.00 18.74 301 ALA A C 1
ATOM 2252 O O . ALA A 1 324 ? -3.731 23.323 3.360 1.00 18.98 301 ALA A O 1
ATOM 2254 N N . MET A 1 325 ? -3.952 25.536 3.077 1.00 18.23 302 MET A N 1
ATOM 2255 C CA . MET A 1 325 ? -4.895 25.669 4.188 1.00 19.66 302 MET A CA 1
ATOM 2256 C C . MET A 1 325 ? -6.203 24.925 3.907 1.00 20.12 302 MET A C 1
ATOM 2257 O O . MET A 1 325 ? -6.741 24.248 4.782 1.00 19.48 302 MET A O 1
ATOM 2262 N N . GLU A 1 326 ? -6.705 25.054 2.681 1.00 19.17 303 GLU A N 1
ATOM 2263 C CA . GLU A 1 326 ? -7.859 24.288 2.218 1.00 20.84 303 GLU A CA 1
ATOM 2264 C C . GLU A 1 326 ? -7.626 22.781 2.311 1.00 21.58 303 GLU A C 1
ATOM 2265 O O . GLU A 1 326 ? -8.510 22.037 2.750 1.00 20.22 303 GLU A O 1
ATOM 2271 N N . ASP A 1 327 ? -6.453 22.332 1.864 1.00 17.37 304 ASP A N 1
ATOM 2272 C CA . ASP A 1 327 ? -6.069 20.925 1.968 1.00 18.54 304 ASP A CA 1
ATOM 2273 C C . ASP A 1 327 ? -6.245 20.462 3.419 1.00 20.19 304 ASP A C 1
ATOM 2274 O O . ASP A 1 327 ? -6.834 19.414 3.680 1.00 18.61 304 ASP A O 1
ATOM 2279 N N . ALA A 1 328 ? -5.705 21.239 4.354 1.00 17.99 305 ALA A N 1
ATOM 2280 C CA . ALA A 1 328 ? -5.783 20.892 5.777 1.00 20.45 305 ALA A CA 1
ATOM 2281 C C . ALA A 1 328 ? -7.219 20.819 6.309 1.00 20.04 305 ALA A C 1
ATOM 2282 O O . ALA A 1 328 ? -7.549 19.922 7.090 1.00 21.90 305 ALA A O 1
ATOM 2284 N N . VAL A 1 329 ? -8.076 21.759 5.907 1.00 21.79 306 VAL A N 1
ATOM 2285 C CA . VAL A 1 329 ? -9.477 21.733 6.359 1.00 21.66 306 VAL A CA 1
ATOM 2286 C C . VAL A 1 329 ? -10.164 20.444 5.916 1.00 21.50 306 VAL A C 1
ATOM 2287 O O . VAL A 1 329 ? -10.855 19.786 6.700 1.00 22.67 306 VAL A O 1
ATOM 2291 N N . VAL A 1 330 ? -9.952 20.064 4.664 1.00 18.84 307 VAL A N 1
ATOM 2292 C CA . VAL A 1 330 ? -10.595 18.869 4.126 1.00 19.40 307 VAL A CA 1
ATOM 2293 C C . VAL A 1 330 ? -10.040 17.603 4.782 1.00 24.26 307 VAL A C 1
ATOM 2294 O O . VAL A 1 330 ? -10.786 16.655 5.078 1.00 20.90 307 VAL A O 1
ATOM 2298 N N . LEU A 1 331 ? -8.722 17.592 4.982 1.00 18.28 308 LEU A N 1
ATOM 2299 C CA . LEU A 1 331 ? -8.041 16.482 5.631 1.00 20.86 308 LEU A CA 1
ATOM 2300 C C . LEU A 1 331 ? -8.627 16.256 7.013 1.00 22.47 308 LEU A C 1
ATOM 2301 O O . LEU A 1 331 ? -8.927 15.123 7.397 1.00 22.74 308 LEU A O 1
ATOM 2306 N N . GLY A 1 332 ? -8.771 17.340 7.768 1.00 23.05 309 GLY A N 1
ATOM 2307 C CA . GLY A 1 332 ? -9.412 17.253 9.069 1.00 22.10 309 GLY A CA 1
ATOM 2308 C C . GLY A 1 332 ? -10.854 16.771 8.971 1.00 25.74 309 GLY A C 1
ATOM 2309 O O . GLY A 1 332 ? -11.298 15.951 9.776 1.00 27.71 309 GLY A O 1
ATOM 2310 N N . ALA A 1 333 ? -11.581 17.260 7.969 1.00 24.83 310 ALA A N 1
ATOM 2311 C CA . ALA A 1 333 ? -12.996 16.930 7.816 1.00 27.47 310 ALA A CA 1
ATOM 2312 C C . ALA A 1 333 ? -13.224 15.444 7.561 1.00 28.98 310 ALA A C 1
ATOM 2313 O O . ALA A 1 333 ? -14.129 14.840 8.147 1.00 26.23 310 ALA A O 1
ATOM 2315 N N . VAL A 1 334 ? -12.405 14.845 6.701 1.00 22.51 311 VAL A N 1
ATOM 2316 C CA . VAL A 1 334 ? -12.625 13.453 6.326 1.00 24.49 311 VAL A CA 1
ATOM 2317 C C . VAL A 1 334 ? -12.342 12.493 7.484 1.00 27.77 311 VAL A C 1
ATOM 2318 O O . VAL A 1 334 ? -12.892 11.400 7.518 1.00 29.49 311 VAL A O 1
ATOM 2322 N N . PHE A 1 335 ? -11.483 12.900 8.416 1.00 24.16 312 PHE A N 1
ATOM 2323 C CA . PHE A 1 335 ? -11.196 12.092 9.604 1.00 27.89 312 PHE A CA 1
ATOM 2324 C C . PHE A 1 335 ? -12.106 12.397 10.786 1.00 31.33 312 PHE A C 1
ATOM 2325 O O . PHE A 1 335 ? -12.033 11.715 11.814 1.00 37.04 312 PHE A O 1
ATOM 2333 N N . ARG A 1 336 ? -12.958 13.407 10.659 1.00 29.01 313 ARG A N 1
ATOM 2334 C CA . ARG A 1 336 ? -13.801 13.799 11.796 1.00 39.79 313 ARG A CA 1
ATOM 2335 C C . ARG A 1 336 ? -14.633 12.614 12.273 1.00 41.60 313 ARG A C 1
ATOM 2336 O O . ARG A 1 336 ? -14.736 12.348 13.477 1.00 45.68 313 ARG A O 1
ATOM 2338 N N . GLN A 1 337 ? -15.212 11.884 11.329 1.00 40.76 314 GLN A N 1
ATOM 2339 C CA . GLN A 1 337 ? -16.102 10.796 11.702 1.00 44.36 314 GLN A CA 1
ATOM 2340 C C . GLN A 1 337 ? -15.716 9.424 11.128 1.00 44.09 314 GLN A C 1
ATOM 2341 O O . GLN A 1 337 ? -16.568 8.537 11.025 1.00 41.70 314 GLN A O 1
ATOM 2343 N N . THR A 1 338 ? -14.441 9.245 10.770 1.00 40.49 315 THR A N 1
ATOM 2344 C CA . THR A 1 338 ? -13.938 7.921 10.375 1.00 37.30 315 THR A CA 1
ATOM 2345 C C . THR A 1 338 ? -12.538 7.615 10.889 1.00 40.41 315 THR A C 1
ATOM 2346 O O . THR A 1 338 ? -11.762 8.518 11.191 1.00 40.21 315 THR A O 1
ATOM 2350 N N . ARG A 1 339 ? -12.220 6.327 10.962 1.00 36.39 316 ARG A N 1
ATOM 2351 C CA . ARG A 1 339 ? -10.877 5.891 11.277 1.00 36.02 316 ARG A CA 1
ATOM 2352 C C . ARG A 1 339 ? -10.380 4.916 10.218 1.00 34.30 316 ARG A C 1
ATOM 2353 O O . ARG A 1 339 ? -9.368 4.242 10.415 1.00 37.51 316 ARG A O 1
ATOM 2361 N N . ASP A 1 340 ? -11.109 4.825 9.104 1.00 33.49 317 ASP A N 1
ATOM 2362 C CA . ASP A 1 340 ? -10.636 4.063 7.949 1.00 28.84 317 ASP A CA 1
ATOM 2363 C C . ASP A 1 340 ? -9.700 4.961 7.151 1.00 31.25 317 ASP A C 1
ATOM 2364 O O . ASP A 1 340 ? -10.135 5.722 6.294 1.00 23.89 317 ASP A O 1
ATOM 2369 N N . ILE A 1 341 ? -8.408 4.876 7.442 1.00 28.29 318 ILE A N 1
ATOM 2370 C CA . ILE A 1 341 ? -7.444 5.761 6.808 1.00 30.00 318 ILE A CA 1
ATOM 2371 C C . ILE A 1 341 ? -7.511 5.741 5.272 1.00 29.58 318 ILE A C 1
ATOM 2372 O O . ILE A 1 341 ? -7.617 6.796 4.641 1.00 30.08 318 ILE A O 1
ATOM 2377 N N . ALA A 1 342 ? -7.488 4.560 4.663 1.00 27.05 319 ALA A N 1
ATOM 2378 C CA . ALA A 1 342 ? -7.477 4.501 3.199 1.00 32.33 319 ALA A CA 1
ATOM 2379 C C . ALA A 1 342 ? -8.702 5.189 2.604 1.00 33.79 319 ALA A C 1
ATOM 2380 O O . ALA A 1 342 ? -8.594 5.917 1.606 1.00 29.14 319 ALA A O 1
ATOM 2382 N N . ALA A 1 343 ? -9.864 4.954 3.212 1.00 28.22 320 ALA A N 1
ATOM 2383 C CA . ALA A 1 343 ? -11.103 5.584 2.759 1.00 31.13 320 ALA A CA 1
ATOM 2384 C C . ALA A 1 343 ? -11.092 7.095 2.996 1.00 26.60 320 ALA A C 1
ATOM 2385 O O . ALA A 1 343 ? -11.546 7.860 2.147 1.00 22.61 320 ALA A O 1
ATOM 2387 N N . ALA A 1 344 ? -10.578 7.529 4.145 1.00 22.28 321 ALA A N 1
ATOM 2388 C CA . ALA A 1 344 ? -10.530 8.961 4.423 1.00 24.74 321 ALA A CA 1
ATOM 2389 C C . ALA A 1 344 ? -9.644 9.677 3.384 1.00 24.29 321 ALA A C 1
ATOM 2390 O O . ALA A 1 344 ? -10.002 10.748 2.865 1.00 20.09 321 ALA A O 1
ATOM 2392 N N . LEU A 1 345 ? -8.505 9.070 3.055 1.00 20.83 322 LEU A N 1
ATOM 2393 C CA . LEU A 1 345 ? -7.573 9.718 2.124 1.00 24.29 322 LEU A CA 1
ATOM 2394 C C . LEU A 1 345 ? -8.095 9.690 0.690 1.00 24.32 322 LEU A C 1
ATOM 2395 O O . LEU A 1 345 ? -7.855 10.612 -0.089 1.00 22.67 322 LEU A O 1
ATOM 2400 N N . ARG A 1 346 ? -8.820 8.635 0.331 1.00 24.24 323 ARG A N 1
ATOM 2401 C CA . ARG A 1 346 ? -9.428 8.601 -0.993 1.00 22.57 323 ARG A CA 1
ATOM 2402 C C . ARG A 1 346 ? -10.438 9.742 -1.132 1.00 24.06 323 ARG A C 1
ATOM 2403 O O . ARG A 1 346 ? -10.599 10.300 -2.205 1.00 23.27 323 ARG A O 1
ATOM 2411 N N . GLU A 1 347 ? -11.115 10.082 -0.040 1.00 23.04 324 GLU A N 1
ATOM 2412 C CA . GLU A 1 347 ? -12.115 11.145 -0.089 1.00 23.81 324 GLU A CA 1
ATOM 2413 C C . GLU A 1 347 ? -11.430 12.512 -0.085 1.00 19.62 324 GLU A C 1
ATOM 2414 O O . GLU A 1 347 ? -11.869 13.419 -0.790 1.00 22.12 324 GLU A O 1
ATOM 2420 N N . TYR A 1 348 ? -10.363 12.647 0.702 1.00 18.44 325 TYR A N 1
ATOM 2421 C CA . TYR A 1 348 ? -9.510 13.843 0.645 1.00 22.84 325 TYR A CA 1
ATOM 2422 C C . TYR A 1 348 ? -9.072 14.100 -0.784 1.00 22.37 325 TYR A C 1
ATOM 2423 O O . TYR A 1 348 ? -9.251 15.201 -1.317 1.00 20.32 325 TYR A O 1
ATOM 2432 N N . GLU A 1 349 ? -8.503 13.067 -1.403 1.00 22.30 326 GLU A N 1
ATOM 2433 C CA . GLU A 1 349 ? -8.057 13.161 -2.788 1.00 20.78 326 GLU A CA 1
ATOM 2434 C C . GLU A 1 349 ? -9.192 13.553 -3.731 1.00 21.20 326 GLU A C 1
ATOM 2435 O O . GLU A 1 349 ? -9.018 14.407 -4.603 1.00 19.82 326 GLU A O 1
ATOM 2441 N N . ALA A 1 350 ? -10.352 12.929 -3.557 1.00 22.19 327 ALA A N 1
ATOM 2442 C CA . ALA A 1 350 ? -11.504 13.221 -4.407 1.00 22.72 327 ALA A CA 1
ATOM 2443 C C . ALA A 1 350 ? -11.916 14.674 -4.298 1.00 21.11 327 ALA A C 1
ATOM 2444 O O . ALA A 1 350 ? -12.236 15.304 -5.302 1.00 22.13 327 ALA A O 1
ATOM 2446 N N . GLN A 1 351 ? -11.909 15.209 -3.082 1.00 18.85 328 GLN A N 1
ATOM 2447 C CA . GLN A 1 351 ? -12.317 16.598 -2.869 1.00 23.83 328 GLN A CA 1
ATOM 2448 C C . GLN A 1 351 ? -11.308 17.626 -3.358 1.00 23.47 328 GLN A C 1
ATOM 2449 O O . GLN A 1 351 ? -11.692 18.698 -3.837 1.00 21.09 328 GLN A O 1
ATOM 2455 N N . ARG A 1 352 ? -10.024 17.296 -3.241 1.00 17.97 329 ARG A N 1
ATOM 2456 C CA . ARG A 1 352 ? -8.955 18.257 -3.508 1.00 18.42 329 ARG A CA 1
ATOM 2457 C C . ARG A 1 352 ? -8.381 18.232 -4.926 1.00 20.12 329 ARG A C 1
ATOM 2458 O O . ARG A 1 352 ? -7.947 19.257 -5.434 1.00 17.49 329 ARG A O 1
ATOM 2466 N N . CYS A 1 353 ? -8.362 17.071 -5.568 1.00 19.12 330 CYS A N 1
ATOM 2467 C CA . CYS A 1 353 ? -7.561 16.934 -6.791 1.00 22.41 330 CYS A CA 1
ATOM 2468 C C . CYS A 1 353 ? -7.946 17.893 -7.929 1.00 25.44 330 CYS A C 1
ATOM 2469 O O . CYS A 1 353 ? -7.085 18.579 -8.481 1.00 24.29 330 CYS A O 1
ATOM 2472 N N . ASP A 1 354 ? -9.230 17.956 -8.275 1.00 23.81 331 ASP A N 1
ATOM 2473 C CA . ASP A 1 354 ? -9.675 18.872 -9.333 1.00 24.24 331 ASP A CA 1
ATOM 2474 C C . ASP A 1 354 ? -9.546 20.354 -8.941 1.00 21.18 331 ASP A C 1
ATOM 2475 O O . ASP A 1 354 ? -9.312 21.220 -9.783 1.00 22.66 331 ASP A O 1
ATOM 2480 N N . ARG A 1 355 ? -9.724 20.648 -7.663 1.00 20.32 332 ARG A N 1
ATOM 2481 C CA . ARG A 1 355 ? -9.606 22.014 -7.184 1.00 19.36 332 ARG A CA 1
ATOM 2482 C C . ARG A 1 355 ? -8.173 22.504 -7.428 1.00 21.61 332 ARG A C 1
ATOM 2483 O O . ARG A 1 355 ? -7.953 23.532 -8.063 1.00 23.09 332 ARG A O 1
ATOM 2491 N N . VAL A 1 356 ? -7.189 21.749 -6.951 1.00 19.78 333 VAL A N 1
ATOM 2492 C CA . VAL A 1 356 ? -5.806 22.219 -7.061 1.00 20.41 333 VAL A CA 1
ATOM 2493 C C . VAL A 1 356 ? -5.294 22.145 -8.505 1.00 23.51 333 VAL A C 1
ATOM 2494 O O . VAL A 1 356 ? -4.487 22.975 -8.917 1.00 22.29 333 VAL A O 1
ATOM 2498 N N . ARG A 1 357 ? -5.800 21.191 -9.286 1.00 21.93 334 ARG A N 1
ATOM 2499 C CA . ARG A 1 357 ? -5.518 21.210 -10.718 1.00 24.48 334 ARG A CA 1
ATOM 2500 C C . ARG A 1 357 ? -5.952 22.545 -11.326 1.00 19.75 334 ARG A C 1
ATOM 2501 O O . ARG A 1 357 ? -5.168 23.222 -11.976 1.00 21.44 334 ARG A O 1
ATOM 2509 N N . ASP A 1 358 ? -7.198 22.935 -11.098 1.00 20.50 335 ASP A N 1
ATOM 2510 C CA . ASP A 1 358 ? -7.702 24.184 -11.655 1.00 22.53 335 ASP A CA 1
ATOM 2511 C C . ASP A 1 358 ? -6.885 25.402 -11.183 1.00 21.86 335 ASP A C 1
ATOM 2512 O O . ASP A 1 358 ? -6.569 26.289 -11.973 1.00 22.10 335 ASP A O 1
ATOM 2517 N N . LEU A 1 359 ? -6.550 25.450 -9.896 1.00 21.10 336 LEU A N 1
ATOM 2518 C CA . LEU A 1 359 ? -5.773 26.572 -9.356 1.00 18.34 336 LEU A CA 1
ATOM 2519 C C . LEU A 1 359 ? -4.413 26.697 -10.034 1.00 18.05 336 LEU A C 1
ATOM 2520 O O . LEU A 1 359 ? -4.033 27.786 -10.447 1.00 21.02 336 LEU A O 1
ATOM 2525 N N . VAL A 1 360 ? -3.688 25.585 -10.149 1.00 18.18 337 VAL A N 1
ATOM 2526 C CA . VAL A 1 360 ? -2.389 25.581 -10.855 1.00 17.46 337 VAL A CA 1
ATOM 2527 C C . VAL A 1 360 ? -2.530 26.073 -12.300 1.00 20.01 337 VAL A C 1
ATOM 2528 O O . VAL A 1 360 ? -1.746 26.922 -12.754 1.00 18.46 337 VAL A O 1
ATOM 2532 N N . LEU A 1 361 ? -3.527 25.551 -13.014 1.00 19.31 338 LEU A N 1
ATOM 2533 C CA . LEU A 1 361 ? -3.729 25.921 -14.416 1.00 20.84 338 LEU A CA 1
ATOM 2534 C C . LEU A 1 361 ? -4.218 27.352 -14.590 1.00 17.76 338 LEU A C 1
ATOM 2535 O O . LEU A 1 361 ? -3.873 28.042 -15.565 1.00 18.43 338 LEU A O 1
ATOM 2540 N N . LYS A 1 362 ? -5.051 27.801 -13.661 1.00 20.73 339 LYS A N 1
ATOM 2541 C CA . LYS A 1 362 ? -5.556 29.162 -13.707 1.00 20.50 339 LYS A CA 1
ATOM 2542 C C . LYS A 1 362 ? -4.412 30.152 -13.440 1.00 20.63 339 LYS A C 1
ATOM 2543 O O . LYS A 1 362 ? -4.295 31.208 -14.091 1.00 18.39 339 LYS A O 1
ATOM 2549 N N . ALA A 1 363 ? -3.558 29.816 -12.479 1.00 18.73 340 ALA A N 1
ATOM 2550 C CA . ALA A 1 363 ? -2.371 30.639 -12.216 1.00 17.83 340 ALA A CA 1
ATOM 2551 C C . ALA A 1 363 ? -1.480 30.721 -13.452 1.00 19.60 340 ALA A C 1
ATOM 2552 O O . ALA A 1 363 ? -0.999 31.793 -13.814 1.00 21.00 340 ALA A O 1
ATOM 2554 N N . ARG A 1 364 ? -1.253 29.571 -14.082 1.00 18.68 341 ARG A N 1
ATOM 2555 C CA . ARG A 1 364 ? -0.416 29.496 -15.267 1.00 19.75 341 ARG A CA 1
ATOM 2556 C C . ARG A 1 364 ? -0.955 30.389 -16.396 1.00 22.35 341 ARG A C 1
ATOM 2557 O O . ARG A 1 364 ? -0.201 31.132 -17.032 1.00 19.07 341 ARG A O 1
ATOM 2565 N N . LYS A 1 365 ? -2.259 30.325 -16.633 1.00 20.06 342 LYS A N 1
ATOM 2566 C CA . LYS A 1 365 ? -2.882 31.181 -17.644 1.00 23.34 342 LYS A CA 1
ATOM 2567 C C . LYS A 1 365 ? -2.661 32.664 -17.341 1.00 22.13 342 LYS A C 1
ATOM 2568 O O . LYS A 1 365 ? -2.246 33.432 -18.210 1.00 24.56 342 LYS A O 1
ATOM 2574 N N . ARG A 1 366 ? -2.926 33.055 -16.097 1.00 21.21 343 ARG A N 1
ATOM 2575 C CA . ARG A 1 366 ? -2.710 34.421 -15.627 1.00 22.49 343 ARG A CA 1
ATOM 2576 C C . ARG A 1 366 ? -1.241 34.840 -15.788 1.00 23.33 343 ARG A C 1
ATOM 2577 O O . ARG A 1 366 ? -0.941 35.940 -16.267 1.00 23.18 343 ARG A O 1
ATOM 2585 N N . CYS A 1 367 ? -0.327 33.956 -15.404 1.00 22.14 344 CYS A N 1
ATOM 2586 C CA . CYS A 1 367 ? 1.102 34.220 -15.593 1.00 23.78 344 CYS A CA 1
ATOM 2587 C C . CYS A 1 367 ? 1.453 34.503 -17.067 1.00 23.68 344 CYS A C 1
ATOM 2588 O O . CYS A 1 367 ? 2.211 35.428 -17.362 1.00 23.32 344 CYS A O 1
ATOM 2591 N N . ASP A 1 368 ? 0.914 33.706 -17.984 1.00 22.53 345 ASP A N 1
ATOM 2592 C CA . ASP A 1 368 ? 1.253 33.886 -19.397 1.00 26.44 345 ASP A CA 1
ATOM 2593 C C . ASP A 1 368 ? 0.705 35.191 -19.976 1.00 26.99 345 ASP A C 1
ATOM 2594 O O . ASP A 1 368 ? 1.351 35.830 -20.810 1.00 28.23 345 ASP A O 1
ATOM 2599 N N . ILE A 1 369 ? -0.478 35.590 -19.516 1.00 27.82 346 ILE A N 1
ATOM 2600 C CA . ILE A 1 369 ? -1.087 36.856 -19.921 1.00 27.50 346 ILE A CA 1
ATOM 2601 C C . ILE A 1 369 ? -0.343 38.055 -19.340 1.00 29.73 346 ILE A C 1
ATOM 2602 O O . ILE A 1 369 ? -0.051 39.024 -20.045 1.00 29.07 346 ILE A O 1
ATOM 2607 N N . THR A 1 370 ? -0.037 37.992 -18.049 1.00 25.63 347 THR A N 1
ATOM 2608 C CA . THR A 1 370 ? 0.616 39.104 -17.383 1.00 25.55 347 THR A CA 1
ATOM 2609 C C . THR A 1 370 ? 2.046 39.359 -17.888 1.00 25.04 347 THR A C 1
ATOM 2610 O O . THR A 1 370 ? 2.486 40.500 -17.965 1.00 23.31 347 THR A O 1
ATOM 2614 N N . HIS A 1 371 ? 2.769 38.296 -18.213 1.00 23.49 348 HIS A N 1
ATOM 2615 C CA . HIS A 1 371 ? 4.196 38.425 -18.476 1.00 27.14 348 HIS A CA 1
ATOM 2616 C C . HIS A 1 371 ? 4.571 38.276 -19.951 1.00 28.23 348 HIS A C 1
ATOM 2617 O O . HIS A 1 371 ? 5.734 38.045 -20.284 1.00 25.98 348 HIS A O 1
ATOM 2624 N N . GLY A 1 372 ? 3.576 38.409 -20.824 1.00 25.86 349 GLY A N 1
ATOM 2625 C CA . GLY A 1 372 ? 3.813 38.589 -22.245 1.00 28.11 349 GLY A CA 1
ATOM 2626 C C . GLY A 1 372 ? 4.190 37.350 -23.039 1.00 29.44 349 GLY A C 1
ATOM 2627 O O . GLY A 1 372 ? 4.964 37.444 -23.977 1.00 31.72 349 GLY A O 1
ATOM 2628 N N . LYS A 1 373 ? 3.637 36.195 -22.691 1.00 30.00 350 LYS A N 1
ATOM 2629 C CA . LYS A 1 373 ? 3.899 34.992 -23.474 1.00 28.95 350 LYS A CA 1
ATOM 2630 C C . LYS A 1 373 ? 3.541 35.290 -24.925 1.00 36.97 350 LYS A C 1
ATOM 2631 O O . LYS A 1 373 ? 4.247 34.917 -25.852 1.00 36.29 350 LYS A O 1
ATOM 2637 N N . ASP A 1 374 ? 2.417 35.967 -25.092 1.00 35.49 351 ASP A N 1
ATOM 2638 C CA . ASP A 1 374 ? 1.962 36.442 -26.382 1.00 42.14 351 ASP A CA 1
ATOM 2639 C C . ASP A 1 374 ? 1.649 37.911 -26.140 1.00 34.45 351 ASP A C 1
ATOM 2640 O O . ASP A 1 374 ? 0.607 38.247 -25.579 1.00 32.61 351 ASP A O 1
ATOM 2645 N N . MET A 1 375 ? 2.568 38.794 -26.521 1.00 35.67 352 MET A N 1
ATOM 2646 C CA . MET A 1 375 ? 2.449 40.193 -26.112 1.00 35.92 352 MET A CA 1
ATOM 2647 C C . MET A 1 375 ? 1.129 40.822 -26.559 1.00 37.28 352 MET A C 1
ATOM 2648 O O . MET A 1 375 ? 0.674 41.801 -25.972 1.00 37.06 352 MET A O 1
ATOM 2653 N N . GLN A 1 376 ? 0.509 40.249 -27.582 1.00 37.03 353 GLN A N 1
ATOM 2654 C CA . GLN A 1 376 ? -0.768 40.769 -28.068 1.00 42.09 353 GLN A CA 1
ATOM 2655 C C . GLN A 1 376 ? -1.902 40.517 -27.072 1.00 37.10 353 GLN A C 1
ATOM 2656 O O . GLN A 1 376 ? -2.649 41.434 -26.724 1.00 35.48 353 GLN A O 1
ATOM 2662 N N . LEU A 1 377 ? -2.014 39.277 -26.604 1.00 39.75 354 LEU A N 1
ATOM 2663 C CA . LEU A 1 377 ? -2.924 38.965 -25.513 1.00 35.34 354 LEU A CA 1
ATOM 2664 C C . LEU A 1 377 ? -2.636 39.872 -24.321 1.00 31.42 354 LEU A C 1
ATOM 2665 O O . LEU A 1 377 ? -3.556 40.398 -23.698 1.00 32.21 354 LEU A O 1
ATOM 2670 N N . THR A 1 378 ? -1.354 40.065 -24.015 1.00 30.34 355 THR A N 1
ATOM 2671 C CA . THR A 1 378 ? -0.954 40.904 -22.884 1.00 29.76 355 THR A CA 1
ATOM 2672 C C . THR A 1 378 ? -1.383 42.358 -23.105 1.00 28.44 355 THR A C 1
ATOM 2673 O O . THR A 1 378 ? -1.839 43.047 -22.185 1.00 26.32 355 THR A O 1
ATOM 2677 N N . GLU A 1 379 ? -1.232 42.822 -24.340 1.00 32.59 356 GLU A N 1
ATOM 2678 C CA . GLU A 1 379 ? -1.678 44.155 -24.715 1.00 32.78 356 GLU A CA 1
ATOM 2679 C C . GLU A 1 379 ? -3.189 44.218 -24.602 1.00 26.54 356 GLU A C 1
ATOM 2680 O O . GLU A 1 379 ? -3.746 45.219 -24.169 1.00 30.57 356 GLU A O 1
ATOM 2686 N N . ALA A 1 380 ? -3.851 43.142 -25.012 1.00 32.72 357 ALA A N 1
ATOM 2687 C CA . ALA A 1 380 ? -5.305 43.096 -24.945 1.00 31.32 357 ALA A CA 1
ATOM 2688 C C . ALA A 1 380 ? -5.707 43.250 -23.484 1.00 31.20 357 ALA A C 1
ATOM 2689 O O . ALA A 1 380 ? -6.640 43.991 -23.160 1.00 31.54 357 ALA A O 1
ATOM 2691 N N . TRP A 1 381 ? -4.965 42.576 -22.605 1.00 30.83 358 TRP A N 1
ATOM 2692 C CA . TRP A 1 381 ? -5.226 42.653 -21.167 1.00 30.70 358 TRP A CA 1
ATOM 2693 C C . TRP A 1 381 ? -5.063 44.074 -20.642 1.00 25.76 358 TRP A C 1
ATOM 2694 O O . TRP A 1 381 ? -5.891 44.550 -19.870 1.00 26.97 358 TRP A O 1
ATOM 2705 N N . TYR A 1 382 ? -3.992 44.759 -21.044 1.00 27.20 359 TYR A N 1
ATOM 2706 C CA . TYR A 1 382 ? -3.795 46.137 -20.590 1.00 25.87 359 TYR A CA 1
ATOM 2707 C C . TYR A 1 382 ? -5.016 46.975 -21.009 1.00 27.96 359 TYR A C 1
ATOM 2708 O O . TYR A 1 382 ? -5.512 47.808 -20.251 1.00 28.51 359 TYR A O 1
ATOM 2717 N N . GLN A 1 383 ? -5.489 46.744 -22.230 1.00 30.93 360 GLN A N 1
ATOM 2718 C CA . GLN A 1 383 ? -6.679 47.430 -22.733 1.00 33.16 360 GLN A CA 1
ATOM 2719 C C . GLN A 1 383 ? -7.884 47.174 -21.812 1.00 35.98 360 GLN A C 1
ATOM 2720 O O . GLN A 1 383 ? -8.596 48.107 -21.435 1.00 32.29 360 GLN A O 1
ATOM 2726 N N . GLU A 1 384 ? -8.104 45.911 -21.446 1.00 33.55 361 GLU A N 1
ATOM 2727 C CA . GLU A 1 384 ? -9.202 45.572 -20.535 1.00 34.76 361 GLU A CA 1
ATOM 2728 C C . GLU A 1 384 ? -9.062 46.311 -19.204 1.00 32.20 361 GLU A C 1
ATOM 2729 O O . GLU A 1 384 ? -10.049 46.730 -18.612 1.00 33.14 361 GLU A O 1
ATOM 2735 N N . LEU A 1 385 ? -7.829 46.478 -18.732 1.00 31.23 362 LEU A N 1
ATOM 2736 C CA . LEU A 1 385 ? -7.598 47.163 -17.465 1.00 28.92 362 LEU A CA 1
ATOM 2737 C C . LEU A 1 385 ? -7.969 48.647 -17.526 1.00 35.54 362 LEU A C 1
ATOM 2738 O O . LEU A 1 385 ? -8.380 49.233 -16.525 1.00 34.57 362 LEU A O 1
ATOM 2743 N N . ARG A 1 386 ? -7.802 49.256 -18.696 1.00 32.81 363 ARG A N 1
ATOM 2744 C CA . ARG A 1 386 ? -8.175 50.657 -18.865 1.00 34.91 363 ARG A CA 1
ATOM 2745 C C . ARG A 1 386 ? -9.695 50.823 -18.789 1.00 36.64 363 ARG A C 1
ATOM 2746 O O . ARG A 1 386 ? -10.192 51.835 -18.290 1.00 39.23 363 ARG A O 1
ATOM 2754 N N . GLU A 1 387 ? -10.423 49.817 -19.271 1.00 38.56 364 GLU A N 1
ATOM 2755 C CA . GLU A 1 387 ? -11.886 49.853 -19.273 1.00 44.38 364 GLU A CA 1
ATOM 2756 C C . GLU A 1 387 ? -12.482 49.230 -18.008 1.00 39.99 364 GLU A C 1
ATOM 2757 O O . GLU A 1 387 ? -13.697 49.189 -17.847 1.00 43.53 364 GLU A O 1
ATOM 2763 N N . GLU A 1 388 ? -11.627 48.747 -17.110 1.00 41.54 365 GLU A N 1
ATOM 2764 C CA . GLU A 1 388 ? -12.091 47.994 -15.937 1.00 43.32 365 GLU A CA 1
ATOM 2765 C C . GLU A 1 388 ? -12.725 48.866 -14.838 1.00 38.42 365 GLU A C 1
ATOM 2766 O O . GLU A 1 388 ? -12.155 49.868 -14.416 1.00 40.04 365 GLU A O 1
ATOM 2772 N N . THR A 1 389 ? -13.904 48.461 -14.370 1.00 36.95 366 THR A N 1
ATOM 2773 C CA . THR A 1 389 ? -14.566 49.137 -13.257 1.00 38.92 366 THR A CA 1
ATOM 2774 C C . THR A 1 389 ? -14.336 48.425 -11.932 1.00 37.56 366 THR A C 1
ATOM 2775 O O . THR A 1 389 ? -14.596 48.985 -10.871 1.00 35.80 366 THR A O 1
ATOM 2779 N N . GLY A 1 390 ? -13.871 47.181 -11.994 1.00 37.53 367 GLY A N 1
ATOM 2780 C CA . GLY A 1 390 ? -13.700 46.381 -10.792 1.00 36.46 367 GLY A CA 1
ATOM 2781 C C . GLY A 1 390 ? -14.705 45.240 -10.716 1.00 37.40 367 GLY A C 1
ATOM 2782 O O . GLY A 1 390 ? -14.426 44.194 -10.134 1.00 32.64 367 GLY A O 1
ATOM 2783 N N . GLU A 1 391 ? -15.878 45.438 -11.311 1.00 31.73 368 GLU A N 1
ATOM 2784 C CA . GLU A 1 391 ? -16.902 44.395 -11.324 1.00 38.81 368 GLU A CA 1
ATOM 2785 C C . GLU A 1 391 ? -16.374 43.060 -11.851 1.00 34.61 368 GLU A C 1
ATOM 2786 O O . GLU A 1 391 ? -16.601 42.012 -11.244 1.00 33.05 368 GLU A O 1
ATOM 2792 N N . ARG A 1 392 ? -15.674 43.104 -12.978 1.00 30.86 369 ARG A N 1
ATOM 2793 C CA . ARG A 1 392 ? -15.125 41.899 -13.592 1.00 32.85 369 ARG A CA 1
ATOM 2794 C C . ARG A 1 392 ? -14.044 41.251 -12.728 1.00 29.73 369 ARG A C 1
ATOM 2795 O O . ARG A 1 392 ? -14.044 40.033 -12.506 1.00 31.99 369 ARG A O 1
ATOM 2803 N N . ILE A 1 393 ? -13.116 42.067 -12.249 1.00 29.66 370 ILE A N 1
ATOM 2804 C CA . ILE A 1 393 ? -12.024 41.558 -11.437 1.00 31.44 370 ILE A CA 1
ATOM 2805 C C . ILE A 1 393 ? -12.564 40.944 -10.158 1.00 30.70 370 ILE A C 1
ATOM 2806 O O . ILE A 1 393 ? -12.146 39.859 -9.759 1.00 28.60 370 ILE A O 1
ATOM 2811 N N . ILE A 1 394 ? -13.502 41.635 -9.517 1.00 28.16 371 ILE A N 1
ATOM 2812 C CA . ILE A 1 394 ? -14.051 41.132 -8.265 1.00 29.88 371 ILE A CA 1
ATOM 2813 C C . ILE A 1 394 ? -14.836 39.833 -8.482 1.00 28.64 371 ILE A C 1
ATOM 2814 O O . ILE A 1 394 ? -14.726 38.904 -7.681 1.00 27.83 371 ILE A O 1
ATOM 2819 N N . ASN A 1 395 ? -15.602 39.763 -9.569 1.00 26.00 372 ASN A N 1
ATOM 2820 C CA . ASN A 1 395 ? -16.310 38.529 -9.921 1.00 26.87 372 ASN A CA 1
ATOM 2821 C C . ASN A 1 395 ? -15.365 37.341 -10.135 1.00 29.78 372 ASN A C 1
ATOM 2822 O O . ASN A 1 395 ? -15.619 36.234 -9.642 1.00 26.15 372 ASN A O 1
ATOM 2824 N N . GLY A 1 396 ? -14.275 37.566 -10.864 1.00 27.32 373 GLY A N 1
ATOM 2825 C CA . GLY A 1 396 ? -13.268 36.528 -11.056 1.00 25.06 373 GLY A CA 1
ATOM 2826 C C . GLY A 1 396 ? -12.656 36.083 -9.736 1.00 23.57 373 GLY A C 1
ATOM 2827 O O . GLY A 1 396 ? -12.472 34.886 -9.497 1.00 25.01 373 GLY A O 1
ATOM 2828 N N . MET A 1 397 ? -12.344 37.041 -8.864 1.00 22.82 374 MET A N 1
ATOM 2829 C CA . MET A 1 397 ? -11.812 36.701 -7.547 1.00 24.73 374 MET A CA 1
ATOM 2830 C C . MET A 1 397 ? -12.794 35.858 -6.744 1.00 25.36 374 MET A C 1
ATOM 2831 O O . MET A 1 397 ? -12.395 34.927 -6.058 1.00 20.71 374 MET A O 1
ATOM 2836 N N . CYS A 1 398 ? -14.073 36.212 -6.814 1.00 22.06 375 CYS A N 1
ATOM 2837 C CA . CYS A 1 398 ? -15.101 35.472 -6.098 1.00 23.21 375 CYS A CA 1
ATOM 2838 C C . CYS A 1 398 ? -15.247 34.042 -6.594 1.00 20.68 375 CYS A C 1
ATOM 2839 O O . CYS A 1 398 ? -15.485 33.140 -5.801 1.00 24.29 375 CYS A O 1
ATOM 2842 N N . ASP A 1 399 ? -15.136 33.842 -7.906 1.00 23.84 376 ASP A N 1
ATOM 2843 C CA . ASP A 1 399 ? -15.268 32.508 -8.476 1.00 24.60 376 ASP A CA 1
ATOM 2844 C C . ASP A 1 399 ? -14.193 31.587 -7.909 1.00 28.28 376 ASP A C 1
ATOM 2845 O O . ASP A 1 399 ? -14.462 30.429 -7.576 1.00 25.36 376 ASP A O 1
ATOM 2850 N N . THR A 1 400 ? -12.970 32.109 -7.836 1.00 22.12 377 THR A N 1
ATOM 2851 C CA . THR A 1 400 ? -11.835 31.366 -7.284 1.00 24.45 377 THR A CA 1
ATOM 2852 C C . THR A 1 400 ? -12.073 31.082 -5.800 1.00 23.25 377 THR A C 1
ATOM 2853 O O . THR A 1 400 ? -11.860 29.971 -5.331 1.00 22.01 377 THR A O 1
ATOM 2857 N N . ILE A 1 401 ? -12.535 32.089 -5.066 1.00 21.85 378 ILE A N 1
ATOM 2858 C CA . ILE A 1 401 ? -12.711 31.947 -3.622 1.00 22.89 378 ILE A CA 1
ATOM 2859 C C . ILE A 1 401 ? -13.871 31.011 -3.254 1.00 26.36 378 ILE A C 1
ATOM 2860 O O . ILE A 1 401 ? -13.735 30.121 -2.397 1.00 24.37 378 ILE A O 1
ATOM 2865 N N . LEU A 1 402 ? -15.012 31.213 -3.907 1.00 21.50 379 LEU A N 1
ATOM 2866 C CA . LEU A 1 402 ? -16.223 30.476 -3.567 1.00 26.16 379 LEU A CA 1
ATOM 2867 C C . LEU A 1 402 ? -16.136 29.012 -3.981 1.00 24.37 379 LEU A C 1
ATOM 2868 O O . LEU A 1 402 ? -16.931 28.200 -3.532 1.00 20.24 379 LEU A O 1
ATOM 2873 N N . SER A 1 403 ? -15.170 28.686 -4.841 1.00 22.76 380 SER A N 1
ATOM 2874 C CA . SER A 1 403 ? -14.934 27.301 -5.255 1.00 23.36 380 SER A CA 1
ATOM 2875 C C . SER A 1 403 ? -14.112 26.507 -4.237 1.00 22.88 380 SER A C 1
ATOM 2876 O O . SER A 1 403 ? -13.833 25.325 -4.451 1.00 19.36 380 SER A O 1
ATOM 2879 N N . GLY A 1 404 ? -13.704 27.164 -3.152 1.00 22.98 381 GLY A N 1
ATOM 2880 C CA . GLY A 1 404 ? -12.980 26.510 -2.069 1.00 20.70 381 GLY A CA 1
ATOM 2881 C C . GLY A 1 404 ? 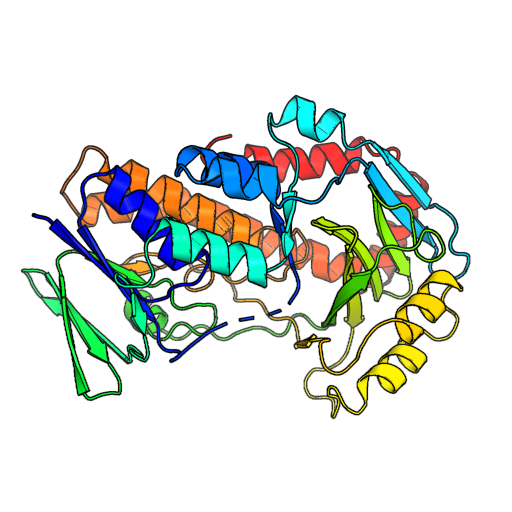-13.915 25.667 -1.211 1.00 24.98 381 GLY A C 1
ATOM 2882 O O . GLY A 1 404 ? -15.127 25.798 -1.324 1.00 22.93 381 GLY A O 1
ATOM 2883 N N . PRO A 1 405 ? -13.354 24.810 -0.336 1.00 22.33 382 PRO A N 1
ATOM 2884 C CA . PRO A 1 405 ? -14.135 23.832 0.441 1.00 21.46 382 PRO A CA 1
ATOM 2885 C C . PRO A 1 405 ? -15.159 24.472 1.381 1.00 24.19 382 PRO A C 1
ATOM 2886 O O . PRO A 1 405 ? -16.210 23.887 1.616 1.00 25.33 382 PRO A O 1
ATOM 2890 N N . LEU A 1 406 ? -14.878 25.660 1.896 1.00 20.28 383 LEU A N 1
ATOM 2891 C CA . LEU A 1 406 ? -15.808 26.297 2.829 1.00 23.62 383 LEU A CA 1
ATOM 2892 C C . LEU A 1 406 ? -16.737 27.292 2.128 1.00 32.39 383 LEU A C 1
ATOM 2893 O O . LEU A 1 406 ? -17.556 27.961 2.777 1.00 27.09 383 LEU A O 1
ATOM 2898 N N . GLY A 1 407 ? -16.593 27.393 0.806 1.00 26.86 384 GLY A N 1
ATOM 2899 C CA . GLY A 1 407 ? -17.475 28.212 0.001 1.00 23.71 384 GLY A CA 1
ATOM 2900 C C . GLY A 1 407 ? -17.466 29.659 0.435 1.00 31.79 384 GLY A C 1
ATOM 2901 O O . GLY A 1 407 ? -16.412 30.179 0.794 1.00 28.79 384 GLY A O 1
#

CATH classification: 3.50.50.60 (+1 more: 3.30.9.30)

Secondary structure (DSSP, 8-state):
--EEEEE--SHHHHHHHHHHHHTT-EEEEEESSS---EEEE-HHHHHHHHHTT-HHHHHHHS----EEEEEETTT--EEEEEE-HHHHHHHSS--EEEEHHHHHHHHHHHH-GGGEEES--EEEEEEETTEEEEEETTS-EEEESEEEE---TT-SSHHHHHSS----EEEEEEEEEEEEE--TTT--TTEEEEEEETTEEEEEEEETTTEEEEEEEEE--TT-S--TTTHHHHHHHHTTT--HHHHHHHHHS-GGG-EEEEEEE-PPPS--EETTEEE-GGGT----GGGS-HHHHHHHHHHHHHHHHHS---HHHHHHHHHHHHHHHHHHHHHHHHHHHHHHTTTTHHHHHHHHHHHHS--SHHHHHHHHHHHHTSTT-

Solvent-accessible surface area: 15700 Å² total; per-residue (Å²): 225,18,40,1,4,0,6,8,8,27,28,9,0,0,0,0,0,8,1,0,131,105,18,53,2,90,12,75,0,15,27,29,65,178,79,140,34,6,34,14,0,14,0,4,0,16,42,0,0,56,98,1,40,2,23,120,13,1,112,93,35,9,0,56,2,140,80,2,0,26,34,35,26,166,77,17,57,72,26,7,77,22,56,0,58,69,0,54,143,137,4,65,17,57,0,0,0,0,1,123,76,25,0,73,109,35,0,20,94,110,28,21,104,152,60,9,79,67,18,39,128,7,72,136,0,81,64,82,94,122,9,3,30,0,94,7,88,83,67,40,63,21,80,11,39,0,0,0,0,11,36,27,24,134,7,54,1,10,40,57,1,28,58,125,79,18,133,88,82,54,12,30,2,0,11,0,19,1,54,13,75,49,72,125,45,11,1,21,17,30,0,42,0,4,2,4,2,76,0,36,20,0,1,4,5,0,0,17,85,44,59,0,32,1,30,0,2,2,44,27,89,53,65,67,102,23,78,117,137,50,0,92,63,2,0,51,132,29,0,68,62,6,2,87,26,1,66,109,1,6,73,66,3,74,25,64,86,1,45,43,83,45,13,41,0,3,106,20,17,98,101,2,9,100,34,46,0,0,0,1,2,63,0,2,10,8,29,0,70,32,38,26,6,17,21,2,2,5,0,0,1,0,7,4,0,6,61,17,0,69,101,59,118,77,18,41,37,5,1,142,81,0,36,73,90,4,13,108,22,7,73,68,6,2,72,71,0,40,140,92,1,32,30,5,12,17,164,66,70,130,107,0,74,49,22,10,80,77,5,125,123,23,104,2,142,165,33,17,39,35,34,0,88,13,2,61,76,8,55,67,47

B-factor: mean 29.83, std 8.1, range [14.2, 75.33]

GO terms:
  GO:0004846 urate oxidase activity (F, IDA)
  GO:0071949 FAD binding (F, IDA)
  GO:0016709 oxidoreductase activity, acting on paired donors, with incorporation or reduction of molecular oxygen, NAD(P)H as one donor, and incorporation of one atom of oxygen (F, IDA)
  GO:0019628 urate catabolic process (P, IDA)

Radius of gyration: 20.91 Å; Cα contacts (8 Å, |Δi|>4): 859; chains: 1; bounding box: 45×62×49 Å

Foldseek 3Di:
DFEEEFEALALQSLLQCLLQVVLVYHYQYEYQAQDDAKFKQALLLLVLCVVSVNNVLQVVWFFQAFWEFEAAFQARHTLEIDTCVVLCVLSVHHIGMGGRVSVSVSSCVVSDVVSYHYNFAWQDKDDDPQWMKTAGPVGDIDTGHAYEQAPALCTNCLCVFQVHDFDWAQLQKKKKKHKFAADCLQNDQNYWYWYADQLKIWTWHHTPDRMTIIMIMAGDDPDDPDALVCVLVVQCVRSPSTDPSSVVVSVRDRSVRMDMGRFIWTQADLFAGDNRYGYAQSSRTGAGCQLRCRSSLSSLLSNLLSVLSNPDDRRVVSRVVSSVLRRVLRNCVRVVRSVSSCLSRPVPVVSVVVVSVCSSVDHCPVVSVVNCVNSVSGPVD

Sequence (381 aa):
HMKAIVIGAGIGGLSAAVALKQSGIDCDVYEAVKEIAAISVWPNGVKCMAHLGMGDIMETFGGPLRRMAYRDFRSGENMTQFSLAPLIERTGSRPCPVSRAELQREMLDYWGRDSVQFGKRVTRCEEDADGVTVWFTDGSSASGDLLIAADGSHSALRPWVLGFTPQRRYAGYVNWNGLVEIDEALAPGDQWTTFVGEGKQVSLMPVSAGRFYFFFDVPLPAGLAEDRDTLRADLSRYFAGWAPPVQKLIAALDPQTTNRIEIHDIEPFSRLVRGRVALLGDAGHSTTPDIGQGGCAAMEDAVVLGAVFRQTRDIAAALREYEAQRCDRVRDLVLKARKRCDITHGKDMQLTEAWYQELREETGERIINGMCDTILSGPLG

InterPro domains:
  IPR002938 FAD-binding domain [PF01494] (2-337)
  IPR036188 FAD/NAD(P)-binding domain superfamily [G3DSA:3.50.50.60] (2-368)
  IPR036188 FAD/NAD(P)-binding domain superfamily [SSF51905] (1-355)
  IPR047712 FAD-dependent urate hydroxylase [NF033623] (2-382)
  IPR050493 FAD-dependent Monooxygenases in Biosynthesis and Metabolism [PTHR13789] (2-348)

Nearest PDB structures (foldseek):
  3rp8-assembly1_A  TM=1.003E+00  e=1.153E-85  Klebsiella pneumoniae subsp. pneumoniae MGH 78578
  3rp7-assembly1_A  TM=1.002E+00  e=4.694E-83  Klebsiella pneumoniae subsp. pneumoniae MGH 78578
  4bjz-assembly1_A  TM=8.921E-01  e=2.835E-30  Rhodococcus jostii RHA1
  4bk2-assembly1_A-2  TM=9.010E-01  e=2.185E-29  Rhodococcus jostii RHA1
  4bk3-assembly1_A-2  TM=8.917E-01  e=2.061E-29  Rhodococcus jostii RHA1

Organism: Klebsiella pneumoniae subsp. pneumoniae (strain ATCC 700721 / MGH 78578) (NCBI:txid272620)